Protein AF-A0A3D1CNL9-F1 (afdb_monomer_lite)

Structure (mmCIF, N/CA/C/O backbone):
data_AF-A0A3D1CNL9-F1
#
_entry.id   AF-A0A3D1CNL9-F1
#
loop_
_atom_site.group_PDB
_atom_site.id
_atom_site.type_symbol
_atom_site.label_atom_id
_atom_site.label_alt_id
_atom_site.label_comp_id
_atom_site.label_asym_id
_atom_site.label_entity_id
_atom_site.label_seq_id
_atom_site.pdbx_PDB_ins_code
_atom_site.Cartn_x
_atom_site.Cartn_y
_atom_site.Cartn_z
_atom_site.occupancy
_atom_site.B_iso_or_equiv
_atom_site.auth_seq_id
_atom_site.auth_comp_id
_atom_site.auth_asym_id
_atom_site.auth_atom_id
_atom_site.pdbx_PDB_model_num
ATOM 1 N N . SER A 1 1 ? 10.852 -13.932 38.964 1.00 50.56 1 SER A N 1
ATOM 2 C CA . SER A 1 1 ? 10.563 -15.259 38.395 1.00 50.56 1 SER A CA 1
ATOM 3 C C . SER A 1 1 ? 10.191 -15.027 36.956 1.00 50.56 1 SER A C 1
ATOM 5 O O . SER A 1 1 ? 9.225 -14.311 36.727 1.00 50.56 1 SER A O 1
ATOM 7 N N . ASP A 1 2 ? 10.967 -15.557 36.018 1.00 56.31 2 ASP A N 1
ATOM 8 C CA . ASP A 1 2 ? 10.699 -15.395 34.588 1.00 56.31 2 ASP A CA 1
ATOM 9 C C . ASP A 1 2 ? 9.498 -16.272 34.228 1.00 56.31 2 ASP A C 1
ATOM 11 O O . ASP A 1 2 ? 9.629 -17.468 33.965 1.00 56.31 2 ASP A O 1
ATOM 15 N N . ALA A 1 3 ? 8.296 -15.708 34.348 1.00 62.19 3 ALA A N 1
ATOM 16 C CA . ALA A 1 3 ? 7.086 -16.374 33.900 1.00 62.19 3 ALA A CA 1
ATOM 17 C C . ALA A 1 3 ? 7.176 -16.515 32.376 1.00 62.19 3 ALA A C 1
ATOM 19 O O . ALA A 1 3 ? 7.166 -15.525 31.650 1.00 62.19 3 ALA A O 1
ATOM 20 N N . VAL A 1 4 ? 7.313 -17.751 31.896 1.00 69.50 4 VAL A N 1
ATOM 21 C CA . VAL A 1 4 ? 7.307 -18.043 30.461 1.00 69.50 4 VAL A CA 1
ATOM 22 C C . VAL A 1 4 ? 5.897 -17.778 29.936 1.00 69.50 4 VAL A C 1
ATOM 24 O O . VAL A 1 4 ? 4.945 -18.450 30.338 1.00 69.50 4 VAL A O 1
ATOM 27 N N . TYR A 1 5 ? 5.758 -16.786 29.057 1.00 69.38 5 TYR A N 1
ATOM 28 C CA . TYR A 1 5 ? 4.515 -16.534 28.336 1.00 69.38 5 TYR A CA 1
ATOM 29 C C . TYR A 1 5 ? 4.311 -17.646 27.301 1.00 69.38 5 TYR A C 1
ATOM 31 O O . TYR A 1 5 ? 5.041 -17.726 26.317 1.00 69.38 5 TYR A O 1
ATOM 39 N N . ASN A 1 6 ? 3.335 -18.527 27.537 1.00 73.38 6 ASN A N 1
ATOM 40 C CA . ASN A 1 6 ? 3.048 -19.666 26.653 1.00 73.38 6 ASN A CA 1
ATOM 41 C C . ASN A 1 6 ? 2.091 -19.317 25.499 1.00 73.38 6 ASN A C 1
ATOM 43 O O . ASN A 1 6 ? 1.823 -20.166 24.654 1.00 73.38 6 ASN A O 1
ATOM 47 N N . GLY A 1 7 ? 1.583 -18.080 25.454 1.00 75.69 7 GLY A N 1
ATOM 48 C CA . GLY A 1 7 ? 0.593 -17.657 24.468 1.00 75.69 7 GLY A CA 1
ATOM 49 C C . GLY A 1 7 ? -0.782 -18.303 24.653 1.00 75.69 7 GLY A C 1
ATOM 50 O O . GLY A 1 7 ? -1.027 -19.069 25.586 1.00 75.69 7 GLY A O 1
ATOM 51 N N . GLY A 1 8 ? -1.695 -17.928 23.758 1.00 78.69 8 GLY A N 1
ATOM 52 C CA . GLY A 1 8 ? -3.036 -18.487 23.652 1.00 78.69 8 GLY A CA 1
ATOM 53 C C . GLY A 1 8 ? -3.172 -19.347 22.402 1.00 78.69 8 GLY A C 1
ATOM 54 O O . GLY A 1 8 ? -2.633 -19.046 21.339 1.00 78.69 8 GLY A O 1
ATOM 55 N N . GLU A 1 9 ? -3.931 -20.418 22.539 1.00 85.62 9 GLU A N 1
ATOM 56 C CA . GLU A 1 9 ? -4.192 -21.405 21.505 1.00 85.62 9 GLU A CA 1
ATOM 57 C C . GLU A 1 9 ? -5.328 -20.867 20.590 1.00 85.62 9 GLU A C 1
ATOM 59 O O . GLU A 1 9 ? -6.494 -21.168 20.799 1.00 85.62 9 GLU A O 1
ATOM 64 N N . ILE A 1 10 ? -5.022 -19.957 19.650 1.00 85.12 10 ILE A N 1
ATOM 65 C CA . ILE A 1 10 ? -6.053 -19.208 18.889 1.00 85.12 10 ILE A CA 1
ATOM 66 C C . ILE A 1 10 ? -6.463 -19.915 17.588 1.00 85.12 10 ILE A C 1
ATOM 68 O O . ILE A 1 10 ? -7.654 -20.095 17.334 1.00 85.12 10 ILE A O 1
ATOM 72 N N . LEU A 1 11 ? -5.494 -20.313 16.757 1.00 84.44 11 LEU A N 1
ATOM 73 C CA . LEU A 1 11 ? -5.725 -20.675 15.347 1.00 84.44 11 LEU A CA 1
ATOM 74 C C . LEU A 1 11 ? -6.706 -21.845 15.154 1.00 84.44 11 LEU A C 1
ATOM 76 O O . LEU A 1 11 ? -7.415 -21.892 14.157 1.00 84.44 11 LEU A O 1
ATOM 80 N N . GLN A 1 12 ? -6.772 -22.781 16.100 1.00 87.75 12 GLN A N 1
ATOM 81 C CA . GLN A 1 12 ? -7.670 -23.938 16.042 1.00 87.75 12 GLN A CA 1
ATOM 82 C C . GLN A 1 12 ? -9.079 -23.673 16.602 1.00 87.75 12 GLN A C 1
ATOM 84 O O . GLN A 1 12 ? -9.925 -24.569 16.588 1.00 87.75 12 GLN A O 1
ATOM 89 N N . HIS A 1 13 ? -9.336 -22.472 17.127 1.00 90.12 13 HIS A N 1
ATOM 90 C CA . HIS A 1 13 ? -10.598 -22.114 17.780 1.00 90.12 13 HIS A CA 1
ATOM 91 C C . HIS A 1 13 ? -11.331 -20.945 17.121 1.00 90.12 13 HIS A C 1
ATOM 93 O O . HIS A 1 13 ? -12.485 -20.697 17.471 1.00 90.12 13 HIS A O 1
ATOM 99 N N . VAL A 1 14 ? -10.708 -20.248 16.167 1.00 89.81 14 VAL A N 1
ATOM 100 C CA . VAL A 1 14 ? -11.322 -19.104 15.482 1.00 89.81 14 VAL A CA 1
ATOM 101 C C . VAL A 1 14 ? -11.118 -19.183 13.968 1.00 89.81 14 VAL A C 1
ATOM 103 O O . VAL A 1 14 ? -10.044 -19.587 13.521 1.00 89.81 14 VAL A O 1
ATOM 106 N N . PRO A 1 15 ? -12.120 -18.794 13.157 1.00 91.00 15 PRO A N 1
ATOM 107 C CA . PRO A 1 15 ? -11.892 -18.565 11.738 1.00 91.00 15 PRO A CA 1
ATOM 108 C C . PRO A 1 15 ? -10.917 -17.398 11.554 1.00 91.00 15 PRO A C 1
ATOM 110 O O . PRO A 1 15 ? -10.955 -16.416 12.297 1.00 91.00 15 PRO A O 1
ATOM 113 N N . LEU A 1 16 ? -10.052 -17.508 10.548 1.00 92.81 16 LEU A N 1
ATOM 114 C CA . LEU A 1 16 ? -9.104 -16.465 10.173 1.00 92.81 16 LEU A CA 1
ATOM 115 C C . LEU A 1 16 ? -9.548 -15.842 8.864 1.00 92.81 16 LEU A C 1
ATOM 117 O O . LEU A 1 16 ? -9.847 -16.560 7.914 1.00 92.81 16 LEU A O 1
ATOM 121 N N . PHE A 1 17 ? -9.525 -14.517 8.816 1.00 94.62 17 PHE A N 1
ATOM 122 C CA . PHE A 1 17 ? -9.733 -13.743 7.603 1.00 94.62 17 PHE A CA 1
ATOM 123 C C . PHE A 1 17 ? -8.485 -12.905 7.376 1.00 94.62 17 PHE A C 1
ATOM 125 O O . PHE A 1 17 ? -8.077 -12.148 8.256 1.00 94.62 17 PHE A O 1
ATOM 132 N N . ALA A 1 18 ? -7.853 -13.082 6.223 1.00 94.56 18 ALA A N 1
ATOM 133 C CA . ALA A 1 18 ? -6.607 -12.412 5.885 1.00 94.56 18 ALA A CA 1
ATOM 134 C C . ALA A 1 18 ? -6.784 -11.542 4.639 1.00 94.56 18 ALA A C 1
ATOM 136 O O . ALA A 1 18 ? -7.608 -11.848 3.773 1.00 94.56 18 ALA A O 1
ATOM 137 N N . ALA A 1 19 ? -5.967 -10.500 4.537 1.00 96.06 19 ALA A N 1
ATOM 138 C CA . ALA A 1 19 ? -5.726 -9.740 3.316 1.00 96.06 19 ALA A CA 1
ATOM 139 C C . ALA A 1 19 ? -4.273 -9.964 2.888 1.00 96.06 19 ALA A C 1
ATOM 141 O O . ALA A 1 19 ? -3.410 -10.169 3.743 1.00 96.06 19 ALA A O 1
ATOM 142 N N . ILE A 1 20 ? -4.009 -9.947 1.583 1.00 96.75 20 ILE A N 1
ATOM 143 C CA . ILE A 1 20 ? -2.647 -10.087 1.064 1.00 96.75 20 ILE A CA 1
ATOM 144 C C . ILE A 1 20 ? -1.856 -8.827 1.410 1.00 96.75 20 ILE A C 1
ATOM 146 O O . ILE A 1 20 ? -2.263 -7.709 1.082 1.00 96.75 20 ILE A O 1
ATOM 150 N N . GLY A 1 21 ? -0.713 -9.017 2.061 1.00 95.56 21 GLY A N 1
ATOM 151 C CA . GLY A 1 21 ? 0.288 -7.995 2.279 1.00 95.56 21 GLY A CA 1
ATOM 152 C C . GLY A 1 21 ? 1.538 -8.206 1.441 1.00 95.56 21 GLY A C 1
ATOM 153 O O . GLY A 1 21 ? 1.691 -9.170 0.694 1.00 95.56 21 GLY A O 1
ATOM 154 N N . ASN A 1 22 ? 2.475 -7.271 1.569 1.00 93.31 22 ASN A N 1
ATOM 155 C CA . ASN A 1 22 ? 3.723 -7.300 0.810 1.00 93.31 22 ASN A CA 1
ATOM 156 C C . ASN A 1 22 ? 4.628 -8.498 1.166 1.00 93.31 22 ASN A C 1
ATOM 158 O O . ASN A 1 22 ? 5.516 -8.826 0.388 1.00 93.31 22 ASN A O 1
ATOM 162 N N . HIS A 1 23 ? 4.428 -9.125 2.332 1.00 92.75 23 HIS A N 1
ATOM 163 C CA . HIS A 1 23 ? 5.180 -10.305 2.776 1.00 92.75 23 HIS A CA 1
ATOM 164 C C . HIS A 1 23 ? 4.516 -11.632 2.385 1.00 92.75 23 HIS A C 1
ATOM 166 O O . HIS A 1 23 ? 5.135 -12.684 2.523 1.00 92.75 23 HIS A O 1
ATOM 172 N N . GLU A 1 24 ? 3.299 -11.591 1.845 1.00 94.94 24 GLU A N 1
ATOM 173 C CA . GLU A 1 24 ? 2.608 -12.751 1.277 1.00 94.94 24 GLU A CA 1
ATOM 174 C C . GLU A 1 24 ? 2.943 -12.939 -0.211 1.00 94.94 24 GLU A C 1
ATOM 176 O O . GLU A 1 24 ? 2.621 -13.977 -0.792 1.00 94.94 24 GLU A 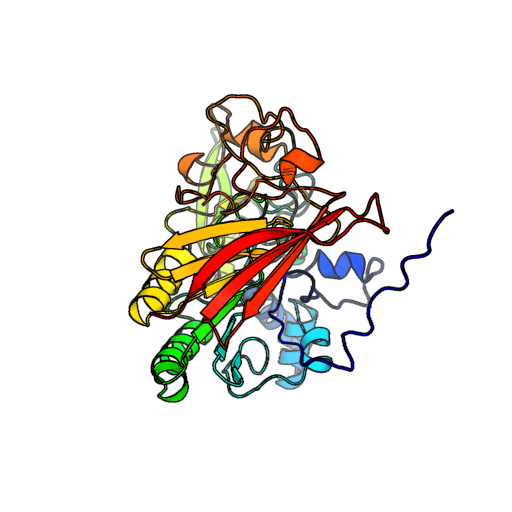O 1
ATOM 181 N N . VAL A 1 25 ? 3.619 -11.955 -0.818 1.00 95.12 25 VAL A N 1
ATOM 182 C CA . VAL A 1 25 ? 4.028 -11.969 -2.222 1.00 95.12 25 VAL A CA 1
ATOM 183 C C . VAL A 1 25 ? 5.505 -12.333 -2.345 1.00 95.12 25 VAL A C 1
ATOM 185 O O . VAL A 1 25 ? 6.402 -11.617 -1.899 1.00 95.12 25 VAL A O 1
ATOM 188 N N . MET A 1 26 ? 5.760 -13.458 -3.000 1.00 93.94 26 MET A N 1
ATOM 189 C CA . MET A 1 26 ? 7.081 -13.876 -3.445 1.00 93.94 26 MET A CA 1
ATOM 190 C C . MET A 1 26 ? 7.404 -13.188 -4.771 1.00 93.94 26 MET A C 1
ATOM 192 O O . MET A 1 26 ? 6.564 -13.149 -5.668 1.00 93.94 26 MET A O 1
ATOM 196 N N . GLY A 1 27 ? 8.625 -12.676 -4.926 1.00 95.00 27 GLY A N 1
ATOM 197 C CA . GLY A 1 27 ? 9.123 -12.242 -6.231 1.00 95.00 27 GLY A CA 1
ATOM 198 C C . GLY A 1 27 ? 9.492 -13.416 -7.133 1.00 95.00 27 GLY A C 1
ATOM 199 O O . GLY A 1 27 ? 8.962 -14.521 -6.995 1.00 95.00 27 GLY A O 1
ATOM 200 N N . ARG A 1 28 ? 10.421 -13.183 -8.059 1.00 94.69 28 ARG A N 1
ATOM 201 C CA . ARG A 1 28 ? 10.792 -14.174 -9.072 1.00 94.69 28 ARG A CA 1
ATOM 202 C C . ARG A 1 28 ? 11.278 -15.496 -8.464 1.00 94.69 28 ARG A C 1
ATOM 204 O O . ARG A 1 28 ? 12.045 -15.535 -7.490 1.00 94.69 28 ARG A O 1
ATOM 211 N N . PHE A 1 29 ? 10.857 -16.595 -9.084 1.00 93.44 29 PHE A N 1
ATOM 212 C CA . PHE A 1 29 ? 11.271 -17.953 -8.762 1.00 93.44 29 PHE A CA 1
ATOM 213 C C . PHE A 1 29 ? 12.290 -18.449 -9.791 1.00 93.44 29 PHE A C 1
ATOM 215 O O . PHE A 1 29 ? 11.952 -19.052 -10.805 1.00 93.44 29 PHE A O 1
ATOM 222 N N . LEU A 1 30 ? 13.568 -18.184 -9.514 1.00 89.00 30 LEU A N 1
ATOM 223 C CA . LEU A 1 30 ? 14.685 -18.487 -10.414 1.00 89.00 30 LEU A CA 1
ATOM 224 C C . LEU A 1 30 ? 15.703 -19.421 -9.739 1.00 89.00 30 LEU A C 1
ATOM 226 O O . LEU A 1 30 ? 16.841 -19.015 -9.504 1.00 89.00 30 LEU A O 1
ATOM 230 N N . PRO A 1 31 ? 15.342 -20.676 -9.407 1.00 88.62 31 PRO A N 1
ATOM 231 C CA . PRO A 1 31 ? 16.200 -21.578 -8.629 1.00 88.62 31 PRO A CA 1
ATOM 232 C C . PRO A 1 31 ? 17.522 -21.955 -9.314 1.00 88.62 31 PRO A C 1
ATOM 234 O O . PRO A 1 31 ? 18.400 -22.539 -8.684 1.00 88.62 31 PRO A O 1
ATOM 237 N N . GLN A 1 32 ? 17.680 -21.630 -10.596 1.00 87.69 32 GLN A N 1
ATOM 238 C CA . GLN A 1 32 ? 18.907 -21.824 -11.362 1.00 87.69 32 GLN A CA 1
ATOM 239 C C . GLN A 1 32 ? 19.935 -20.702 -11.134 1.00 87.69 32 GLN A C 1
ATOM 241 O O . GLN A 1 32 ? 21.109 -20.892 -11.452 1.00 87.69 32 GLN A O 1
ATOM 246 N N . GLN A 1 33 ? 19.528 -19.545 -10.599 1.00 84.19 33 GLN A N 1
ATOM 247 C CA . GLN A 1 33 ? 20.443 -18.452 -10.273 1.00 84.19 33 GLN A CA 1
ATOM 248 C C . GLN A 1 33 ? 21.229 -18.764 -8.995 1.00 84.19 33 GLN A C 1
ATOM 250 O O . GLN A 1 33 ? 20.689 -19.252 -8.003 1.00 84.19 33 GLN A O 1
ATOM 255 N N . SER A 1 34 ? 22.533 -18.473 -9.002 1.00 82.81 34 SER A N 1
ATOM 256 C CA . SER A 1 34 ? 23.446 -18.821 -7.902 1.00 82.81 34 SER A CA 1
ATOM 257 C C . SER A 1 34 ? 23.126 -18.131 -6.571 1.00 82.81 34 SER A C 1
ATOM 259 O O . SER A 1 34 ? 23.534 -18.600 -5.508 1.00 82.81 34 SER A O 1
ATOM 261 N N . ASP A 1 35 ? 22.427 -17.004 -6.621 1.00 80.94 35 ASP A N 1
ATOM 262 C CA . ASP A 1 35 ? 21.992 -16.199 -5.486 1.00 80.94 35 ASP A CA 1
ATOM 263 C C . ASP A 1 35 ? 20.515 -16.418 -5.127 1.00 80.94 35 ASP A C 1
ATOM 265 O O . ASP A 1 35 ? 20.011 -15.752 -4.218 1.00 80.94 35 ASP A O 1
ATOM 269 N N . HIS A 1 36 ? 19.831 -17.380 -5.758 1.00 84.69 36 HIS A N 1
ATOM 270 C CA . HIS A 1 36 ? 18.451 -17.704 -5.426 1.00 84.69 36 HIS A CA 1
ATOM 271 C C . HIS A 1 36 ? 18.336 -18.203 -3.981 1.00 84.69 36 HIS A C 1
ATOM 273 O O . HIS A 1 36 ? 18.818 -19.275 -3.605 1.00 84.69 36 HIS A O 1
ATOM 279 N N . ARG A 1 37 ? 17.693 -17.386 -3.146 1.00 86.38 37 ARG A N 1
ATOM 280 C CA . ARG A 1 37 ? 17.387 -17.657 -1.739 1.00 86.38 37 ARG A CA 1
ATOM 281 C C . ARG A 1 37 ? 16.047 -17.021 -1.419 1.00 86.38 37 ARG A C 1
ATOM 283 O O . ARG A 1 37 ? 15.748 -15.949 -1.933 1.00 86.38 37 ARG A O 1
ATOM 290 N N . MET A 1 38 ? 15.302 -17.615 -0.491 1.00 83.38 38 MET A N 1
ATOM 291 C CA . MET A 1 38 ? 13.974 -17.132 -0.098 1.00 83.38 38 MET A CA 1
ATOM 292 C C . MET A 1 38 ? 13.956 -15.628 0.238 1.00 83.38 38 MET A C 1
ATOM 294 O O . MET A 1 38 ? 13.160 -14.882 -0.322 1.00 83.38 38 MET A O 1
ATOM 298 N N . ASN A 1 39 ? 14.903 -15.156 1.058 1.00 84.25 39 ASN A N 1
ATOM 299 C CA . ASN A 1 39 ? 15.012 -13.732 1.407 1.00 84.25 39 ASN A CA 1
ATOM 300 C C . ASN A 1 39 ? 15.290 -12.820 0.200 1.00 84.25 39 ASN A C 1
ATOM 302 O O . ASN A 1 39 ? 14.877 -11.662 0.202 1.00 84.25 39 ASN A O 1
ATOM 306 N N . ASN A 1 40 ? 15.989 -13.321 -0.820 1.00 86.19 40 ASN A N 1
ATOM 307 C CA . ASN A 1 40 ? 16.285 -12.548 -2.023 1.00 86.19 40 ASN A CA 1
ATOM 308 C C . ASN A 1 40 ? 15.046 -12.463 -2.919 1.00 86.19 40 ASN A C 1
ATOM 310 O O . ASN A 1 40 ? 14.731 -11.377 -3.396 1.00 86.19 40 ASN A O 1
ATOM 314 N N . SER A 1 41 ? 14.288 -13.558 -3.055 1.00 87.56 41 SER A N 1
ATOM 315 C CA . SER A 1 41 ? 13.042 -13.579 -3.831 1.00 87.56 41 SER A CA 1
ATOM 316 C C . SER A 1 41 ? 12.009 -12.574 -3.318 1.00 87.56 41 SER A C 1
ATOM 318 O O . SER A 1 41 ? 11.396 -11.891 -4.130 1.00 87.56 41 SER A O 1
ATOM 320 N N . PHE A 1 42 ? 11.858 -12.384 -2.000 1.00 88.50 42 PHE A N 1
ATOM 321 C CA . PHE A 1 42 ? 10.963 -11.344 -1.454 1.00 88.50 42 PHE A CA 1
ATOM 322 C C . PHE A 1 42 ? 11.329 -9.914 -1.893 1.00 88.50 42 PHE A C 1
ATOM 324 O O . PHE A 1 42 ? 10.471 -9.039 -1.926 1.00 88.50 42 PHE A O 1
ATOM 331 N N . ASN A 1 43 ? 12.595 -9.663 -2.241 1.00 89.94 43 ASN A N 1
ATOM 332 C CA . ASN A 1 43 ? 13.090 -8.349 -2.665 1.00 89.94 43 ASN A CA 1
ATOM 333 C C . ASN A 1 43 ? 13.242 -8.220 -4.192 1.00 89.94 43 ASN A C 1
ATOM 335 O O . ASN A 1 43 ? 13.693 -7.177 -4.689 1.00 89.94 43 ASN A O 1
ATOM 339 N N . ASP A 1 44 ? 12.883 -9.266 -4.937 1.00 93.38 44 ASP A N 1
ATOM 340 C CA . ASP A 1 44 ? 13.059 -9.364 -6.383 1.00 93.38 44 ASP A CA 1
ATOM 341 C C . ASP A 1 44 ? 11.763 -9.653 -7.163 1.00 93.38 44 ASP A C 1
ATOM 343 O O . ASP A 1 44 ? 11.776 -10.486 -8.068 1.00 93.38 44 ASP A O 1
ATOM 347 N N . PRO A 1 45 ? 10.619 -9.014 -6.857 1.00 95.81 45 PRO A N 1
ATOM 348 C CA . PRO A 1 45 ? 9.494 -9.067 -7.771 1.00 95.81 45 PRO A CA 1
ATOM 349 C C . PRO A 1 45 ? 9.705 -8.104 -8.944 1.00 95.81 45 PRO A C 1
ATOM 351 O O . PRO A 1 45 ? 10.284 -7.022 -8.784 1.00 95.81 45 PRO A O 1
ATOM 354 N N . GLN A 1 46 ? 9.157 -8.473 -10.099 1.00 96.56 46 GLN A N 1
ATOM 355 C CA . GLN A 1 46 ? 9.011 -7.601 -11.264 1.00 96.56 46 GLN A CA 1
ATOM 356 C C . GLN A 1 46 ? 7.538 -7.462 -11.644 1.00 96.56 46 GLN A C 1
ATOM 358 O O . GLN A 1 46 ? 6.784 -8.415 -11.445 1.00 96.56 46 GLN A O 1
ATOM 363 N N . PRO A 1 47 ? 7.104 -6.323 -12.207 1.00 97.50 47 PRO A N 1
ATOM 364 C CA . PRO A 1 47 ? 5.719 -6.162 -12.615 1.00 97.50 47 PRO A CA 1
ATOM 365 C C . PRO A 1 47 ? 5.311 -7.225 -13.635 1.00 97.50 47 PRO A C 1
ATOM 367 O O . PRO A 1 47 ? 6.049 -7.505 -14.581 1.00 97.50 47 PRO A O 1
ATOM 370 N N . ARG A 1 48 ? 4.102 -7.774 -13.493 1.00 96.50 48 ARG A N 1
ATOM 371 C CA . ARG A 1 48 ? 3.585 -8.794 -14.417 1.00 96.50 48 ARG A CA 1
ATOM 372 C C . ARG A 1 48 ? 3.617 -8.346 -15.884 1.00 96.50 48 ARG A C 1
ATOM 374 O O . ARG A 1 48 ? 4.010 -9.124 -16.747 1.00 96.50 48 ARG A O 1
ATOM 381 N N . TRP A 1 49 ? 3.296 -7.078 -16.154 1.00 97.19 49 TRP A N 1
ATOM 382 C CA . TRP A 1 49 ? 3.353 -6.504 -17.505 1.00 97.19 49 TRP A CA 1
ATOM 383 C C . TRP A 1 49 ? 4.771 -6.525 -18.101 1.00 97.19 49 TRP A C 1
ATOM 385 O O . TRP A 1 49 ? 4.926 -6.702 -19.307 1.00 97.19 49 TRP A O 1
ATOM 395 N N . TYR A 1 50 ? 5.816 -6.383 -17.277 1.00 98.25 50 TYR A N 1
ATOM 396 C CA . TYR A 1 50 ? 7.199 -6.453 -17.746 1.00 98.25 50 TYR A CA 1
ATOM 397 C C . TYR A 1 50 ? 7.584 -7.896 -18.079 1.00 98.25 50 TYR A C 1
ATOM 399 O O . TYR A 1 50 ? 8.139 -8.153 -19.147 1.00 98.25 50 TYR A O 1
ATOM 407 N N . ALA A 1 51 ? 7.210 -8.851 -17.220 1.00 97.88 51 ALA A N 1
ATOM 408 C CA . ALA A 1 51 ? 7.395 -10.270 -17.509 1.00 97.88 51 ALA A CA 1
ATOM 409 C C . ALA A 1 51 ? 6.668 -10.675 -18.804 1.00 97.88 51 ALA A C 1
ATOM 411 O O . ALA A 1 51 ? 7.225 -11.389 -19.626 1.00 97.88 51 ALA A O 1
ATOM 412 N N . GLU A 1 52 ? 5.463 -10.170 -19.068 1.00 97.94 52 GLU A N 1
ATOM 413 C CA . GLU A 1 52 ? 4.776 -10.415 -20.344 1.00 97.94 52 GLU A CA 1
ATOM 414 C C . GLU A 1 52 ? 5.570 -9.903 -21.555 1.00 97.94 52 GLU A C 1
ATOM 416 O O . GLU A 1 52 ? 5.689 -10.614 -22.553 1.00 97.94 52 GLU A O 1
ATOM 421 N N . ILE A 1 53 ? 6.170 -8.714 -21.467 1.00 97.88 53 ILE A N 1
ATOM 422 C CA . ILE A 1 53 ? 7.036 -8.171 -22.523 1.00 97.88 53 ILE A CA 1
ATOM 423 C C . ILE A 1 53 ? 8.283 -9.044 -22.717 1.00 97.88 53 ILE A C 1
ATOM 425 O O . ILE A 1 53 ? 8.608 -9.406 -23.850 1.00 97.88 53 ILE A O 1
ATOM 429 N N . ALA A 1 54 ? 8.965 -9.408 -21.629 1.00 96.75 54 ALA A N 1
ATOM 430 C CA . ALA A 1 54 ? 10.157 -10.252 -21.668 1.00 96.75 54 ALA A CA 1
ATOM 431 C C . ALA A 1 54 ? 9.846 -11.655 -22.225 1.00 96.75 54 ALA A C 1
ATOM 433 O O . ALA A 1 54 ? 10.592 -12.182 -23.053 1.00 96.75 54 ALA A O 1
ATOM 434 N N . TYR A 1 55 ? 8.695 -12.226 -21.856 1.00 97.75 55 TYR A N 1
ATOM 435 C CA . TYR A 1 55 ? 8.199 -13.484 -22.406 1.00 97.75 55 TYR A CA 1
ATOM 436 C C . TYR A 1 55 ? 8.057 -13.401 -23.928 1.00 97.75 55 TYR A C 1
ATOM 438 O O . TYR A 1 55 ? 8.549 -14.274 -24.638 1.00 97.75 55 TYR A O 1
ATOM 446 N N . GLU A 1 56 ? 7.413 -12.354 -24.452 1.00 96.44 56 GLU A N 1
ATOM 447 C CA . GLU A 1 56 ? 7.188 -12.216 -25.895 1.00 96.44 56 GLU A CA 1
ATOM 448 C C . GLU A 1 56 ? 8.499 -12.108 -26.694 1.00 96.44 56 GLU A C 1
ATOM 450 O O . GLU A 1 56 ? 8.552 -12.582 -27.829 1.00 96.44 56 GLU A O 1
ATOM 455 N N . GLN A 1 57 ? 9.566 -11.561 -26.100 1.00 93.69 57 GLN A N 1
ATOM 456 C CA . GLN A 1 57 ? 10.901 -11.505 -26.711 1.00 93.69 57 GLN A CA 1
ATOM 457 C C . GLN A 1 57 ? 11.603 -12.871 -26.743 1.00 93.69 57 GLN A C 1
ATOM 459 O O . GLN A 1 57 ? 12.397 -13.138 -27.645 1.00 93.69 57 GLN A O 1
ATOM 464 N N . LEU A 1 58 ? 11.315 -13.742 -25.772 1.00 95.56 58 LEU A N 1
ATOM 465 C CA . LEU A 1 58 ? 11.988 -15.031 -25.601 1.00 95.56 58 LEU A CA 1
ATOM 466 C C . LEU A 1 58 ? 11.151 -16.231 -26.060 1.00 95.56 58 LEU A C 1
ATOM 468 O O . LEU A 1 58 ? 11.695 -17.331 -26.170 1.00 95.56 58 LEU A O 1
ATOM 472 N N . LYS A 1 59 ? 9.852 -16.055 -26.342 1.00 96.88 59 LYS A N 1
ATOM 473 C CA . LYS A 1 59 ? 8.882 -17.150 -26.537 1.00 96.88 59 LYS A CA 1
ATOM 474 C C . LYS A 1 59 ? 9.297 -18.190 -27.574 1.00 96.88 59 LYS A C 1
ATOM 476 O O . LYS A 1 59 ? 9.035 -19.366 -27.362 1.00 96.88 59 LYS A O 1
ATOM 481 N N . GLU A 1 60 ? 9.984 -17.795 -28.648 1.00 96.94 60 GLU A N 1
ATOM 482 C CA . GLU A 1 60 ? 10.468 -18.735 -29.672 1.00 96.94 60 GLU A CA 1
ATOM 483 C C . GLU A 1 60 ? 11.493 -19.733 -29.109 1.00 96.94 60 GLU A C 1
ATOM 485 O O . GLU A 1 60 ? 11.591 -20.859 -29.590 1.00 96.94 60 GLU A O 1
ATOM 490 N N . GLN A 1 61 ? 12.236 -19.340 -28.072 1.00 96.06 61 GLN A N 1
ATOM 491 C CA . GLN A 1 61 ? 13.249 -20.166 -27.415 1.00 96.06 61 GLN A CA 1
ATOM 492 C C . GLN A 1 61 ? 12.657 -20.988 -26.264 1.00 96.06 61 GLN A C 1
ATOM 494 O O . GLN A 1 61 ? 12.975 -22.166 -26.119 1.00 96.06 61 GLN A O 1
ATOM 499 N N . ILE A 1 62 ? 11.804 -20.370 -25.441 1.00 95.62 62 ILE A N 1
ATOM 500 C CA . ILE A 1 62 ? 11.314 -20.960 -24.180 1.00 95.62 62 ILE A CA 1
ATOM 501 C C . ILE A 1 62 ? 9.956 -21.665 -24.310 1.00 95.62 62 ILE A C 1
ATOM 503 O O . ILE A 1 62 ? 9.604 -22.480 -23.460 1.00 95.62 62 ILE A O 1
ATOM 507 N N . ASN A 1 63 ? 9.178 -21.357 -25.351 1.00 97.19 63 ASN A N 1
ATOM 508 C CA . ASN A 1 63 ? 7.846 -21.915 -25.589 1.00 97.19 63 ASN A CA 1
ATOM 509 C C . ASN A 1 63 ? 7.518 -22.011 -27.103 1.00 97.19 63 ASN A C 1
ATOM 511 O O . ASN A 1 63 ? 6.556 -21.388 -27.566 1.00 97.19 63 ASN A O 1
ATOM 515 N N . PRO A 1 64 ? 8.314 -22.757 -27.898 1.00 96.44 64 PRO A N 1
ATOM 516 C CA . PRO A 1 64 ? 8.202 -22.794 -29.365 1.00 96.44 64 PRO A CA 1
ATOM 517 C C . PRO A 1 64 ? 6.875 -23.370 -29.885 1.00 96.44 64 PRO A C 1
ATOM 519 O O . PRO A 1 64 ? 6.492 -23.121 -31.025 1.00 96.44 64 PRO A O 1
ATOM 522 N N . ASP A 1 65 ? 6.172 -24.146 -29.065 1.00 96.81 65 ASP A N 1
ATOM 523 C CA . ASP A 1 65 ? 4.861 -24.735 -29.340 1.00 96.81 65 ASP A CA 1
ATOM 524 C C . ASP A 1 65 ? 3.685 -23.865 -28.863 1.00 96.81 65 ASP A C 1
ATOM 526 O O . ASP A 1 65 ? 2.532 -24.246 -29.058 1.00 96.81 65 ASP A O 1
ATOM 530 N N . ASN A 1 66 ? 3.963 -22.679 -28.304 1.00 95.62 66 ASN A N 1
ATOM 531 C CA . ASN A 1 66 ? 2.966 -21.717 -27.829 1.00 95.62 66 ASN A CA 1
ATOM 532 C C . ASN A 1 66 ? 1.984 -22.324 -26.805 1.00 95.62 66 ASN A C 1
ATOM 534 O O . ASN A 1 66 ? 0.777 -22.078 -26.851 1.00 95.62 66 ASN A O 1
ATOM 538 N N . ASP A 1 67 ? 2.507 -23.132 -25.879 1.00 97.94 67 ASP A N 1
ATOM 539 C CA . ASP A 1 67 ? 1.735 -23.757 -24.806 1.00 97.94 67 ASP A CA 1
ATOM 540 C C . ASP A 1 67 ? 1.275 -22.691 -23.785 1.00 97.94 67 ASP A C 1
ATOM 542 O O . ASP A 1 67 ? 2.119 -22.056 -23.137 1.00 97.94 67 ASP A O 1
ATOM 546 N N . PRO A 1 68 ? -0.041 -22.466 -23.599 1.00 97.50 68 PRO A N 1
ATOM 547 C CA . PRO A 1 68 ? -0.538 -21.442 -22.684 1.00 97.50 68 PRO A CA 1
ATOM 548 C C . PRO A 1 68 ? -0.140 -21.695 -21.223 1.00 97.50 68 PRO A C 1
ATOM 550 O O . PRO A 1 68 ? 0.064 -20.732 -20.484 1.00 97.50 68 PRO A O 1
ATOM 553 N N . GLN A 1 69 ? 0.025 -22.954 -20.800 1.00 97.19 69 GLN A N 1
ATOM 554 C CA . GLN A 1 69 ? 0.439 -23.272 -19.430 1.00 97.19 69 GLN A CA 1
ATOM 555 C C . GLN A 1 69 ? 1.901 -22.899 -19.194 1.00 97.19 69 GLN A C 1
ATOM 557 O O . GLN A 1 69 ? 2.225 -22.312 -18.163 1.00 97.19 69 GLN A O 1
ATOM 562 N N . ARG A 1 70 ? 2.782 -23.148 -20.173 1.00 96.81 70 ARG A N 1
ATOM 563 C CA . ARG A 1 70 ? 4.188 -22.718 -20.080 1.00 96.81 70 ARG A CA 1
ATOM 564 C C . ARG A 1 70 ? 4.324 -21.204 -20.070 1.00 96.81 70 ARG A C 1
ATOM 566 O O . ARG A 1 70 ? 5.147 -20.691 -19.322 1.00 96.81 70 ARG A O 1
ATOM 573 N N . LYS A 1 71 ? 3.509 -20.485 -20.853 1.00 97.69 71 LYS A N 1
ATOM 574 C CA . LYS A 1 71 ? 3.454 -19.016 -20.788 1.00 97.69 71 LYS A CA 1
ATOM 575 C C . LYS A 1 71 ? 3.052 -18.546 -19.388 1.00 97.69 71 LYS A C 1
ATOM 577 O O . LYS A 1 71 ? 3.742 -17.710 -18.814 1.00 97.69 71 LYS A O 1
ATOM 582 N N . ALA A 1 72 ? 1.965 -19.092 -18.840 1.00 96.12 72 ALA A N 1
ATOM 583 C CA . ALA A 1 72 ? 1.470 -18.716 -17.518 1.00 96.12 72 ALA A CA 1
ATOM 584 C C . ALA A 1 72 ? 2.507 -18.979 -16.413 1.00 96.12 72 ALA A C 1
ATOM 586 O O . ALA A 1 72 ? 2.781 -18.075 -15.625 1.00 96.12 72 ALA A O 1
ATOM 587 N N . GLN A 1 73 ? 3.129 -20.165 -16.411 1.00 95.69 73 GLN A N 1
ATOM 588 C CA . GLN A 1 73 ? 4.177 -20.519 -15.451 1.00 95.69 73 GLN A CA 1
ATOM 589 C C . GLN A 1 73 ? 5.402 -19.614 -15.592 1.00 95.69 73 GLN A C 1
ATOM 591 O O . GLN A 1 73 ? 5.904 -19.103 -14.599 1.00 95.69 73 GLN A O 1
ATOM 596 N N . TRP A 1 74 ? 5.862 -19.358 -16.822 1.00 96.69 74 TRP A N 1
ATOM 597 C CA . TRP A 1 74 ? 7.025 -18.501 -17.037 1.00 96.69 74 TRP A CA 1
ATOM 598 C C . TRP A 1 74 ? 6.772 -17.078 -16.536 1.00 96.69 74 TRP A C 1
ATOM 600 O O . TRP A 1 74 ? 7.632 -16.516 -15.866 1.00 96.69 74 TRP A O 1
ATOM 610 N N . ILE A 1 75 ? 5.594 -16.504 -16.811 1.00 97.38 75 ILE A N 1
ATOM 611 C CA . ILE A 1 75 ? 5.232 -15.175 -16.297 1.00 97.38 75 ILE A CA 1
ATOM 612 C C . ILE A 1 75 ? 5.214 -15.195 -14.766 1.00 97.38 75 ILE A C 1
ATOM 614 O O . ILE A 1 75 ? 5.817 -14.319 -14.161 1.00 97.38 75 ILE A O 1
ATOM 618 N N . GLN A 1 76 ? 4.594 -16.203 -14.144 1.00 95.19 76 GLN A N 1
ATOM 619 C CA . GLN A 1 76 ? 4.550 -16.348 -12.685 1.00 95.19 76 GLN A CA 1
ATOM 620 C C . GLN A 1 76 ? 5.954 -16.428 -12.060 1.00 95.19 76 GLN A C 1
ATOM 622 O O . GLN A 1 76 ? 6.228 -15.749 -11.070 1.00 95.19 76 GLN A O 1
ATOM 627 N N . ASP A 1 77 ? 6.852 -17.211 -12.660 1.00 95.19 77 ASP A N 1
ATOM 628 C CA . ASP A 1 77 ? 8.228 -17.394 -12.189 1.00 95.19 77 ASP A CA 1
ATOM 629 C C . ASP A 1 77 ? 9.097 -16.146 -12.417 1.00 95.19 77 ASP A C 1
ATOM 631 O O . ASP A 1 77 ? 10.037 -15.906 -11.662 1.00 95.19 77 ASP A O 1
ATOM 635 N N . ASN A 1 78 ? 8.786 -15.330 -13.431 1.00 95.88 78 ASN A N 1
ATOM 636 C CA . ASN A 1 78 ? 9.562 -14.144 -13.810 1.00 95.88 78 ASN A CA 1
ATOM 637 C C . ASN A 1 78 ? 8.909 -12.811 -13.398 1.00 95.88 78 ASN A C 1
ATOM 639 O O . ASN A 1 78 ? 9.471 -11.759 -13.694 1.00 95.88 78 ASN A O 1
ATOM 643 N N . SER A 1 79 ? 7.785 -12.823 -12.671 1.00 97.00 79 SER A N 1
ATOM 644 C CA . SER A 1 79 ? 7.179 -11.625 -12.072 1.00 97.00 79 SER A CA 1
ATOM 645 C C . SER A 1 79 ? 7.158 -11.684 -10.541 1.00 97.00 79 SER A C 1
ATOM 647 O O . SER A 1 79 ? 8.103 -11.260 -9.876 1.00 97.00 79 SER A O 1
ATOM 649 N N . HIS A 1 80 ? 6.062 -12.189 -9.989 1.00 95.94 80 HIS A N 1
ATOM 650 C CA . HIS A 1 80 ? 5.743 -12.345 -8.579 1.00 95.94 80 HIS A CA 1
ATOM 651 C C . HIS A 1 80 ? 4.520 -13.261 -8.459 1.00 95.94 80 HIS A C 1
ATOM 653 O O . HIS A 1 80 ? 3.747 -13.406 -9.412 1.00 95.94 80 HIS A O 1
ATOM 659 N N . ASN A 1 81 ? 4.325 -13.861 -7.288 1.00 93.38 81 ASN A N 1
ATOM 660 C CA . ASN A 1 81 ? 3.136 -14.642 -6.973 1.00 93.38 81 ASN A CA 1
ATOM 661 C C . ASN A 1 81 ? 2.864 -14.701 -5.466 1.00 93.38 81 ASN A C 1
ATOM 663 O O . ASN A 1 81 ? 3.738 -14.450 -4.643 1.00 93.38 81 ASN A O 1
ATOM 667 N N . GLN A 1 82 ? 1.653 -15.120 -5.126 1.00 93.56 82 GLN A N 1
ATOM 668 C CA . GLN A 1 82 ? 1.130 -15.240 -3.766 1.00 93.56 82 GLN A CA 1
ATOM 669 C C . GLN A 1 82 ? 0.667 -16.682 -3.500 1.00 93.56 82 GLN A C 1
ATOM 671 O O . GLN A 1 82 ? -0.256 -16.922 -2.725 1.00 93.56 82 GLN A O 1
ATOM 676 N N . GLN A 1 83 ? 1.289 -17.669 -4.161 1.00 92.62 83 GLN A N 1
ATOM 677 C CA . GLN A 1 83 ? 0.802 -19.054 -4.177 1.00 92.62 83 GLN A CA 1
ATOM 678 C C . GLN A 1 83 ? 0.688 -19.649 -2.769 1.00 92.62 83 GLN A C 1
ATOM 680 O O . GLN A 1 83 ? -0.328 -20.249 -2.438 1.00 92.62 83 GLN A O 1
ATOM 685 N N . THR A 1 84 ? 1.676 -19.405 -1.902 1.00 91.88 84 THR A N 1
ATOM 686 C CA . THR A 1 84 ? 1.646 -19.876 -0.509 1.00 91.88 84 THR A CA 1
ATOM 687 C C . THR A 1 84 ? 0.413 -19.370 0.241 1.00 91.88 84 THR A C 1
ATOM 689 O O . THR A 1 84 ? -0.209 -20.130 0.978 1.00 91.88 84 THR A O 1
ATOM 692 N N . TYR A 1 85 ? 0.024 -18.106 0.045 1.00 94.56 85 TYR A N 1
ATOM 693 C CA . TYR A 1 85 ? -1.195 -17.556 0.641 1.00 94.56 85 TYR A CA 1
ATOM 694 C C . TYR A 1 85 ? -2.442 -18.278 0.105 1.00 94.56 85 TYR A C 1
ATOM 696 O O . TYR A 1 85 ? -3.297 -18.708 0.882 1.00 94.56 85 TYR A O 1
ATOM 704 N N . LEU A 1 86 ? -2.517 -18.475 -1.215 1.00 94.56 86 LEU A N 1
ATOM 705 C CA . LEU A 1 86 ? -3.650 -19.123 -1.887 1.00 94.56 86 LEU A CA 1
ATOM 706 C C . LEU A 1 86 ? -3.814 -20.610 -1.516 1.00 94.56 86 LEU A C 1
ATOM 708 O O . LEU A 1 86 ? -4.940 -21.124 -1.527 1.00 94.56 86 LEU A O 1
ATOM 712 N N . ASP A 1 87 ? -2.707 -21.277 -1.179 1.00 94.06 87 ASP A N 1
ATOM 713 C CA . ASP A 1 87 ? -2.659 -22.680 -0.756 1.00 94.06 87 ASP A CA 1
ATOM 714 C C . ASP A 1 87 ? -3.028 -22.859 0.724 1.00 94.06 87 ASP A C 1
ATOM 716 O O . ASP A 1 87 ? -3.657 -23.854 1.089 1.00 94.06 87 ASP A O 1
ATOM 720 N N . VAL A 1 88 ? -2.642 -21.909 1.584 1.00 92.50 88 VAL A N 1
ATOM 721 C CA . VAL A 1 88 ? -2.899 -21.970 3.033 1.00 92.50 88 VAL A CA 1
ATOM 722 C C . VAL A 1 88 ? -4.348 -21.618 3.362 1.00 92.50 88 VAL A C 1
ATOM 724 O O . VAL A 1 88 ? -4.941 -22.238 4.246 1.00 92.50 88 VAL A O 1
ATOM 727 N N . PHE A 1 89 ? -4.930 -20.638 2.665 1.00 92.94 89 PHE A N 1
ATOM 728 C CA . PHE A 1 89 ? -6.263 -20.140 2.984 1.00 92.94 89 PHE A CA 1
ATOM 729 C C . PHE A 1 89 ? -7.364 -20.675 2.054 1.00 92.94 89 PHE A C 1
ATOM 731 O O . PHE A 1 89 ? -7.240 -20.772 0.829 1.00 92.94 89 PHE A O 1
ATOM 738 N N . THR A 1 90 ? -8.514 -20.981 2.650 1.00 91.44 90 THR A N 1
ATOM 739 C CA . THR A 1 90 ? -9.741 -21.412 1.963 1.00 91.44 90 THR A CA 1
ATOM 740 C C . THR A 1 90 ? -10.777 -20.291 1.949 1.00 91.44 90 THR A C 1
ATOM 742 O O . THR A 1 90 ? -11.842 -20.415 2.552 1.00 91.44 90 THR A O 1
ATOM 745 N N . PHE A 1 91 ? -10.439 -19.182 1.292 1.00 95.50 91 PHE A N 1
ATOM 746 C CA . PHE A 1 91 ? -11.361 -18.070 1.038 1.00 95.50 91 PHE A CA 1
ATOM 747 C C . PHE A 1 91 ? -12.231 -18.322 -0.205 1.00 95.50 91 PHE A C 1
ATOM 749 O O . PHE A 1 91 ? -11.883 -19.206 -0.997 1.00 95.50 91 PHE A O 1
ATOM 756 N N . PRO A 1 92 ? -13.351 -17.585 -0.373 1.00 96.56 92 PRO A N 1
ATOM 757 C CA . PRO A 1 92 ? -14.107 -17.575 -1.624 1.00 96.56 92 PRO A CA 1
ATOM 758 C C . PRO A 1 92 ? -13.204 -17.284 -2.826 1.00 96.56 92 PRO A C 1
ATOM 760 O O . PRO A 1 92 ? -12.257 -16.507 -2.716 1.00 96.56 92 PRO A O 1
ATOM 763 N N . ASP A 1 93 ? -13.494 -17.926 -3.953 1.00 96.00 93 ASP A N 1
ATOM 764 C CA . ASP A 1 93 ? -12.711 -17.869 -5.189 1.00 96.00 93 ASP A CA 1
ATOM 765 C C . ASP A 1 93 ? -13.533 -17.393 -6.401 1.00 96.00 93 ASP A C 1
ATOM 767 O O . ASP A 1 93 ? -13.131 -17.587 -7.546 1.00 96.00 93 ASP A O 1
ATOM 771 N N . ASP A 1 94 ? -14.681 -16.760 -6.151 1.00 95.06 94 ASP A N 1
ATOM 772 C CA . ASP A 1 94 ? -15.623 -16.265 -7.157 1.00 95.06 94 ASP A CA 1
ATOM 773 C C . ASP A 1 94 ? -15.303 -14.850 -7.671 1.00 95.06 94 ASP A C 1
ATOM 775 O O . ASP A 1 94 ? -15.973 -14.353 -8.581 1.00 95.06 94 ASP A O 1
ATOM 779 N N . SER A 1 95 ? -14.271 -14.200 -7.124 1.00 96.88 95 SER A N 1
ATOM 780 C CA . SER A 1 95 ? -13.740 -12.953 -7.676 1.00 96.88 95 SER A CA 1
ATOM 781 C C . SER A 1 95 ? -12.936 -13.214 -8.966 1.00 96.88 95 SER A C 1
ATOM 783 O O . SER A 1 95 ? -12.415 -14.316 -9.157 1.00 96.88 95 SER A O 1
ATOM 785 N N . PRO A 1 96 ? -12.759 -12.212 -9.850 1.00 96.75 96 PRO A N 1
ATOM 786 C CA . PRO A 1 96 ? -11.866 -12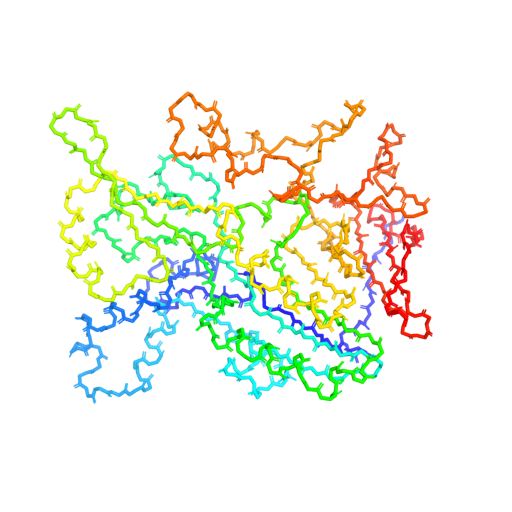.343 -11.006 1.00 96.75 96 PRO A CA 1
ATOM 787 C C . PRO A 1 96 ? -10.420 -12.730 -10.640 1.00 96.75 96 PRO A C 1
ATOM 789 O O . PRO A 1 96 ? -9.770 -13.451 -11.393 1.00 96.75 96 PRO A O 1
ATOM 792 N N . GLY A 1 97 ? -9.940 -12.321 -9.459 1.00 93.81 97 GLY A N 1
ATOM 793 C CA . GLY A 1 97 ? -8.632 -12.685 -8.902 1.00 93.81 97 GLY A CA 1
ATOM 794 C C . GLY A 1 97 ? -8.639 -13.978 -8.080 1.00 93.81 97 GLY A C 1
ATOM 795 O O . GLY A 1 97 ? -7.708 -14.233 -7.315 1.00 93.81 97 GLY A O 1
ATOM 796 N N . GLY A 1 98 ? -9.699 -14.788 -8.159 1.00 95.06 98 GLY A N 1
ATOM 797 C CA . GLY A 1 98 ? -9.869 -15.967 -7.315 1.00 95.06 98 GLY A CA 1
ATOM 798 C C . GLY A 1 98 ? -9.923 -15.585 -5.834 1.00 95.06 98 GLY A C 1
ATOM 799 O O . GLY A 1 98 ? -10.783 -14.813 -5.419 1.00 95.06 98 GLY A O 1
ATOM 800 N N . LYS A 1 99 ? -8.999 -16.121 -5.029 1.00 95.81 99 LYS A N 1
ATOM 801 C CA . LYS A 1 99 ? -8.940 -15.877 -3.573 1.00 95.81 99 LYS A CA 1
ATOM 802 C C . LYS A 1 99 ? -8.110 -14.653 -3.171 1.00 95.81 99 LYS A C 1
ATOM 804 O O . LYS A 1 99 ? -7.933 -14.412 -1.978 1.00 95.81 99 LYS A O 1
ATOM 809 N N . GLU A 1 100 ? -7.529 -13.929 -4.125 1.00 95.88 100 GLU A N 1
ATOM 810 C CA . GLU A 1 100 ? -6.620 -12.813 -3.827 1.00 95.88 100 GLU A CA 1
ATOM 811 C C . GLU A 1 100 ? -7.325 -11.626 -3.174 1.00 95.88 100 GLU A C 1
ATOM 813 O O . GLU A 1 100 ? -6.765 -10.948 -2.315 1.00 95.88 100 GLU A O 1
ATOM 818 N N . TYR A 1 101 ? -8.575 -11.419 -3.559 1.00 98.06 101 TYR A N 1
ATOM 819 C CA . TYR A 1 101 ? -9.521 -10.519 -2.932 1.00 98.06 101 TYR A CA 1
ATOM 820 C C . TYR A 1 101 ? -10.878 -11.218 -2.925 1.00 98.06 101 TYR A C 1
ATOM 822 O O . TYR A 1 101 ? -11.225 -11.948 -3.850 1.00 98.06 101 TYR A O 1
ATOM 830 N N . TYR A 1 102 ? -11.627 -11.061 -1.842 1.00 98.44 102 TYR A N 1
ATOM 831 C CA . TYR A 1 102 ? -12.859 -11.815 -1.629 1.00 98.44 102 TYR A CA 1
ATOM 832 C C . TYR A 1 102 ? -13.816 -11.040 -0.737 1.00 98.44 102 TYR A C 1
ATOM 834 O O . TYR A 1 102 ? -13.431 -10.109 -0.029 1.00 98.44 102 TYR A O 1
ATOM 842 N N . ALA A 1 103 ? -15.079 -11.444 -0.751 1.00 98.50 103 ALA A N 1
ATOM 843 C CA . ALA A 1 103 ? -16.089 -10.883 0.122 1.00 98.50 103 ALA A CA 1
ATOM 844 C C . ALA A 1 103 ? -16.982 -11.988 0.673 1.00 98.50 103 ALA A C 1
ATOM 846 O O . ALA A 1 103 ? -17.234 -12.987 0.002 1.00 98.50 103 ALA A O 1
ATOM 847 N N . MET A 1 104 ? -17.463 -11.823 1.902 1.00 97.44 104 MET A N 1
ATOM 848 C CA . MET A 1 104 ? -18.403 -12.764 2.500 1.00 97.44 104 MET A CA 1
ATOM 849 C C . MET A 1 104 ? -19.183 -12.148 3.655 1.00 97.44 104 MET A C 1
ATOM 851 O O . MET A 1 104 ? -18.686 -11.290 4.382 1.00 97.44 104 MET A O 1
ATOM 855 N N . ALA A 1 105 ? -20.391 -12.660 3.870 1.00 96.19 105 ALA A N 1
ATOM 856 C CA . ALA A 1 105 ? -21.118 -12.447 5.111 1.00 96.19 105 ALA A CA 1
ATOM 857 C C . ALA A 1 105 ? -20.645 -13.449 6.178 1.00 96.19 105 ALA A C 1
ATOM 859 O O . ALA A 1 105 ? -20.552 -14.653 5.926 1.00 96.19 105 ALA A O 1
ATOM 860 N N . PHE A 1 106 ? -20.385 -12.954 7.383 1.00 93.44 106 PHE A N 1
ATOM 861 C CA . PHE A 1 106 ? -20.043 -13.737 8.561 1.00 93.44 106 PHE A CA 1
ATOM 862 C C . PHE A 1 106 ? -20.771 -13.170 9.786 1.00 93.44 106 PHE A C 1
ATOM 864 O O . PHE A 1 106 ? -20.380 -12.153 10.361 1.00 93.44 106 PHE A O 1
ATOM 871 N N . GLY A 1 107 ? -21.861 -13.831 10.187 1.00 93.38 107 GLY A N 1
ATOM 872 C CA . GLY A 1 107 ? -22.747 -13.313 11.231 1.00 93.38 107 GLY A CA 1
ATOM 873 C C . GLY A 1 107 ? -23.325 -11.950 10.839 1.00 93.38 107 GLY A C 1
ATOM 874 O O . GLY A 1 107 ? -23.872 -11.804 9.751 1.00 93.38 107 GLY A O 1
ATOM 875 N N . ASP A 1 108 ? -23.169 -10.958 11.716 1.00 95.38 108 ASP A N 1
ATOM 876 C CA . ASP A 1 108 ? -23.631 -9.577 11.501 1.00 95.38 108 ASP A CA 1
ATOM 877 C C . ASP A 1 108 ? -22.697 -8.741 10.600 1.00 95.38 108 ASP A C 1
ATOM 879 O O . ASP A 1 108 ? -23.004 -7.585 10.296 1.00 95.38 108 ASP A O 1
ATOM 883 N N . VAL A 1 109 ? -21.544 -9.291 10.204 1.00 97.75 109 VAL A N 1
ATOM 884 C CA . VAL A 1 109 ? -20.504 -8.575 9.459 1.00 97.75 109 VAL A CA 1
ATOM 885 C C . VAL A 1 109 ? -20.520 -8.999 7.997 1.00 97.75 109 VAL A C 1
ATOM 887 O O . VAL A 1 109 ? -20.457 -10.187 7.692 1.00 97.75 109 VAL A O 1
ATOM 890 N N . PHE A 1 110 ? -20.523 -8.034 7.085 1.00 98.56 110 PHE A N 1
ATOM 891 C CA . PHE A 1 110 ? -20.085 -8.254 5.714 1.00 98.56 110 PHE A CA 1
ATOM 892 C C . PHE A 1 110 ? -18.640 -7.794 5.578 1.00 98.56 110 PHE A C 1
ATOM 894 O O . PHE A 1 110 ? -18.327 -6.618 5.781 1.00 98.56 110 PHE A O 1
ATOM 901 N N . LEU A 1 111 ? -17.766 -8.743 5.268 1.00 98.50 111 LEU A N 1
ATOM 902 C CA . LEU A 1 111 ? -16.333 -8.543 5.161 1.00 98.50 111 LEU A CA 1
ATOM 903 C C . LEU A 1 111 ? -15.931 -8.473 3.691 1.00 98.50 111 LEU A C 1
ATOM 905 O O . LEU A 1 111 ? -16.321 -9.333 2.905 1.00 98.50 111 LEU A O 1
ATOM 909 N N . ILE A 1 112 ? -15.116 -7.485 3.342 1.00 98.81 112 ILE A N 1
ATOM 910 C CA . ILE A 1 112 ? -14.471 -7.351 2.035 1.00 98.81 112 ILE A CA 1
ATOM 911 C C . ILE A 1 112 ? -12.966 -7.330 2.280 1.00 98.81 112 ILE A C 1
ATOM 913 O O . ILE A 1 112 ? -12.478 -6.453 2.981 1.00 98.81 112 ILE A O 1
ATOM 917 N N . SER A 1 113 ? -12.225 -8.273 1.712 1.00 98.56 113 SER A N 1
ATOM 918 C CA . SER A 1 113 ? -10.763 -8.273 1.714 1.00 98.56 113 SER A CA 1
ATOM 919 C C . SER A 1 113 ? -10.270 -7.812 0.349 1.00 98.56 113 SER A C 1
ATOM 921 O O . SER A 1 113 ? -10.598 -8.435 -0.661 1.00 98.56 113 SER A O 1
ATOM 923 N N . MET A 1 114 ? -9.521 -6.710 0.314 1.00 98.50 114 MET A N 1
ATOM 924 C CA . MET A 1 114 ? -8.937 -6.156 -0.908 1.00 98.50 114 MET A CA 1
ATOM 925 C C . MET A 1 114 ? -7.442 -6.469 -0.998 1.00 98.50 114 MET A C 1
ATOM 927 O O . MET A 1 114 ? -6.709 -6.352 -0.011 1.00 98.50 114 MET A O 1
ATOM 931 N N . ASN A 1 115 ? -6.968 -6.768 -2.207 1.00 97.81 115 ASN A N 1
ATOM 932 C CA . ASN A 1 115 ? -5.545 -6.835 -2.509 1.00 97.81 115 ASN A CA 1
ATOM 933 C C . ASN A 1 115 ? -5.070 -5.470 -3.018 1.00 97.81 115 ASN A C 1
ATOM 935 O O . ASN A 1 115 ? -5.137 -5.166 -4.207 1.00 97.81 115 ASN A O 1
ATOM 939 N N . VAL A 1 116 ? -4.586 -4.648 -2.090 1.00 97.19 116 VAL A N 1
ATOM 940 C CA . VAL A 1 116 ? -3.952 -3.347 -2.376 1.00 97.19 116 VAL A CA 1
ATOM 941 C C . VAL A 1 116 ? -2.441 -3.388 -2.130 1.00 97.19 116 VAL A C 1
ATOM 943 O O . VAL A 1 116 ? -1.805 -2.364 -1.872 1.00 97.19 116 VAL A O 1
ATOM 946 N N . SER A 1 117 ? -1.870 -4.594 -2.112 1.00 95.25 117 SER A N 1
ATOM 947 C CA . SER A 1 117 ? -0.474 -4.808 -1.755 1.00 95.25 117 SER A CA 1
ATOM 948 C C . SER A 1 117 ? 0.479 -4.258 -2.819 1.00 95.25 117 SER A C 1
ATOM 950 O O . SER A 1 117 ? 0.205 -4.250 -4.023 1.00 95.25 117 SER A O 1
ATOM 952 N N . ARG A 1 118 ? 1.638 -3.793 -2.359 1.00 95.31 118 ARG A N 1
ATOM 953 C CA . ARG A 1 118 ? 2.744 -3.323 -3.197 1.00 95.31 118 ARG A CA 1
ATOM 954 C C . ARG A 1 118 ? 4.068 -3.799 -2.626 1.00 95.31 118 ARG A C 1
ATOM 956 O O . ARG A 1 118 ? 4.154 -4.114 -1.439 1.00 95.31 118 ARG A O 1
ATOM 963 N N . ILE A 1 119 ? 5.106 -3.852 -3.452 1.00 95.50 119 ILE A N 1
ATOM 964 C CA . ILE A 1 119 ? 6.438 -4.243 -2.978 1.00 95.50 119 ILE A CA 1
ATOM 965 C C . ILE A 1 119 ? 6.964 -3.210 -1.981 1.00 95.50 119 ILE A C 1
ATOM 967 O O . ILE A 1 119 ? 6.931 -2.023 -2.257 1.00 95.50 119 ILE A O 1
ATOM 971 N N . TRP A 1 120 ? 7.521 -3.629 -0.846 1.00 93.31 120 TRP A N 1
ATOM 972 C CA . TRP A 1 120 ? 8.330 -2.727 -0.030 1.00 93.31 120 TRP A CA 1
ATOM 973 C C . TRP A 1 120 ? 9.758 -2.641 -0.590 1.00 93.31 120 TRP A C 1
ATOM 975 O O . TRP A 1 120 ? 10.413 -3.657 -0.814 1.00 93.31 120 TRP A O 1
ATOM 985 N N . ARG A 1 121 ? 10.269 -1.421 -0.789 1.00 93.06 121 ARG A N 1
ATOM 986 C CA . ARG A 1 121 ? 11.678 -1.153 -1.134 1.00 93.06 121 ARG A CA 1
ATOM 987 C C . ARG A 1 121 ? 12.315 -0.124 -0.204 1.00 93.06 121 ARG A C 1
ATOM 989 O O . ARG A 1 121 ? 11.625 0.582 0.522 1.00 93.06 121 ARG A O 1
ATOM 996 N N . SER A 1 122 ? 13.642 -0.017 -0.262 1.00 93.12 122 SER A N 1
ATOM 997 C CA . SER A 1 122 ? 14.407 0.991 0.477 1.00 93.12 122 SER A CA 1
ATOM 998 C C . SER A 1 122 ? 14.091 2.420 0.019 1.00 93.12 122 SER A C 1
ATOM 1000 O O . SER A 1 122 ? 13.817 2.665 -1.154 1.00 93.12 122 SER A O 1
ATOM 1002 N N . TRP A 1 123 ? 14.234 3.374 0.936 1.00 92.88 123 TRP A N 1
ATOM 1003 C CA . TRP A 1 123 ? 14.171 4.817 0.689 1.00 92.88 123 TRP A CA 1
ATOM 1004 C C . TRP A 1 123 ? 15.456 5.405 0.075 1.00 92.88 123 TRP A C 1
ATOM 1006 O O . TRP A 1 123 ? 15.605 6.619 0.005 1.00 92.88 123 TRP A O 1
ATOM 1016 N N . ASN A 1 124 ? 16.437 4.582 -0.302 1.00 93.69 124 ASN A N 1
ATOM 1017 C CA . ASN A 1 124 ? 17.730 5.088 -0.758 1.00 93.69 124 ASN A CA 1
ATOM 1018 C C . ASN A 1 124 ? 17.652 5.741 -2.154 1.00 93.69 124 ASN A C 1
ATOM 1020 O O . ASN A 1 124 ? 17.145 5.127 -3.087 1.00 93.69 124 ASN A O 1
ATOM 1024 N N . VAL A 1 125 ? 18.209 6.942 -2.326 1.00 96.62 125 VAL A N 1
ATOM 1025 C CA . VAL A 1 125 ? 18.262 7.660 -3.620 1.00 96.62 125 VAL A CA 1
ATOM 1026 C C . VAL A 1 125 ? 19.671 7.894 -4.176 1.00 96.62 125 VAL A C 1
ATOM 1028 O O . VAL A 1 125 ? 19.865 8.759 -5.032 1.00 96.62 125 VAL A O 1
ATOM 1031 N N . SER A 1 126 ? 20.673 7.153 -3.689 1.00 95.00 126 SER A N 1
ATOM 1032 C CA . SER A 1 126 ? 22.074 7.289 -4.122 1.00 95.00 126 SER A CA 1
ATOM 1033 C C . SER A 1 126 ? 22.362 6.680 -5.495 1.00 95.00 126 SER A C 1
ATOM 1035 O O . SER A 1 126 ? 23.419 6.948 -6.059 1.00 95.00 126 SER A O 1
ATOM 1037 N N . GLY A 1 127 ? 21.478 5.812 -5.996 1.00 95.75 127 GLY A N 1
ATOM 1038 C CA . GLY A 1 127 ? 21.689 5.064 -7.235 1.00 95.75 127 GLY A CA 1
ATOM 1039 C C . GLY A 1 127 ? 22.689 3.904 -7.118 1.00 95.75 127 GLY A C 1
ATOM 1040 O O . GLY A 1 127 ? 22.998 3.266 -8.119 1.00 95.75 127 GLY A O 1
ATOM 1041 N N . GLN A 1 128 ? 23.197 3.589 -5.919 1.00 96.44 128 GLN A N 1
ATOM 1042 C CA . GLN A 1 128 ? 24.042 2.399 -5.709 1.00 96.44 128 GLN A CA 1
ATOM 1043 C C . GLN A 1 128 ? 23.247 1.089 -5.791 1.00 96.44 128 GLN A C 1
ATOM 1045 O O . GLN A 1 128 ? 23.787 0.060 -6.184 1.00 96.44 128 GLN A O 1
ATOM 1050 N N . HIS A 1 129 ? 21.972 1.135 -5.409 1.00 94.81 129 HIS A N 1
ATOM 1051 C CA . HIS A 1 129 ? 21.043 0.013 -5.431 1.00 94.81 129 HIS A CA 1
ATOM 1052 C C . HIS A 1 129 ? 19.670 0.511 -5.887 1.00 94.81 129 HIS A C 1
ATOM 1054 O O . HIS A 1 129 ? 19.322 1.666 -5.627 1.00 94.81 129 HIS A O 1
ATOM 1060 N N . ARG A 1 130 ? 18.883 -0.373 -6.507 1.00 95.56 130 ARG A N 1
ATOM 1061 C CA . ARG A 1 130 ? 17.469 -0.126 -6.812 1.00 95.56 130 ARG A CA 1
ATOM 1062 C C . ARG A 1 130 ? 16.660 0.133 -5.537 1.00 95.56 130 ARG A C 1
ATOM 1064 O O . ARG A 1 130 ? 16.916 -0.468 -4.489 1.00 95.56 130 ARG A O 1
ATOM 1071 N N . SER A 1 131 ? 1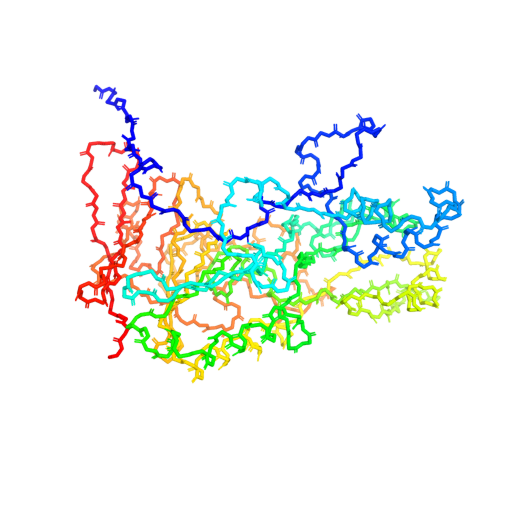5.676 1.018 -5.617 1.00 96.31 131 SER A N 1
ATOM 1072 C CA . SER A 1 131 ? 14.907 1.498 -4.467 1.00 96.31 131 SER A CA 1
ATOM 1073 C C . SER A 1 131 ? 13.456 1.805 -4.845 1.00 96.31 131 SER A C 1
ATOM 1075 O O . SER A 1 131 ? 13.021 1.499 -5.952 1.00 96.31 131 SER A O 1
ATOM 1077 N N . LYS A 1 132 ? 12.684 2.400 -3.925 1.00 95.69 132 LYS A N 1
ATOM 1078 C CA . LYS A 1 132 ? 11.349 2.934 -4.245 1.00 95.69 132 LYS A CA 1
ATOM 1079 C C . LYS A 1 132 ? 11.411 4.010 -5.338 1.00 95.69 132 LYS A C 1
ATOM 1081 O O . LYS A 1 132 ? 10.448 4.182 -6.074 1.00 95.69 132 LYS A O 1
ATOM 1086 N N . PHE A 1 133 ? 12.517 4.747 -5.429 1.00 98.00 133 PHE A N 1
ATOM 1087 C CA . PHE A 1 133 ? 12.588 6.011 -6.164 1.00 98.00 133 PHE A CA 1
ATOM 1088 C C . PHE A 1 133 ? 13.559 6.006 -7.335 1.00 98.00 133 PHE A C 1
ATOM 1090 O O . PHE A 1 133 ? 13.403 6.836 -8.222 1.00 98.00 133 PHE A O 1
ATOM 1097 N N . VAL A 1 134 ? 14.557 5.121 -7.346 1.00 98.38 134 VAL A N 1
ATOM 1098 C CA . VAL A 1 134 ? 15.570 5.073 -8.407 1.00 98.38 134 VAL A CA 1
ATOM 1099 C C . VAL A 1 134 ? 15.996 3.645 -8.711 1.00 98.38 134 VAL A C 1
ATOM 1101 O O . VAL A 1 134 ? 15.928 2.768 -7.847 1.00 98.38 134 VAL A O 1
ATOM 1104 N N . GLU A 1 135 ? 16.489 3.427 -9.926 1.00 98.38 135 GLU A N 1
ATOM 1105 C CA . GLU A 1 135 ? 17.238 2.216 -10.267 1.00 98.38 135 GLU A CA 1
ATOM 1106 C C . GLU A 1 135 ? 18.720 2.314 -9.894 1.00 98.38 135 GLU A C 1
ATOM 1108 O O . GLU A 1 135 ? 19.263 3.399 -9.667 1.00 98.38 135 GLU A O 1
ATOM 1113 N N . ALA A 1 136 ? 19.395 1.162 -9.842 1.00 97.94 136 ALA A N 1
ATOM 1114 C CA . ALA A 1 136 ? 20.845 1.133 -9.710 1.00 97.94 136 ALA A CA 1
ATOM 1115 C C . ALA A 1 136 ? 21.502 1.682 -10.987 1.00 97.94 136 ALA A C 1
ATOM 1117 O O . ALA A 1 136 ? 21.244 1.208 -12.095 1.00 97.94 136 ALA A O 1
ATOM 1118 N N . LEU A 1 137 ? 22.411 2.648 -10.838 1.00 98.25 137 LEU A N 1
ATOM 1119 C CA . LEU A 1 137 ? 23.089 3.299 -11.965 1.00 98.25 137 LEU A CA 1
ATOM 1120 C C . LEU A 1 137 ? 23.925 2.315 -12.797 1.00 98.25 137 LEU A C 1
ATOM 1122 O O . LEU A 1 137 ? 24.092 2.506 -13.998 1.00 98.25 137 LEU A O 1
ATOM 1126 N N . SER A 1 138 ? 24.438 1.250 -12.175 1.00 97.62 138 SER A N 1
ATOM 1127 C CA . SER A 1 138 ? 25.193 0.190 -12.854 1.00 97.62 138 SER A CA 1
ATOM 1128 C C . SER A 1 138 ? 24.327 -0.757 -13.689 1.00 97.62 138 SER A C 1
ATOM 1130 O O . SER A 1 138 ? 24.874 -1.574 -14.423 1.00 97.62 138 SER A O 1
ATOM 1132 N N . GLU A 1 139 ? 23.000 -0.679 -13.567 1.00 97.25 139 GLU A N 1
ATOM 1133 C CA . GLU A 1 139 ? 22.051 -1.640 -14.142 1.00 97.25 139 GLU A CA 1
ATOM 1134 C C . GLU A 1 139 ? 21.038 -0.978 -15.088 1.00 97.25 139 GLU A C 1
ATOM 1136 O O . GLU A 1 139 ? 20.130 -1.635 -15.592 1.00 97.25 139 GLU A O 1
ATOM 1141 N N . LEU A 1 140 ? 21.208 0.310 -15.400 1.00 97.75 140 LEU A N 1
ATOM 1142 C CA . LEU A 1 140 ? 20.287 1.059 -16.260 1.00 97.75 140 LEU A CA 1
ATOM 1143 C C . LEU A 1 140 ? 20.098 0.413 -17.637 1.00 97.75 140 LEU A C 1
ATOM 1145 O O . LEU A 1 140 ? 19.014 0.465 -18.192 1.00 97.75 140 LEU A O 1
ATOM 1149 N N . GLN A 1 141 ? 21.115 -0.247 -18.190 1.00 96.62 141 GLN A N 1
ATOM 1150 C CA . GLN A 1 141 ? 21.011 -0.923 -19.489 1.00 96.62 141 GLN A CA 1
ATOM 1151 C C . GLN A 1 141 ? 20.500 -2.371 -19.390 1.00 96.62 141 GLN A C 1
ATOM 1153 O O . GLN A 1 141 ? 20.425 -3.053 -20.409 1.00 96.62 141 GLN A O 1
ATOM 1158 N N . THR A 1 142 ? 20.161 -2.851 -18.189 1.00 96.38 142 THR A N 1
ATOM 1159 C CA . THR A 1 142 ? 19.714 -4.229 -17.935 1.00 96.38 142 THR A CA 1
ATOM 1160 C C . THR A 1 142 ? 18.345 -4.227 -17.248 1.00 96.38 142 THR A C 1
ATOM 1162 O O . THR A 1 142 ? 18.276 -4.375 -16.029 1.00 96.38 142 THR A O 1
ATOM 1165 N N . PRO A 1 143 ? 17.240 -4.080 -18.004 1.00 96.50 143 PRO A N 1
ATOM 1166 C CA . PRO A 1 143 ? 15.894 -4.036 -17.431 1.00 96.50 143 PRO A CA 1
ATOM 1167 C C . PRO A 1 143 ? 15.522 -5.226 -16.533 1.00 96.50 143 PRO A C 1
ATOM 1169 O O . PRO A 1 143 ? 14.805 -5.062 -15.551 1.00 96.50 143 PRO A O 1
ATOM 1172 N N . ASP A 1 144 ? 16.094 -6.407 -16.781 1.00 94.31 144 ASP A N 1
ATOM 1173 C CA . ASP A 1 144 ? 15.904 -7.596 -15.936 1.00 94.31 144 ASP A CA 1
ATOM 1174 C C . ASP A 1 144 ? 16.465 -7.464 -14.507 1.00 94.31 144 ASP A C 1
ATOM 1176 O O . ASP A 1 144 ? 16.138 -8.283 -13.643 1.00 94.31 144 ASP A O 1
ATOM 1180 N N . ALA A 1 145 ? 17.303 -6.458 -14.249 1.00 94.81 145 ALA A N 1
ATOM 1181 C CA . ALA A 1 145 ? 17.848 -6.149 -12.930 1.00 94.81 145 ALA A CA 1
ATOM 1182 C C . ALA A 1 145 ? 17.062 -5.041 -12.202 1.00 94.81 145 ALA A C 1
ATOM 1184 O O . ALA A 1 145 ? 17.196 -4.877 -10.986 1.00 94.81 145 ALA A O 1
ATOM 1185 N N . TRP A 1 146 ? 16.194 -4.314 -12.912 1.00 97.62 146 TRP A N 1
ATOM 1186 C CA . TRP A 1 146 ? 15.452 -3.189 -12.350 1.00 97.62 146 TRP A CA 1
ATOM 1187 C C . TRP A 1 146 ? 14.485 -3.608 -11.240 1.00 97.62 146 TRP A C 1
ATOM 1189 O O . TRP A 1 146 ? 13.957 -4.723 -11.211 1.00 97.62 146 TRP A O 1
ATOM 1199 N N . GLY A 1 147 ? 14.249 -2.683 -10.313 1.00 96.69 147 GLY A N 1
ATOM 1200 C CA . GLY A 1 147 ? 13.290 -2.813 -9.222 1.00 96.69 147 GLY A CA 1
ATOM 1201 C C . GLY A 1 147 ? 11.889 -2.318 -9.576 1.00 96.69 147 GLY A C 1
ATOM 1202 O O . GLY A 1 147 ? 10.934 -2.697 -8.901 1.00 96.69 147 GLY A O 1
ATOM 1203 N N . PHE A 1 148 ? 11.739 -1.501 -10.618 1.00 98.06 148 PHE A N 1
ATOM 1204 C CA . PHE A 1 148 ? 10.456 -0.936 -11.047 1.00 98.06 148 PHE A CA 1
ATOM 1205 C C . PHE A 1 148 ? 9.759 -0.122 -9.941 1.00 98.06 148 PHE A C 1
ATOM 1207 O O . PHE A 1 148 ? 8.533 -0.080 -9.854 1.00 98.06 148 PHE A O 1
ATOM 1214 N N . GLY A 1 149 ? 10.549 0.504 -9.064 1.00 97.12 149 GLY A N 1
ATOM 1215 C CA . GLY A 1 149 ? 10.041 1.261 -7.925 1.00 97.12 149 GLY A CA 1
ATOM 1216 C C . GLY A 1 149 ? 9.179 0.424 -6.971 1.00 97.12 149 GLY A C 1
ATOM 1217 O O . GLY A 1 149 ? 9.338 -0.787 -6.816 1.00 97.12 149 GLY A O 1
ATOM 1218 N N . GLU A 1 150 ? 8.260 1.101 -6.302 1.00 95.19 150 GLU A N 1
ATOM 1219 C CA . GLU A 1 150 ? 7.259 0.591 -5.373 1.00 95.19 150 GLU A CA 1
ATOM 1220 C C . GLU A 1 150 ? 5.942 0.295 -6.105 1.00 95.19 150 GLU A C 1
ATOM 1222 O O . GLU A 1 150 ? 4.905 0.903 -5.841 1.00 95.19 150 GLU A O 1
ATOM 1227 N N . PHE A 1 151 ? 5.991 -0.602 -7.091 1.00 97.12 151 PHE A N 1
ATOM 1228 C CA . PHE A 1 151 ? 4.813 -0.955 -7.881 1.00 97.12 151 PHE A CA 1
ATOM 1229 C C . PHE A 1 151 ? 3.808 -1.812 -7.091 1.00 97.12 151 PHE A C 1
ATOM 1231 O O . PHE A 1 151 ? 4.173 -2.586 -6.202 1.00 97.12 151 PHE A O 1
ATOM 1238 N N . MET A 1 152 ? 2.528 -1.686 -7.445 1.00 96.44 152 MET A N 1
ATOM 1239 C CA . MET A 1 152 ? 1.443 -2.491 -6.875 1.00 96.44 152 MET A CA 1
ATOM 1240 C C . MET A 1 152 ? 1.403 -3.876 -7.517 1.00 96.44 152 MET A C 1
ATOM 1242 O O . MET A 1 152 ? 1.548 -3.995 -8.735 1.00 96.44 152 MET A O 1
ATOM 1246 N N . PHE A 1 153 ? 1.183 -4.910 -6.708 1.00 96.88 153 PHE A N 1
ATOM 1247 C CA . PHE A 1 153 ? 1.089 -6.287 -7.195 1.00 96.88 153 PHE A CA 1
ATOM 1248 C C . PHE A 1 153 ? -0.237 -6.575 -7.892 1.00 96.88 153 PHE A C 1
ATOM 1250 O O . PHE A 1 153 ? -0.274 -7.384 -8.813 1.00 96.88 153 PHE A O 1
ATOM 1257 N N . GLU A 1 154 ? -1.297 -5.885 -7.475 1.00 95.94 154 GLU A N 1
ATOM 1258 C CA . GLU A 1 154 ? -2.628 -5.990 -8.056 1.00 95.94 154 GLU A CA 1
ATOM 1259 C C . GLU A 1 154 ? -3.204 -4.591 -8.284 1.00 95.94 154 GLU A C 1
ATOM 1261 O O . GLU A 1 154 ? -3.016 -3.679 -7.473 1.00 95.94 154 GLU A O 1
ATOM 1266 N N . ARG A 1 155 ? -3.893 -4.402 -9.414 1.00 95.50 155 ARG A N 1
ATOM 1267 C CA . ARG A 1 155 ? -4.553 -3.127 -9.715 1.00 95.50 155 ARG A CA 1
ATOM 1268 C C . ARG A 1 155 ? -5.903 -3.051 -9.010 1.00 95.50 155 ARG A C 1
ATOM 1270 O O . ARG A 1 155 ? -6.661 -4.011 -8.993 1.00 95.50 155 ARG A O 1
ATOM 1277 N N . PHE A 1 156 ? -6.227 -1.867 -8.505 1.00 97.56 156 PHE A N 1
ATOM 1278 C CA . PHE A 1 156 ? -7.517 -1.577 -7.867 1.00 97.56 156 PHE A CA 1
ATOM 1279 C C . PHE A 1 156 ? -8.083 -0.202 -8.260 1.00 97.56 156 PHE A C 1
ATOM 1281 O O . PHE A 1 156 ? -9.017 0.295 -7.642 1.00 97.56 156 PHE A O 1
ATOM 1288 N N . ASP A 1 157 ? -7.532 0.434 -9.295 1.00 97.25 157 ASP A N 1
ATOM 1289 C CA . ASP A 1 157 ? -8.102 1.656 -9.870 1.00 97.25 157 ASP A CA 1
ATOM 1290 C C . ASP A 1 157 ? -9.375 1.372 -10.679 1.00 97.25 157 ASP A C 1
ATOM 1292 O O . ASP A 1 157 ? -9.675 0.222 -10.999 1.00 97.25 157 ASP A O 1
ATOM 1296 N N . THR A 1 158 ? -10.101 2.423 -11.063 1.00 97.31 158 THR A N 1
ATOM 1297 C CA . THR A 1 158 ? -11.379 2.335 -11.811 1.00 97.31 158 THR A CA 1
ATOM 1298 C C . THR A 1 158 ? -11.361 1.483 -13.089 1.00 97.31 158 THR A C 1
ATOM 1300 O O . THR A 1 158 ? -12.423 1.084 -13.563 1.00 97.31 158 THR A O 1
ATOM 1303 N N . GLN A 1 159 ? -10.191 1.190 -13.665 1.00 95.81 159 GLN A N 1
ATOM 1304 C CA . GLN A 1 159 ? -10.060 0.349 -14.861 1.00 95.81 159 GLN A CA 1
ATOM 1305 C C . GLN A 1 159 ? -9.752 -1.124 -14.547 1.00 95.81 159 GLN A C 1
ATOM 1307 O O . GLN A 1 159 ? -9.677 -1.934 -15.469 1.00 95.81 159 GLN A O 1
ATOM 1312 N N . SER A 1 160 ? -9.553 -1.477 -13.277 1.00 97.44 160 SER A N 1
ATOM 1313 C CA . SER A 1 160 ? -9.197 -2.830 -12.836 1.00 97.44 160 SER A CA 1
ATOM 1314 C C . SER A 1 160 ? -10.409 -3.749 -12.663 1.00 97.44 160 SER A C 1
ATOM 1316 O O . SER A 1 160 ? -11.523 -3.297 -12.383 1.00 97.44 160 SER A O 1
ATOM 1318 N N . GLU A 1 161 ? -10.174 -5.059 -12.768 1.00 98.06 161 GLU A N 1
ATOM 1319 C CA . GLU A 1 161 ? -11.186 -6.076 -12.460 1.00 98.06 161 GLU A CA 1
ATOM 1320 C C . GLU A 1 161 ? -11.571 -6.048 -10.977 1.00 98.06 161 GLU A C 1
ATOM 1322 O O . GLU A 1 161 ? -12.756 -6.139 -10.659 1.00 98.06 161 GLU A O 1
ATOM 1327 N N . GLN A 1 162 ? -10.608 -5.825 -10.073 1.00 98.50 162 GLN A N 1
ATOM 1328 C CA . GLN A 1 162 ? -10.878 -5.710 -8.640 1.00 98.50 162 GLN A CA 1
ATOM 1329 C C . GLN A 1 162 ? -11.821 -4.540 -8.319 1.00 98.50 162 GLN A C 1
ATOM 1331 O O . GLN A 1 162 ? -12.720 -4.698 -7.498 1.00 98.50 162 GLN A O 1
ATOM 1336 N N . TYR A 1 163 ? -11.677 -3.380 -8.973 1.00 98.69 163 TYR A N 1
ATOM 1337 C CA . TYR A 1 163 ? -12.593 -2.250 -8.767 1.00 98.69 163 TYR A CA 1
ATOM 1338 C C . TYR A 1 163 ? -14.016 -2.569 -9.235 1.00 98.69 163 TYR A C 1
ATOM 1340 O O . TYR A 1 163 ? -14.981 -2.309 -8.518 1.00 98.69 163 TYR A O 1
ATOM 1348 N N . GLN A 1 164 ? -14.156 -3.156 -10.427 1.00 98.62 164 GLN A N 1
ATOM 1349 C CA . GLN A 1 164 ? -15.463 -3.540 -10.975 1.00 98.62 164 GLN A CA 1
ATOM 1350 C C . GLN A 1 164 ? -16.133 -4.614 -10.108 1.00 98.62 164 GLN A C 1
ATOM 1352 O O . GLN A 1 164 ? -17.332 -4.545 -9.828 1.00 98.62 164 GLN A O 1
ATOM 1357 N N . TRP A 1 165 ? -15.346 -5.579 -9.630 1.00 98.75 165 TRP A N 1
ATOM 1358 C CA . TRP A 1 165 ? -15.789 -6.576 -8.665 1.00 98.75 165 TRP A CA 1
ATOM 1359 C C . TRP A 1 165 ? -16.242 -5.922 -7.356 1.00 98.75 165 TRP A C 1
ATOM 1361 O O . TRP A 1 165 ? -17.361 -6.185 -6.915 1.00 98.75 165 TRP A O 1
ATOM 1371 N N . LEU A 1 166 ? -15.443 -5.020 -6.779 1.00 98.81 166 LEU A N 1
ATOM 1372 C CA . LEU A 1 166 ? -15.790 -4.291 -5.559 1.00 98.81 166 LEU A CA 1
ATOM 1373 C C . LEU A 1 166 ? -17.104 -3.525 -5.738 1.00 98.81 166 LEU A C 1
ATOM 1375 O O . LEU A 1 166 ? -17.989 -3.621 -4.891 1.00 98.81 166 LEU A O 1
ATOM 1379 N N . GLU A 1 167 ? -17.273 -2.811 -6.853 1.00 98.69 167 GLU A N 1
ATOM 1380 C CA . GLU A 1 167 ? -18.526 -2.124 -7.155 1.00 98.69 167 GLU A CA 1
ATOM 1381 C C . GLU A 1 167 ? -19.703 -3.112 -7.163 1.00 98.69 167 GLU A C 1
ATOM 1383 O O . GLU A 1 167 ? -20.729 -2.841 -6.537 1.00 98.69 167 GLU A O 1
ATOM 1388 N N . SER A 1 168 ? -19.559 -4.283 -7.790 1.00 98.62 168 SER A N 1
ATOM 1389 C CA . SER A 1 168 ? -20.612 -5.309 -7.798 1.00 98.62 168 SER A CA 1
ATOM 1390 C C . SER A 1 168 ? -20.944 -5.836 -6.392 1.00 98.62 168 SER A C 1
ATOM 1392 O O . SER A 1 168 ? -22.121 -5.942 -6.035 1.00 98.62 168 SER A O 1
ATOM 1394 N N . VAL A 1 169 ? -19.926 -6.073 -5.557 1.00 98.62 169 VAL A N 1
ATOM 1395 C CA . VAL A 1 169 ? -20.068 -6.532 -4.168 1.00 98.62 169 VAL A CA 1
ATOM 1396 C C . VAL A 1 169 ? -20.832 -5.506 -3.337 1.00 98.62 169 VAL A C 1
ATOM 1398 O O . VAL A 1 169 ? -21.790 -5.858 -2.647 1.00 98.62 169 VAL A O 1
ATOM 1401 N N . LEU A 1 170 ? -20.476 -4.226 -3.455 1.00 98.69 170 LEU A N 1
ATOM 1402 C CA . LEU A 1 170 ? -21.118 -3.125 -2.733 1.00 98.69 170 LEU A CA 1
ATOM 1403 C C . LEU A 1 170 ? -22.576 -2.878 -3.174 1.00 98.69 170 LEU A C 1
ATOM 1405 O O . LEU A 1 170 ? -23.352 -2.242 -2.452 1.00 98.69 170 LEU A O 1
ATOM 1409 N N . HIS A 1 171 ? -22.971 -3.372 -4.352 1.00 98.50 171 HIS A N 1
ATOM 1410 C CA . HIS A 1 171 ? -24.357 -3.359 -4.826 1.00 98.50 171 HIS A CA 1
ATOM 1411 C C . HIS A 1 171 ? -25.156 -4.612 -4.438 1.00 98.50 171 HIS A C 1
ATOM 1413 O O . HIS A 1 171 ? -26.377 -4.607 -4.626 1.00 98.50 171 HIS A O 1
ATOM 1419 N N . SER A 1 172 ? -24.521 -5.650 -3.892 1.00 98.38 172 SER A N 1
ATOM 1420 C CA . SER A 1 172 ? -25.203 -6.886 -3.499 1.00 98.38 172 SER A CA 1
ATOM 1421 C C . SER A 1 172 ? -26.177 -6.672 -2.335 1.00 98.38 172 SER A C 1
ATOM 1423 O O . SER A 1 172 ? -25.972 -5.811 -1.475 1.00 98.38 172 SER A O 1
ATOM 1425 N N . ASP A 1 173 ? -27.242 -7.475 -2.294 1.00 97.81 173 ASP A N 1
ATOM 1426 C CA . ASP A 1 173 ? -28.211 -7.432 -1.193 1.00 97.81 173 ASP A CA 1
ATOM 1427 C C . ASP A 1 173 ? -27.558 -7.862 0.124 1.00 97.81 173 ASP A C 1
ATOM 1429 O O . ASP A 1 173 ? -27.726 -7.187 1.134 1.00 97.81 173 ASP A O 1
ATOM 1433 N N . ALA A 1 174 ? -26.696 -8.885 0.092 1.00 97.25 174 ALA A N 1
ATOM 1434 C CA . ALA A 1 174 ? -25.950 -9.337 1.264 1.00 97.25 174 ALA A CA 1
ATOM 1435 C C . ALA A 1 174 ? -25.098 -8.219 1.895 1.00 97.25 174 ALA A C 1
ATOM 1437 O O . ALA A 1 174 ? -25.078 -8.086 3.116 1.00 97.25 174 ALA A O 1
ATOM 1438 N N . PHE A 1 175 ? -24.438 -7.379 1.086 1.00 98.31 175 PHE A N 1
ATOM 1439 C CA . PHE A 1 175 ? -23.710 -6.214 1.597 1.00 98.31 175 PHE A CA 1
ATOM 1440 C C . PHE A 1 175 ? -24.659 -5.155 2.171 1.00 98.31 175 PHE A C 1
ATOM 1442 O O . PHE A 1 175 ? -24.410 -4.601 3.240 1.00 98.31 175 PHE A O 1
ATOM 1449 N N . LYS A 1 176 ? -25.752 -4.847 1.463 1.00 97.44 176 LYS A N 1
ATOM 1450 C CA . LYS A 1 176 ? -26.705 -3.803 1.871 1.00 97.44 176 LYS A CA 1
ATOM 1451 C C . LYS A 1 176 ? -27.446 -4.148 3.161 1.00 97.44 176 LYS A C 1
ATOM 1453 O O . LYS A 1 176 ? -27.713 -3.239 3.944 1.00 97.44 176 LYS A O 1
ATOM 1458 N N . GLU A 1 177 ? -27.784 -5.420 3.349 1.00 95.88 177 GLU A N 1
ATOM 1459 C CA . GLU A 1 177 ? -28.540 -5.941 4.492 1.00 95.88 177 GLU A CA 1
ATOM 1460 C C . GLU A 1 177 ? -27.668 -6.198 5.727 1.00 95.88 177 GLU A C 1
ATOM 1462 O O . GLU A 1 177 ? -28.196 -6.314 6.834 1.00 95.88 177 GLU A O 1
ATOM 1467 N N . ALA A 1 178 ? -26.345 -6.275 5.565 1.00 97.44 178 ALA A N 1
ATOM 1468 C CA . ALA A 1 178 ? -25.438 -6.495 6.679 1.00 97.44 178 ALA A CA 1
ATOM 1469 C C . ALA A 1 178 ? -25.436 -5.329 7.669 1.00 97.44 178 ALA A C 1
ATOM 1471 O O . ALA A 1 178 ? -25.449 -4.154 7.291 1.00 97.44 178 ALA A O 1
ATOM 1472 N N . LYS A 1 179 ? -25.370 -5.681 8.957 1.00 97.56 179 LYS A N 1
ATOM 1473 C CA . LYS A 1 179 ? -25.392 -4.725 10.066 1.00 97.56 179 LYS A CA 1
ATOM 1474 C C . LYS A 1 179 ? -24.083 -3.943 10.174 1.00 97.56 179 LYS A C 1
ATOM 1476 O O . LYS A 1 179 ? -24.127 -2.756 10.471 1.00 97.56 179 LYS A O 1
ATOM 1481 N N . TYR A 1 180 ? -22.950 -4.598 9.915 1.00 98.50 180 TYR A N 1
ATOM 1482 C CA . TYR A 1 180 ? -21.632 -3.962 9.886 1.00 98.50 180 TYR A CA 1
ATOM 1483 C C . TYR A 1 180 ? -20.896 -4.303 8.596 1.00 98.50 180 TYR A C 1
ATOM 1485 O O . TYR A 1 180 ? -20.811 -5.470 8.212 1.00 98.50 180 TYR A O 1
ATOM 1493 N N . LYS A 1 181 ? -20.323 -3.295 7.947 1.00 98.75 181 LYS A N 1
ATOM 1494 C CA . LYS A 1 181 ? -19.586 -3.421 6.685 1.00 98.75 181 LYS A CA 1
ATOM 1495 C C . LYS A 1 181 ? -18.123 -3.091 6.919 1.00 98.75 181 LYS A C 1
ATOM 1497 O O . LYS A 1 181 ? -17.782 -1.946 7.225 1.00 98.75 181 LYS A O 1
ATOM 1502 N N . VAL A 1 182 ? -17.269 -4.097 6.771 1.00 98.69 182 VAL A N 1
ATOM 1503 C CA . VAL A 1 182 ? -15.844 -4.004 7.086 1.00 98.69 182 VAL A CA 1
ATOM 1504 C C . VAL A 1 182 ? -15.016 -4.281 5.840 1.00 98.69 182 VAL A C 1
ATOM 1506 O O . VAL A 1 182 ? -15.198 -5.303 5.181 1.00 98.69 182 VAL A O 1
ATOM 1509 N N . VAL A 1 183 ? -14.081 -3.384 5.540 1.00 98.75 183 VAL A N 1
ATOM 1510 C CA . VAL A 1 183 ? -13.057 -3.572 4.509 1.00 98.75 183 VAL A CA 1
ATOM 1511 C C . VAL A 1 183 ? -11.721 -3.854 5.189 1.00 98.75 183 VAL A C 1
ATOM 1513 O O . VAL A 1 183 ? -11.295 -3.101 6.061 1.00 98.75 183 VAL A O 1
ATOM 1516 N N . LEU A 1 184 ? -11.058 -4.930 4.778 1.00 98.12 184 LEU A N 1
ATOM 1517 C CA . LEU A 1 184 ? -9.692 -5.272 5.147 1.00 98.12 184 LEU A CA 1
ATOM 1518 C C . LEU A 1 184 ? -8.756 -4.949 3.986 1.00 98.12 184 LEU A C 1
ATOM 1520 O O . LEU A 1 184 ? -9.010 -5.326 2.842 1.00 98.12 184 LEU A O 1
ATOM 1524 N N . ALA A 1 185 ? -7.645 -4.303 4.303 1.00 96.88 185 ALA A N 1
ATOM 1525 C CA . ALA A 1 185 ? -6.539 -4.071 3.388 1.00 96.88 185 ALA A CA 1
ATOM 1526 C C . ALA A 1 185 ? -5.230 -4.157 4.175 1.00 96.88 185 ALA A C 1
ATOM 1528 O O . ALA A 1 185 ? -5.183 -3.756 5.327 1.00 96.88 185 ALA A O 1
ATOM 1529 N N . HIS A 1 186 ? -4.140 -4.662 3.601 1.00 96.62 186 HIS A N 1
ATOM 1530 C CA . HIS A 1 186 ? -2.861 -4.644 4.326 1.00 96.62 186 HIS A CA 1
ATOM 1531 C C . HIS A 1 186 ? -2.211 -3.257 4.317 1.00 96.62 186 HIS A C 1
ATOM 1533 O O . HIS A 1 186 ? -1.724 -2.789 5.344 1.00 96.62 186 HIS A O 1
ATOM 1539 N N . GLN A 1 187 ? -2.194 -2.610 3.150 1.00 95.19 187 GLN A N 1
ATOM 1540 C CA . GLN A 1 187 ? -1.368 -1.435 2.877 1.00 95.19 187 GLN A CA 1
ATOM 1541 C C . GLN A 1 187 ? -1.833 -0.175 3.624 1.00 95.19 187 GLN A C 1
ATOM 1543 O O . GLN A 1 187 ? -3.021 0.033 3.861 1.00 95.19 187 GLN A O 1
ATOM 1548 N N . GLY A 1 188 ? -0.877 0.702 3.941 1.00 92.00 188 GLY A N 1
ATOM 1549 C CA . GLY A 1 188 ? -1.128 2.024 4.511 1.00 92.00 188 GLY A CA 1
ATOM 1550 C C . GLY A 1 188 ? -1.912 2.943 3.566 1.00 92.00 188 GLY A C 1
ATOM 1551 O O . GLY A 1 188 ? -1.324 3.459 2.622 1.00 92.00 188 GLY A O 1
ATOM 1552 N N . VAL A 1 189 ? -3.204 3.178 3.830 1.00 94.69 189 VAL A N 1
ATOM 1553 C CA . VAL A 1 189 ? -4.080 4.096 3.047 1.00 94.69 189 VAL A CA 1
ATOM 1554 C C . VAL A 1 189 ? -4.345 5.437 3.755 1.00 94.69 189 VAL A C 1
ATOM 1556 O O . VAL A 1 189 ? -4.889 6.391 3.190 1.00 94.69 189 VAL A O 1
ATOM 1559 N N . PHE A 1 190 ? -3.992 5.491 5.036 1.00 95.88 190 PHE A N 1
ATOM 1560 C CA . PHE A 1 190 ? -4.062 6.656 5.904 1.00 95.88 190 PHE A CA 1
ATOM 1561 C C . PHE A 1 190 ? -3.030 6.494 7.021 1.00 95.88 190 PHE A C 1
ATOM 1563 O O . PHE A 1 190 ? -2.561 5.386 7.282 1.00 95.88 190 PHE A O 1
ATOM 1570 N N . GLY A 1 191 ? -2.764 7.572 7.750 1.00 94.81 191 GLY A N 1
ATOM 1571 C CA . GLY A 1 191 ? -2.153 7.483 9.071 1.00 94.81 191 GLY A CA 1
ATOM 1572 C C . GLY A 1 191 ? -0.734 8.017 9.159 1.00 94.81 191 GLY A C 1
ATOM 1573 O O . GLY A 1 191 ? -0.308 8.839 8.359 1.00 94.81 191 GLY A O 1
ATOM 1574 N N . LEU A 1 192 ? -0.022 7.595 10.203 1.00 94.88 192 LEU A N 1
ATOM 1575 C CA . LEU A 1 192 ? 1.224 8.238 10.636 1.00 94.88 192 LEU A CA 1
ATOM 1576 C C . LEU A 1 192 ? 2.481 7.407 10.377 1.00 94.88 192 LEU A C 1
ATOM 1578 O O . LEU A 1 192 ? 3.574 7.874 10.692 1.00 94.88 192 LEU A O 1
ATOM 1582 N N . GLY A 1 193 ? 2.351 6.176 9.887 1.00 91.94 193 GLY A N 1
ATOM 1583 C CA . GLY A 1 193 ? 3.479 5.255 9.761 1.00 91.94 193 GLY A CA 1
ATOM 1584 C C . GLY A 1 193 ? 4.299 5.473 8.502 1.00 91.94 193 GLY A C 1
ATOM 1585 O O . GLY A 1 193 ? 3.897 6.196 7.600 1.00 91.94 193 GLY A O 1
ATOM 1586 N N . ASP A 1 194 ? 5.488 4.880 8.449 1.00 88.00 194 ASP A N 1
ATOM 1587 C CA . ASP A 1 194 ? 6.439 5.081 7.343 1.00 88.00 194 ASP A CA 1
ATOM 1588 C C . ASP A 1 194 ? 5.834 4.689 5.994 1.00 88.00 194 ASP A C 1
ATOM 1590 O O . ASP A 1 194 ? 5.985 5.395 5.003 1.00 88.00 194 ASP A O 1
ATOM 1594 N N . ASN A 1 195 ? 5.068 3.600 5.987 1.00 89.75 195 ASN A N 1
ATOM 1595 C CA . ASN A 1 195 ? 4.622 2.946 4.768 1.00 89.75 195 ASN A CA 1
ATOM 1596 C C . ASN A 1 195 ? 3.321 3.515 4.174 1.00 89.75 195 ASN A C 1
ATOM 1598 O O . ASN A 1 195 ? 2.768 2.935 3.239 1.00 89.75 195 ASN A O 1
ATOM 1602 N N . VAL A 1 196 ? 2.838 4.645 4.698 1.00 93.06 196 VAL A N 1
ATOM 1603 C CA . VAL A 1 196 ? 1.771 5.456 4.075 1.00 93.06 196 VAL A CA 1
ATOM 1604 C C . VAL A 1 196 ? 2.332 6.431 3.032 1.00 93.06 196 VAL A C 1
ATOM 1606 O O . VAL A 1 196 ? 1.575 7.060 2.300 1.00 93.06 196 VAL A O 1
ATOM 1609 N N . VAL A 1 197 ? 3.664 6.575 2.975 1.00 93.12 197 VAL A N 1
ATOM 1610 C CA . VAL A 1 197 ? 4.383 7.358 1.966 1.00 93.12 197 VAL A CA 1
ATOM 1611 C C . VAL A 1 197 ? 5.395 6.435 1.270 1.00 93.12 197 VAL A C 1
ATOM 1613 O O . VAL A 1 197 ? 6.080 5.679 1.955 1.00 93.12 197 VAL A O 1
ATOM 1616 N N . PRO A 1 198 ? 5.510 6.455 -0.069 1.00 95.19 198 PRO A N 1
ATOM 1617 C CA . PRO A 1 198 ? 4.647 7.170 -1.011 1.00 95.19 198 PRO A CA 1
ATOM 1618 C C . PRO A 1 198 ? 3.182 6.730 -0.915 1.00 95.19 198 PRO A C 1
ATOM 1620 O O . PRO A 1 198 ? 2.875 5.659 -0.392 1.00 95.19 198 PRO A O 1
ATOM 1623 N N . VAL A 1 199 ? 2.270 7.556 -1.418 1.00 97.00 199 VAL A N 1
ATOM 1624 C CA . VAL A 1 199 ? 0.853 7.187 -1.518 1.00 97.00 199 VAL A CA 1
ATOM 1625 C C . VAL A 1 199 ? 0.628 6.028 -2.488 1.00 97.00 199 VAL A C 1
ATOM 1627 O O . VAL A 1 199 ? 1.540 5.619 -3.211 1.00 97.00 199 VAL A O 1
ATOM 1630 N N . LEU A 1 200 ? -0.582 5.471 -2.503 1.00 97.00 200 LEU A N 1
ATOM 1631 C CA . LEU A 1 200 ? -0.961 4.365 -3.380 1.00 97.00 200 LEU A CA 1
ATOM 1632 C C . LEU A 1 200 ? -1.217 4.828 -4.820 1.00 97.00 200 LEU A C 1
ATOM 1634 O O . LEU A 1 200 ? -2.340 4.796 -5.316 1.00 97.00 200 LEU A O 1
ATOM 1638 N N . ALA A 1 201 ? -0.155 5.268 -5.490 1.00 96.81 201 ALA A N 1
ATOM 1639 C CA . ALA A 1 201 ? -0.167 5.670 -6.889 1.00 96.81 201 ALA A CA 1
ATOM 1640 C C . ALA A 1 201 ? 0.616 4.669 -7.749 1.00 96.81 201 ALA A C 1
ATOM 1642 O O . ALA A 1 201 ? 1.620 4.101 -7.309 1.00 96.81 201 ALA A O 1
ATOM 1643 N N . ASN A 1 202 ? 0.194 4.498 -9.005 1.00 96.31 202 ASN A N 1
ATOM 1644 C CA . ASN A 1 202 ? 1.037 3.833 -9.998 1.00 96.31 202 ASN A CA 1
ATOM 1645 C C . ASN A 1 202 ? 2.352 4.620 -10.149 1.00 96.31 202 ASN A C 1
ATOM 1647 O O . ASN A 1 202 ? 2.290 5.846 -10.285 1.00 96.31 202 ASN A O 1
ATOM 1651 N N . PRO A 1 203 ? 3.523 3.953 -10.178 1.00 97.81 203 PRO A N 1
ATOM 1652 C CA . PRO A 1 203 ? 4.778 4.638 -10.444 1.00 97.81 203 PRO A CA 1
ATOM 1653 C C . PRO A 1 203 ? 4.719 5.419 -11.762 1.00 97.81 203 PRO A C 1
ATOM 1655 O O . PRO A 1 203 ? 4.353 4.878 -12.811 1.00 97.81 203 PRO A O 1
ATOM 1658 N N . LEU A 1 204 ? 5.114 6.689 -11.711 1.00 98.56 204 LEU A N 1
ATOM 1659 C CA . LEU A 1 204 ? 5.463 7.477 -12.887 1.00 98.56 204 LEU A CA 1
ATOM 1660 C C . LEU A 1 204 ? 6.973 7.354 -13.085 1.00 98.56 204 LEU A C 1
ATOM 1662 O O . LEU A 1 204 ? 7.761 7.971 -12.366 1.00 98.56 204 LEU A O 1
ATOM 1666 N N . MET A 1 205 ? 7.369 6.507 -14.029 1.00 98.69 205 MET A N 1
ATOM 1667 C CA . MET A 1 205 ? 8.767 6.285 -14.372 1.00 98.69 205 MET A CA 1
ATOM 1668 C C . MET A 1 205 ? 9.280 7.446 -15.214 1.00 98.69 205 MET A C 1
ATOM 1670 O O . MET A 1 205 ? 8.677 7.792 -16.226 1.00 98.69 205 MET A O 1
ATOM 1674 N N . GLN A 1 206 ? 10.416 8.010 -14.826 1.00 98.75 206 GLN A N 1
ATOM 1675 C CA . GLN A 1 206 ? 11.129 9.031 -15.579 1.00 98.75 206 GLN A CA 1
ATOM 1676 C C . GLN A 1 206 ? 12.437 8.434 -16.096 1.00 98.75 206 GLN A C 1
ATOM 1678 O O . GLN A 1 206 ? 13.306 8.047 -15.314 1.00 98.75 206 GLN A O 1
ATOM 1683 N N . LEU A 1 207 ? 12.580 8.373 -17.417 1.00 98.62 207 LEU A N 1
ATOM 1684 C CA . LEU A 1 207 ? 13.856 8.116 -18.075 1.00 98.62 207 LEU A CA 1
ATOM 1685 C C . LEU A 1 207 ? 14.597 9.448 -18.181 1.00 98.62 207 LEU A C 1
ATOM 1687 O O . LEU A 1 207 ? 14.097 10.376 -18.822 1.00 98.62 207 LEU A O 1
ATOM 1691 N N . VAL A 1 208 ? 15.759 9.542 -17.539 1.00 98.31 208 VAL A N 1
ATOM 1692 C CA . VAL A 1 208 ? 16.537 10.781 -17.462 1.00 98.31 208 VAL A CA 1
ATOM 1693 C C . VAL A 1 208 ? 17.678 10.719 -18.464 1.00 98.31 208 VAL A C 1
ATOM 1695 O O . VAL A 1 208 ? 18.604 9.925 -18.312 1.00 98.31 208 VAL A O 1
ATOM 1698 N N . GLU A 1 209 ? 17.631 11.571 -19.479 1.00 97.56 209 GLU A N 1
ATOM 1699 C CA . GLU A 1 209 ? 18.744 11.846 -20.391 1.00 97.56 209 GLU A CA 1
ATOM 1700 C C . GLU A 1 209 ? 19.303 13.245 -20.106 1.00 97.56 209 GLU A C 1
ATOM 1702 O O . GLU A 1 209 ? 18.712 14.022 -19.359 1.00 97.56 209 GLU A O 1
ATOM 1707 N N . THR A 1 210 ? 20.442 13.588 -20.702 1.00 95.88 210 THR A N 1
ATOM 1708 C CA . THR A 1 210 ? 21.015 14.938 -20.619 1.00 95.88 210 THR A CA 1
ATOM 1709 C C . THR A 1 210 ? 21.311 15.470 -22.010 1.00 95.88 210 THR A C 1
ATOM 1711 O O . THR A 1 210 ? 21.829 14.727 -22.846 1.00 95.88 210 THR A O 1
ATOM 1714 N N . ASP A 1 211 ? 21.032 16.749 -22.246 1.00 93.75 211 ASP A N 1
ATOM 1715 C CA . ASP A 1 211 ? 21.447 17.436 -23.468 1.00 93.75 211 ASP A CA 1
ATOM 1716 C C . ASP A 1 211 ? 22.962 17.744 -23.482 1.00 93.75 211 ASP A C 1
ATOM 1718 O O . ASP A 1 211 ? 23.707 17.413 -22.555 1.00 93.75 211 ASP A O 1
ATOM 1722 N N . GLU A 1 212 ? 23.432 18.405 -24.544 1.00 92.88 212 GLU A N 1
ATOM 1723 C CA . GLU A 1 212 ? 24.839 18.811 -24.702 1.00 92.88 212 GLU A CA 1
ATOM 1724 C C . GLU A 1 212 ? 25.328 19.788 -23.612 1.00 92.88 212 GLU A C 1
ATOM 1726 O O . GLU A 1 212 ? 26.532 19.905 -23.383 1.00 92.88 212 GLU A O 1
ATOM 1731 N N . ASN A 1 213 ? 24.411 20.465 -22.914 1.00 93.25 213 ASN A N 1
ATOM 1732 C CA . ASN A 1 213 ? 24.691 21.401 -21.825 1.00 93.25 213 ASN A CA 1
ATOM 1733 C C . ASN A 1 213 ? 24.542 20.759 -20.432 1.00 93.25 213 ASN A C 1
ATOM 1735 O O . ASN A 1 213 ? 24.662 21.463 -19.429 1.00 93.25 213 ASN A O 1
ATOM 1739 N N . ASN A 1 214 ? 24.323 19.440 -20.355 1.00 90.00 214 ASN A N 1
ATOM 1740 C CA . ASN A 1 214 ? 23.994 18.690 -19.136 1.00 90.00 214 ASN A CA 1
ATOM 1741 C C . ASN A 1 214 ? 22.657 19.085 -18.483 1.00 90.00 214 ASN A C 1
ATOM 1743 O O . ASN A 1 214 ? 22.489 18.921 -17.275 1.00 90.00 214 ASN A O 1
ATOM 1747 N N . ILE A 1 215 ? 21.702 19.594 -19.261 1.00 94.00 215 ILE A N 1
ATOM 1748 C CA . ILE A 1 215 ? 20.330 19.826 -18.802 1.00 94.00 215 ILE A CA 1
ATOM 1749 C C . ILE A 1 215 ? 19.545 18.523 -18.941 1.00 94.00 215 ILE A C 1
ATOM 1751 O O . ILE A 1 215 ? 19.608 17.861 -19.979 1.00 94.00 215 ILE A O 1
ATOM 1755 N N . GLU A 1 216 ? 18.803 18.153 -17.897 1.00 96.25 216 GLU A N 1
ATOM 1756 C CA . GLU A 1 216 ? 17.990 16.939 -17.905 1.00 96.25 216 GLU A CA 1
ATOM 1757 C C . GLU A 1 216 ? 16.838 17.025 -18.910 1.00 96.25 216 GLU A C 1
ATOM 1759 O O . GLU A 1 216 ? 16.086 18.000 -18.957 1.00 96.25 216 GLU A O 1
ATOM 1764 N N . ILE A 1 217 ? 16.677 15.958 -19.687 1.00 97.12 217 ILE A N 1
ATOM 1765 C CA . ILE A 1 217 ? 15.526 15.712 -20.548 1.00 97.12 217 ILE A CA 1
ATOM 1766 C C . ILE A 1 217 ? 14.801 14.501 -19.971 1.00 97.12 217 ILE A C 1
ATOM 1768 O O . ILE A 1 217 ? 15.342 13.395 -19.945 1.00 97.12 217 ILE A O 1
ATOM 1772 N N . LEU A 1 218 ? 13.570 14.717 -19.512 1.00 97.75 218 LEU A N 1
ATOM 1773 C CA . LEU A 1 218 ? 12.750 13.683 -18.891 1.00 97.75 218 LEU A CA 1
ATOM 1774 C C . LEU A 1 218 ? 11.778 13.095 -19.912 1.00 97.75 218 LEU A C 1
ATOM 1776 O O . LEU A 1 218 ? 11.075 13.823 -20.612 1.00 97.75 218 LEU A O 1
ATOM 1780 N N . THR A 1 219 ? 11.718 11.768 -19.979 1.00 98.44 219 THR A N 1
ATOM 1781 C CA . THR A 1 219 ? 10.611 11.052 -20.624 1.00 98.44 219 THR A CA 1
ATOM 1782 C C . THR A 1 219 ? 9.822 10.307 -19.564 1.00 98.44 219 THR A C 1
ATOM 1784 O O . THR A 1 219 ? 10.380 9.450 -18.883 1.00 98.44 219 THR A O 1
ATOM 1787 N N . GLU A 1 220 ? 8.538 10.631 -19.428 1.00 98.31 220 GLU A N 1
ATOM 1788 C CA . GLU A 1 220 ? 7.683 10.088 -18.373 1.00 98.31 220 GLU A CA 1
ATOM 1789 C C . GLU A 1 220 ? 6.724 9.019 -18.904 1.00 98.31 220 GLU A C 1
ATOM 1791 O O . GLU A 1 220 ? 6.107 9.187 -19.957 1.00 98.31 220 GLU A O 1
ATOM 1796 N N . LEU A 1 221 ? 6.599 7.918 -18.165 1.00 98.38 221 LEU A N 1
ATOM 1797 C CA . LEU A 1 221 ? 5.762 6.767 -18.490 1.00 98.38 221 LEU A CA 1
ATOM 1798 C C . LEU A 1 221 ? 5.082 6.269 -17.210 1.00 98.38 221 LEU A C 1
ATOM 1800 O O . LEU A 1 221 ? 5.751 5.855 -16.263 1.00 98.38 221 LEU A O 1
ATOM 1804 N N . THR A 1 222 ? 3.753 6.302 -17.163 1.00 96.44 222 THR A N 1
ATOM 1805 C CA . THR A 1 222 ? 2.988 5.768 -16.027 1.00 96.44 222 THR A CA 1
ATOM 1806 C C . THR A 1 222 ? 2.830 4.260 -16.156 1.00 96.44 222 THR A C 1
ATOM 1808 O O . THR A 1 222 ? 2.572 3.747 -17.243 1.00 96.44 222 THR A O 1
ATOM 1811 N N . PHE A 1 223 ? 2.959 3.539 -15.047 1.00 96.88 223 PHE A N 1
ATOM 1812 C CA . PHE A 1 223 ? 2.708 2.102 -15.028 1.00 96.88 223 PHE A CA 1
ATOM 1813 C C . PHE A 1 223 ? 1.209 1.766 -15.164 1.00 96.88 223 PHE A C 1
ATOM 1815 O O . PHE A 1 223 ? 0.367 2.509 -14.654 1.00 96.88 223 PHE A O 1
ATOM 1822 N N . PRO A 1 224 ? 0.864 0.613 -15.775 1.00 96.88 224 PRO A N 1
ATOM 1823 C CA . PRO A 1 224 ? 1.749 -0.306 -16.495 1.00 96.88 224 PRO A CA 1
ATOM 1824 C C . PRO A 1 224 ? 2.190 0.269 -17.850 1.00 96.88 224 PRO A C 1
ATOM 1826 O O . PRO A 1 224 ? 1.421 0.953 -18.520 1.00 96.88 224 PRO A O 1
ATOM 1829 N N . ILE A 1 225 ? 3.415 -0.048 -18.274 1.00 97.75 225 ILE A N 1
ATOM 1830 C CA . ILE A 1 225 ? 3.944 0.390 -19.573 1.00 97.75 225 ILE A CA 1
ATOM 1831 C C . ILE A 1 225 ? 3.516 -0.607 -20.649 1.00 97.75 225 ILE A C 1
ATOM 1833 O O . ILE A 1 225 ? 3.678 -1.817 -20.487 1.00 97.75 225 ILE A O 1
ATOM 1837 N N . SER A 1 226 ? 2.971 -0.108 -21.761 1.00 97.19 226 SER A N 1
ATOM 1838 C CA . SER A 1 226 ? 2.541 -0.965 -22.866 1.00 97.19 226 SER A CA 1
ATOM 1839 C C . SER A 1 226 ? 3.741 -1.583 -23.606 1.00 97.19 226 SER A C 1
ATOM 1841 O O . SER A 1 226 ? 4.807 -0.964 -23.668 1.00 97.19 226 SER A O 1
ATOM 1843 N N . PRO A 1 227 ? 3.593 -2.752 -24.263 1.00 97.56 227 PRO A N 1
ATOM 1844 C CA . PRO A 1 227 ? 4.654 -3.307 -25.109 1.00 97.56 227 PRO A CA 1
ATOM 1845 C C . PRO A 1 227 ? 5.121 -2.340 -26.208 1.00 97.56 227 PRO A C 1
ATOM 1847 O O . PRO A 1 227 ? 6.297 -2.318 -26.564 1.00 97.56 227 PRO A O 1
ATOM 1850 N N . GLN A 1 228 ? 4.209 -1.508 -26.722 1.00 97.75 228 GLN A N 1
ATOM 1851 C CA . GLN A 1 228 ? 4.509 -0.518 -27.753 1.00 97.75 228 GLN A CA 1
ATOM 1852 C C . GLN A 1 228 ? 5.380 0.620 -27.209 1.00 97.75 228 GLN A C 1
ATOM 1854 O O . GLN A 1 228 ? 6.368 0.989 -27.845 1.00 97.75 228 GLN A O 1
ATOM 1859 N N . ASP A 1 229 ? 5.044 1.159 -26.036 1.00 98.19 229 ASP A N 1
ATOM 1860 C CA . ASP A 1 229 ? 5.840 2.207 -25.386 1.00 98.19 229 ASP A CA 1
ATOM 1861 C C . ASP A 1 229 ? 7.181 1.656 -24.909 1.00 98.19 229 ASP A C 1
ATOM 1863 O O . ASP A 1 229 ? 8.211 2.316 -25.036 1.00 98.19 229 ASP A O 1
ATOM 1867 N N . TRP A 1 230 ? 7.208 0.410 -24.437 1.00 98.12 230 TRP A N 1
ATOM 1868 C CA . TRP A 1 230 ? 8.455 -0.268 -24.116 1.00 98.12 230 TRP A CA 1
ATOM 1869 C C . TRP A 1 230 ? 9.382 -0.342 -25.334 1.00 98.12 230 TRP A C 1
ATOM 1871 O O . TRP A 1 230 ? 10.531 0.097 -25.278 1.00 98.12 230 TRP A O 1
ATOM 1881 N N . GLN A 1 231 ? 8.864 -0.832 -26.463 1.00 97.69 231 GLN A N 1
ATOM 1882 C CA . GLN A 1 231 ? 9.637 -1.030 -27.685 1.00 97.69 231 GLN A CA 1
ATOM 1883 C C . GLN A 1 231 ? 10.089 0.284 -28.334 1.00 97.69 231 GLN A C 1
ATOM 1885 O O . GLN A 1 231 ? 11.212 0.365 -28.833 1.00 97.69 231 GLN A O 1
ATOM 1890 N N . ASN A 1 232 ? 9.227 1.301 -28.354 1.00 98.00 232 ASN A N 1
ATOM 1891 C CA . ASN A 1 232 ? 9.478 2.531 -29.110 1.00 98.00 232 ASN A CA 1
ATOM 1892 C C . ASN A 1 232 ? 10.037 3.675 -28.270 1.00 98.00 232 ASN A C 1
ATOM 1894 O O . ASN A 1 232 ? 10.614 4.604 -28.833 1.00 98.00 232 ASN A O 1
ATOM 1898 N N . THR A 1 233 ? 9.858 3.625 -26.951 1.00 98.00 233 THR A N 1
ATOM 1899 C CA . THR A 1 233 ? 10.252 4.708 -26.047 1.00 98.00 233 THR A CA 1
ATOM 1900 C C . THR A 1 233 ? 11.330 4.245 -25.081 1.00 98.00 233 THR A C 1
ATOM 1902 O O . THR A 1 233 ? 12.383 4.875 -25.023 1.00 98.00 233 THR A O 1
ATOM 1905 N N . VAL A 1 234 ? 11.117 3.140 -24.355 1.00 98.00 234 VAL A N 1
ATOM 1906 C CA . VAL A 1 234 ? 12.066 2.691 -23.320 1.00 98.00 234 VAL A CA 1
ATOM 1907 C C . VAL A 1 234 ? 13.347 2.132 -23.938 1.00 98.00 234 VAL A C 1
ATOM 1909 O O . VAL A 1 234 ? 14.428 2.671 -23.697 1.00 98.00 234 VAL A O 1
ATOM 1912 N N . LEU A 1 235 ? 13.243 1.089 -24.770 1.00 97.12 235 LEU A N 1
ATOM 1913 C CA . LEU A 1 235 ? 14.411 0.405 -25.340 1.00 97.12 235 LEU A CA 1
ATOM 1914 C C . LEU A 1 235 ? 15.356 1.339 -26.118 1.00 97.12 235 LEU A C 1
ATOM 1916 O O . LEU A 1 235 ? 16.566 1.257 -25.894 1.00 97.12 235 LEU A O 1
ATOM 1920 N N . PRO A 1 236 ? 14.874 2.259 -26.981 1.00 97.81 236 PRO A N 1
ATOM 1921 C CA . PRO A 1 236 ? 15.761 3.142 -27.739 1.00 97.81 236 PRO A CA 1
ATOM 1922 C C . PRO A 1 236 ? 16.537 4.142 -26.873 1.00 97.81 236 PRO A C 1
ATOM 1924 O O . PRO A 1 236 ? 17.566 4.648 -27.314 1.00 97.81 236 PRO A O 1
ATOM 1927 N N . LYS A 1 237 ? 16.061 4.429 -25.653 1.00 97.38 237 LYS A N 1
ATOM 1928 C CA . LYS A 1 237 ? 16.688 5.384 -24.728 1.00 97.38 237 LYS A CA 1
ATOM 1929 C C . LYS A 1 237 ? 17.728 4.747 -23.807 1.00 97.38 237 LYS A C 1
ATOM 1931 O O . LYS A 1 237 ? 18.615 5.457 -23.338 1.00 97.38 237 LYS A O 1
ATOM 1936 N N . LEU A 1 238 ? 17.685 3.426 -23.589 1.00 96.38 238 LEU A N 1
ATOM 1937 C CA . LEU A 1 238 ? 18.604 2.715 -22.681 1.00 96.38 238 LEU A CA 1
ATOM 1938 C C . LEU A 1 238 ? 20.099 3.059 -22.855 1.00 96.38 238 LEU A C 1
ATOM 1940 O O . LEU A 1 238 ? 20.793 3.187 -21.843 1.00 96.38 238 LEU A O 1
ATOM 1944 N N . PRO A 1 239 ? 20.636 3.242 -24.080 1.00 96.69 239 PRO A N 1
ATOM 1945 C CA . PRO A 1 239 ? 22.050 3.582 -24.250 1.00 96.69 239 PRO A CA 1
ATOM 1946 C C . PRO A 1 239 ? 22.444 4.959 -23.696 1.00 96.69 239 PRO A C 1
ATOM 1948 O O . PRO A 1 239 ? 23.620 5.174 -23.409 1.00 96.69 239 PRO A O 1
ATOM 1951 N N . ASN A 1 240 ? 21.486 5.882 -23.560 1.00 95.19 240 ASN A N 1
ATOM 1952 C CA . ASN A 1 240 ? 21.739 7.291 -23.244 1.00 95.19 240 ASN A CA 1
ATOM 1953 C C . ASN A 1 240 ? 21.189 7.730 -21.880 1.00 95.19 240 ASN A C 1
ATOM 1955 O O . ASN A 1 240 ? 21.564 8.803 -21.400 1.00 95.19 240 ASN A O 1
ATOM 1959 N N . ILE A 1 241 ? 20.325 6.927 -21.246 1.00 97.12 241 ILE A N 1
ATOM 1960 C CA . ILE A 1 241 ? 19.812 7.243 -19.910 1.00 97.12 241 ILE A CA 1
ATOM 1961 C C . ILE A 1 241 ? 20.947 7.326 -18.888 1.00 97.12 241 ILE A C 1
ATOM 1963 O O . ILE A 1 241 ? 21.862 6.501 -18.839 1.00 97.12 241 ILE A O 1
ATOM 1967 N N . ARG A 1 242 ? 20.868 8.354 -18.052 1.00 97.25 242 ARG A N 1
ATOM 1968 C CA . ARG A 1 242 ? 21.767 8.612 -16.926 1.00 97.25 242 ARG A CA 1
ATOM 1969 C C . ARG A 1 242 ? 21.175 8.154 -15.607 1.00 97.25 242 ARG A C 1
ATOM 1971 O O . ARG A 1 242 ? 21.926 7.889 -14.677 1.00 97.25 242 ARG A O 1
ATOM 1978 N N . GLU A 1 243 ? 19.852 8.058 -15.544 1.00 97.94 243 GLU A N 1
ATOM 1979 C CA . GLU A 1 243 ? 19.111 7.642 -14.365 1.00 97.94 243 GLU A CA 1
ATOM 1980 C C . GLU A 1 243 ? 17.705 7.180 -14.767 1.00 97.94 243 GLU A C 1
ATOM 1982 O O . GLU A 1 243 ? 17.163 7.608 -15.790 1.00 97.94 243 GLU A O 1
ATOM 1987 N N . ILE A 1 244 ? 17.107 6.327 -13.940 1.00 98.62 244 ILE A N 1
ATOM 1988 C CA . ILE A 1 244 ? 15.671 6.051 -13.957 1.00 98.62 244 ILE A CA 1
ATOM 1989 C C . ILE A 1 244 ? 15.134 6.423 -12.584 1.00 98.62 244 ILE A C 1
ATOM 1991 O O . ILE A 1 244 ? 15.665 5.954 -11.573 1.00 98.62 244 ILE A O 1
ATOM 1995 N N . ARG A 1 245 ? 14.099 7.264 -12.563 1.00 98.12 245 ARG A N 1
ATOM 1996 C CA . ARG A 1 245 ? 13.442 7.743 -11.342 1.00 98.12 245 ARG A CA 1
ATOM 1997 C C . ARG A 1 245 ? 11.982 7.320 -11.316 1.00 98.12 245 ARG A C 1
ATOM 1999 O O . ARG A 1 245 ? 11.373 7.123 -12.363 1.00 98.12 245 ARG A O 1
ATOM 2006 N N . TYR A 1 246 ? 11.413 7.252 -10.122 1.00 98.62 246 TYR A N 1
ATOM 2007 C CA . TYR A 1 246 ? 10.000 6.979 -9.899 1.00 98.62 246 TYR A CA 1
ATOM 2008 C C . TYR A 1 246 ? 9.383 8.096 -9.066 1.00 98.62 246 TYR A C 1
ATOM 2010 O O . TYR A 1 246 ? 9.884 8.441 -7.991 1.00 98.62 246 TYR A O 1
ATOM 2018 N N . GLN A 1 247 ? 8.285 8.645 -9.577 1.00 98.50 247 GLN A N 1
ATOM 2019 C CA . GLN A 1 247 ? 7.446 9.621 -8.893 1.00 98.50 247 GLN A CA 1
ATOM 2020 C C . GLN A 1 247 ? 6.135 8.951 -8.459 1.00 98.50 247 GLN A C 1
ATOM 2022 O O . GLN A 1 247 ? 5.615 8.072 -9.149 1.00 98.50 247 GLN A O 1
ATOM 2027 N N . TYR A 1 248 ? 5.594 9.398 -7.327 1.00 98.06 248 TYR A N 1
ATOM 2028 C CA . TYR A 1 248 ? 4.316 8.948 -6.769 1.00 98.06 248 TYR A CA 1
ATOM 2029 C C . TYR A 1 248 ? 3.510 10.191 -6.428 1.00 98.06 248 TYR A C 1
ATOM 2031 O O . TYR A 1 248 ? 3.651 10.755 -5.345 1.00 98.06 248 TYR A O 1
ATOM 2039 N N . LEU A 1 249 ? 2.743 10.684 -7.395 1.00 98.00 249 LEU A N 1
ATOM 2040 C CA . LEU A 1 249 ? 2.070 11.967 -7.245 1.00 98.00 249 LEU A CA 1
ATOM 2041 C C . LEU A 1 249 ? 0.903 11.834 -6.261 1.00 98.00 249 LEU A C 1
ATOM 2043 O O . LEU A 1 249 ? 0.087 10.924 -6.389 1.00 98.00 249 LEU A O 1
ATOM 2047 N N . LEU A 1 250 ? 0.782 12.772 -5.317 1.00 97.81 250 LEU A N 1
ATOM 2048 C CA . LEU A 1 250 ? -0.259 12.741 -4.281 1.00 97.81 250 LEU A CA 1
ATOM 2049 C C . LEU A 1 250 ? -1.667 12.729 -4.886 1.00 97.81 250 LEU A C 1
ATOM 2051 O O . LEU A 1 250 ? -2.551 12.012 -4.428 1.00 97.81 250 LEU A O 1
ATOM 2055 N N . LYS A 1 251 ? -1.851 13.499 -5.965 1.00 97.38 251 LYS A N 1
ATOM 2056 C CA . LYS A 1 251 ? -3.109 13.588 -6.724 1.00 97.38 251 LYS A CA 1
ATOM 2057 C C . LYS A 1 251 ? -3.529 12.266 -7.385 1.00 97.38 251 LYS A C 1
ATOM 2059 O O . LYS A 1 251 ? -4.689 12.133 -7.765 1.00 97.38 251 LYS A O 1
ATOM 2064 N N . ASP A 1 252 ? -2.586 11.340 -7.562 1.00 97.62 252 ASP A N 1
ATOM 2065 C CA . ASP A 1 252 ? -2.791 10.058 -8.233 1.00 97.62 252 ASP A CA 1
ATOM 2066 C C . ASP A 1 252 ? -2.941 8.902 -7.231 1.00 97.62 252 ASP A C 1
ATOM 2068 O O . ASP A 1 252 ? -2.956 7.745 -7.647 1.00 97.62 252 ASP A O 1
ATOM 2072 N N . ASP A 1 253 ? -3.086 9.196 -5.929 1.00 98.38 253 ASP A N 1
ATOM 2073 C CA . ASP A 1 253 ? -3.464 8.200 -4.924 1.00 98.38 253 ASP A CA 1
ATOM 2074 C C . ASP A 1 253 ? -4.814 7.564 -5.287 1.00 98.38 253 ASP A C 1
ATOM 2076 O O . ASP A 1 253 ? -5.878 8.187 -5.195 1.00 98.38 253 ASP A O 1
ATOM 2080 N N . ILE A 1 254 ? -4.760 6.299 -5.692 1.00 98.56 254 ILE A N 1
ATOM 2081 C CA . ILE A 1 254 ? -5.905 5.521 -6.156 1.00 98.56 254 ILE A CA 1
ATOM 2082 C C . ILE A 1 254 ? -6.884 5.275 -5.011 1.00 98.56 254 ILE A C 1
ATOM 2084 O O . ILE A 1 254 ? -8.096 5.292 -5.230 1.00 98.56 254 ILE A O 1
ATOM 2088 N N . TRP A 1 255 ? -6.396 5.081 -3.783 1.00 98.50 255 TRP A N 1
ATOM 2089 C CA . TRP A 1 255 ? -7.284 4.856 -2.652 1.00 98.50 255 TRP A CA 1
ATOM 2090 C C . TRP A 1 255 ? -8.141 6.091 -2.387 1.00 98.50 255 TRP A C 1
ATOM 2092 O O . TRP A 1 255 ? -9.362 5.979 -2.293 1.00 98.50 255 TRP A O 1
ATOM 2102 N N . LEU A 1 256 ? -7.521 7.273 -2.314 1.00 98.00 256 LEU A N 1
ATOM 2103 C CA . LEU A 1 256 ? -8.253 8.521 -2.090 1.00 98.00 256 LEU A CA 1
ATOM 2104 C C . LEU A 1 256 ? -9.184 8.855 -3.266 1.00 98.00 256 LEU A C 1
ATOM 2106 O O . LEU A 1 256 ? -10.309 9.305 -3.052 1.00 98.00 256 LEU A O 1
ATOM 2110 N N . ARG A 1 257 ? -8.714 8.674 -4.503 1.00 98.19 257 ARG A N 1
ATOM 2111 C CA . ARG A 1 257 ? -9.442 9.097 -5.705 1.00 98.19 257 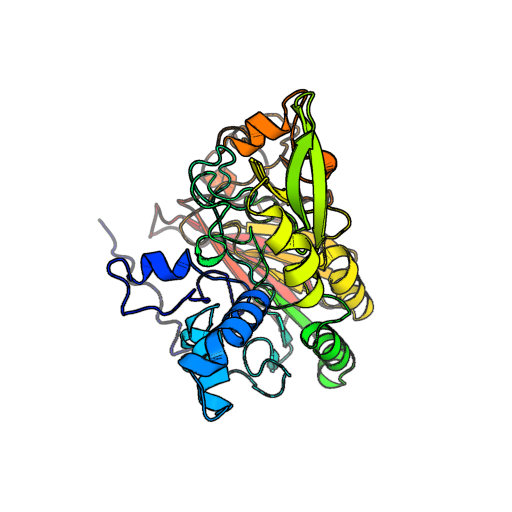ARG A CA 1
ATOM 2112 C C . ARG A 1 257 ? -10.600 8.164 -6.057 1.00 98.19 257 ARG A C 1
ATOM 2114 O O . ARG A 1 257 ? -11.678 8.649 -6.397 1.00 98.19 257 ARG A O 1
ATOM 2121 N N . ASP A 1 258 ? -10.375 6.854 -5.986 1.00 98.56 258 ASP A N 1
ATOM 2122 C CA . ASP A 1 258 ? -11.268 5.852 -6.575 1.00 98.56 258 ASP A CA 1
ATOM 2123 C C . ASP A 1 258 ? -11.995 5.023 -5.504 1.00 98.56 258 ASP A C 1
ATOM 2125 O O . ASP A 1 258 ? -13.210 4.828 -5.600 1.00 98.56 258 ASP A O 1
ATOM 2129 N N . ILE A 1 259 ? -11.276 4.548 -4.477 1.00 98.75 259 ILE A N 1
ATOM 2130 C CA . ILE A 1 259 ? -11.812 3.594 -3.490 1.00 98.75 259 ILE A CA 1
ATOM 2131 C C . ILE A 1 259 ? -12.600 4.290 -2.382 1.00 98.75 259 ILE A C 1
ATOM 2133 O O . ILE A 1 259 ? -13.773 3.983 -2.185 1.00 98.75 259 ILE A O 1
ATOM 2137 N N . GLU A 1 260 ? -12.003 5.243 -1.666 1.00 98.62 260 GLU A N 1
ATOM 2138 C CA . GLU A 1 260 ? -12.642 5.919 -0.531 1.00 98.62 260 GLU A CA 1
ATOM 2139 C C . GLU A 1 260 ? -14.014 6.522 -0.893 1.00 98.62 260 GLU A C 1
ATOM 2141 O O . GLU A 1 260 ? -14.977 6.256 -0.166 1.00 98.62 260 GLU A O 1
ATOM 2146 N N . PRO A 1 261 ? -14.185 7.248 -2.019 1.00 98.56 261 PRO A N 1
ATOM 2147 C CA . PRO A 1 261 ? -15.492 7.774 -2.408 1.00 98.56 261 PRO A CA 1
ATOM 2148 C C . PRO A 1 261 ? -16.526 6.672 -2.663 1.00 98.56 261 PRO A C 1
ATOM 2150 O O . PRO A 1 261 ? -17.703 6.844 -2.329 1.00 98.56 261 PRO A O 1
ATOM 2153 N N . LEU A 1 262 ? -16.100 5.536 -3.225 1.00 98.69 262 LEU A N 1
ATOM 2154 C CA . LEU A 1 262 ? -16.962 4.382 -3.467 1.00 98.69 262 LEU A CA 1
ATOM 2155 C C . LEU A 1 262 ? -17.413 3.747 -2.141 1.00 98.69 262 LEU A C 1
ATOM 2157 O O . LEU A 1 262 ? -18.608 3.519 -1.950 1.00 98.69 262 LEU A O 1
ATOM 2161 N N . LEU A 1 263 ? -16.495 3.540 -1.193 1.00 98.75 263 LEU A N 1
ATOM 2162 C CA . LEU A 1 263 ? -16.821 2.992 0.129 1.00 98.75 263 LEU A CA 1
ATOM 2163 C C . LEU A 1 263 ? -17.763 3.921 0.915 1.00 98.75 263 LEU A C 1
ATOM 2165 O O . LEU A 1 263 ? -18.757 3.464 1.486 1.00 98.75 263 LEU A O 1
ATOM 2169 N N . LEU A 1 264 ? -17.510 5.235 0.881 1.00 98.44 264 LEU A N 1
ATOM 2170 C CA . LEU A 1 264 ? -18.360 6.249 1.516 1.00 98.44 264 LEU A CA 1
ATOM 2171 C C . LEU A 1 264 ? -19.776 6.255 0.936 1.00 98.44 264 LEU A C 1
ATOM 2173 O O . LEU A 1 264 ? -20.753 6.260 1.687 1.00 98.44 264 LEU A O 1
ATOM 2177 N N . LYS A 1 265 ? -19.902 6.214 -0.397 1.00 98.25 265 LYS A N 1
ATOM 2178 C CA . LYS A 1 265 ? -21.197 6.156 -1.097 1.00 98.25 265 LYS A CA 1
ATOM 2179 C C . LYS A 1 265 ? -22.027 4.947 -0.655 1.00 98.25 265 LYS A C 1
ATOM 2181 O O . LYS A 1 265 ? -23.248 5.052 -0.552 1.00 98.25 265 LYS A O 1
ATOM 2186 N N . HIS A 1 266 ? -21.372 3.820 -0.388 1.00 98.44 266 HIS A N 1
ATOM 2187 C CA . HIS A 1 266 ? -22.015 2.571 0.019 1.00 98.44 266 HIS A CA 1
ATOM 2188 C C . HIS A 1 266 ? -22.101 2.381 1.543 1.00 98.44 266 HIS A C 1
ATOM 2190 O O . HIS A 1 266 ? -22.604 1.355 2.004 1.00 98.44 266 HIS A O 1
ATOM 2196 N N . GLN A 1 267 ? -21.725 3.404 2.320 1.00 98.12 267 GLN A N 1
ATOM 2197 C CA . GLN A 1 267 ? -21.822 3.426 3.782 1.00 98.12 267 GLN A CA 1
ATOM 2198 C C . GLN A 1 267 ? -21.056 2.264 4.427 1.00 98.12 267 GLN A C 1
ATOM 2200 O O . GLN A 1 267 ? -21.606 1.540 5.253 1.00 98.12 267 GLN A O 1
ATOM 2205 N N . VAL A 1 268 ? -19.804 2.059 4.009 1.00 98.75 268 VAL A N 1
ATOM 2206 C CA . VAL A 1 268 ? -18.868 1.199 4.744 1.00 98.75 268 VAL A CA 1
ATOM 2207 C C . VAL A 1 268 ? -18.608 1.801 6.123 1.00 98.75 268 VAL A C 1
ATOM 2209 O O . VAL A 1 268 ? -18.430 3.013 6.256 1.00 98.75 268 VAL A O 1
ATOM 2212 N N . ASP A 1 269 ? -18.581 0.948 7.142 1.00 98.69 269 ASP A N 1
ATOM 2213 C CA . ASP A 1 269 ? -18.463 1.373 8.532 1.00 98.69 269 ASP A CA 1
ATOM 2214 C C . ASP A 1 269 ? -17.006 1.453 8.988 1.00 98.69 269 ASP A C 1
ATOM 2216 O O . ASP A 1 269 ? -16.615 2.397 9.679 1.00 98.69 269 ASP A O 1
ATOM 2220 N N . LEU A 1 270 ? -16.194 0.466 8.602 1.00 98.81 270 LEU A N 1
ATOM 2221 C CA . LEU A 1 270 ? -14.817 0.324 9.062 1.00 98.81 270 LEU A CA 1
ATOM 2222 C C . LEU A 1 270 ? -13.897 -0.144 7.935 1.00 98.81 270 LEU A C 1
ATOM 2224 O O . LEU A 1 270 ? -14.129 -1.180 7.322 1.00 98.81 270 LEU A O 1
ATOM 2228 N N . VAL A 1 271 ? -12.803 0.580 7.732 1.00 98.69 271 VAL A N 1
ATOM 2229 C CA . VAL A 1 271 ? -11.631 0.122 6.990 1.00 98.69 271 VAL A CA 1
ATOM 2230 C C . VAL A 1 271 ? -10.534 -0.195 8.001 1.00 98.69 271 VAL A C 1
ATOM 2232 O O . VAL A 1 271 ? -10.047 0.695 8.704 1.00 98.69 271 VAL A O 1
ATOM 2235 N N . GLN A 1 272 ? -10.144 -1.463 8.071 1.00 97.94 272 GLN A N 1
ATOM 2236 C CA . GLN A 1 272 ? -9.033 -1.924 8.890 1.00 97.94 272 GLN A CA 1
ATOM 2237 C C . GLN A 1 272 ? -7.799 -2.147 8.019 1.00 97.94 272 GLN A C 1
ATOM 2239 O O . GLN A 1 272 ? -7.866 -2.860 7.014 1.00 97.94 272 GLN A O 1
ATOM 2244 N N . ILE A 1 273 ? -6.673 -1.571 8.446 1.00 96.38 273 ILE A N 1
ATOM 2245 C CA . ILE A 1 273 ? -5.384 -1.713 7.770 1.00 96.38 273 ILE A CA 1
ATOM 2246 C C . ILE A 1 273 ? -4.251 -2.198 8.676 1.00 96.38 273 ILE A C 1
ATOM 2248 O O . ILE A 1 273 ? -4.413 -2.318 9.897 1.00 96.38 273 ILE A O 1
ATOM 2252 N N . GLY A 1 274 ? -3.084 -2.445 8.073 1.00 94.06 274 GLY A N 1
ATOM 2253 C CA . GLY A 1 274 ? -1.846 -2.731 8.785 1.00 94.06 274 GLY A CA 1
ATOM 2254 C C . GLY A 1 274 ? -0.611 -2.069 8.171 1.00 94.06 274 GLY A C 1
ATOM 2255 O O . GLY A 1 274 ? -0.624 -0.887 7.836 1.00 94.06 274 GLY A O 1
ATOM 2256 N N . HIS A 1 275 ? 0.466 -2.853 8.062 1.00 94.38 275 HIS A N 1
ATOM 2257 C CA . HIS A 1 275 ? 1.735 -2.535 7.391 1.00 94.38 275 HIS A CA 1
ATOM 2258 C C . HIS A 1 275 ? 2.632 -1.447 8.008 1.00 94.38 275 HIS A C 1
ATOM 2260 O O . HIS A 1 275 ? 3.853 -1.523 7.874 1.00 94.38 275 HIS A O 1
ATOM 2266 N N . SER A 1 276 ? 2.086 -0.443 8.686 1.00 93.00 276 SER A N 1
ATOM 2267 C CA . SER A 1 276 ? 2.857 0.674 9.251 1.00 93.00 276 SER A CA 1
ATOM 2268 C C . SER A 1 276 ? 3.371 0.411 10.674 1.00 93.00 276 SER A C 1
ATOM 2270 O O . SER A 1 276 ? 4.214 1.160 11.173 1.00 93.00 276 SER A O 1
ATOM 2272 N N . HIS A 1 277 ? 2.946 -0.702 11.279 1.00 94.56 277 HIS A N 1
ATOM 2273 C CA . HIS A 1 277 ? 3.352 -1.200 12.596 1.00 94.56 277 HIS A CA 1
ATOM 2274 C C . HIS A 1 277 ? 2.915 -0.283 13.746 1.00 94.56 277 HIS A C 1
ATOM 2276 O O . HIS A 1 277 ? 3.591 -0.162 14.776 1.00 94.56 277 HIS A O 1
ATOM 2282 N N . LEU A 1 278 ? 1.771 0.372 13.557 1.00 95.00 278 LEU A N 1
ATOM 2283 C CA . LEU A 1 278 ? 1.186 1.315 14.496 1.00 95.00 278 LEU A CA 1
ATOM 2284 C C . LEU A 1 278 ? -0.192 0.855 14.967 1.00 95.00 278 LEU A C 1
ATOM 2286 O O . LEU A 1 278 ? -0.834 -0.017 14.380 1.00 95.00 278 LEU A O 1
ATOM 2290 N N . TRP A 1 279 ? -0.647 1.486 16.043 1.00 97.62 279 TRP A N 1
ATOM 2291 C CA . TRP A 1 279 ? -2.070 1.711 16.240 1.00 97.62 279 TRP A CA 1
ATOM 2292 C C . TRP A 1 279 ? -2.363 3.187 16.001 1.00 97.62 279 TRP A C 1
ATOM 2294 O O . TRP A 1 279 ? -1.696 4.037 16.591 1.00 97.62 279 TRP A O 1
ATOM 2304 N N . ASN A 1 280 ? -3.350 3.509 15.176 1.00 98.06 280 ASN A N 1
ATOM 2305 C CA . ASN A 1 280 ? -3.893 4.857 15.013 1.00 98.06 280 ASN A CA 1
ATOM 2306 C C . ASN A 1 280 ? -5.228 4.770 14.278 1.00 98.06 280 ASN A C 1
ATOM 2308 O O . ASN A 1 280 ? -5.487 3.832 13.524 1.00 98.06 280 ASN A O 1
ATOM 2312 N N . ARG A 1 281 ? -6.082 5.776 14.470 1.0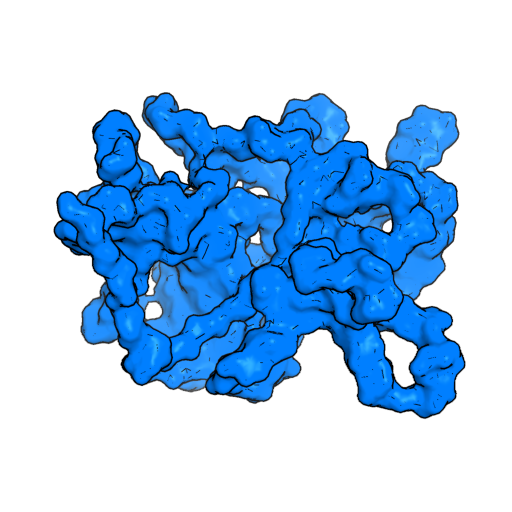0 98.12 281 ARG A N 1
ATOM 2313 C CA . ARG A 1 281 ? -7.375 5.826 13.790 1.00 98.12 281 ARG A CA 1
ATOM 2314 C C . ARG A 1 281 ? -7.769 7.225 13.362 1.00 98.12 281 ARG A C 1
ATOM 2316 O O . ARG A 1 281 ? -7.380 8.223 13.966 1.00 98.12 281 ARG A O 1
ATOM 2323 N N . THR A 1 282 ? -8.594 7.282 12.331 1.00 98.00 282 THR A N 1
ATOM 2324 C CA . THR A 1 282 ? -9.262 8.497 11.863 1.00 98.00 282 THR A CA 1
ATOM 2325 C C . THR A 1 282 ? -10.647 8.133 11.330 1.00 98.00 282 THR A C 1
ATOM 2327 O O . THR A 1 282 ? -11.113 7.006 11.509 1.00 98.00 282 THR A O 1
ATOM 2330 N N . LYS A 1 283 ? -11.344 9.086 10.719 1.00 97.56 283 LYS A N 1
ATOM 2331 C CA . LYS A 1 283 ? -12.594 8.824 10.012 1.00 97.56 283 LYS A CA 1
ATOM 2332 C C . LYS A 1 283 ? -12.817 9.822 8.888 1.00 97.56 283 LYS A C 1
ATOM 2334 O O . LYS A 1 283 ? -12.356 10.960 8.964 1.00 97.56 283 LYS A O 1
ATOM 2339 N N . VAL A 1 284 ? -13.600 9.410 7.899 1.00 97.31 284 VAL A N 1
ATOM 2340 C CA . VAL A 1 284 ? -14.138 10.285 6.856 1.00 97.31 284 VAL A CA 1
ATOM 2341 C C . VAL A 1 284 ? -15.655 10.138 6.873 1.00 97.31 284 VAL A C 1
ATOM 2343 O O . VAL A 1 284 ? -16.198 9.060 6.646 1.00 97.31 284 VAL A O 1
ATOM 2346 N N . GLY A 1 285 ? -16.360 11.212 7.234 1.00 95.62 285 GLY A N 1
ATOM 2347 C CA . GLY A 1 285 ? -17.787 11.126 7.549 1.00 95.62 285 GLY A CA 1
ATOM 2348 C C . GLY A 1 285 ? -18.049 10.132 8.690 1.00 95.62 285 GLY A C 1
ATOM 2349 O O . GLY A 1 285 ? -17.566 10.331 9.809 1.00 95.62 285 GLY A O 1
ATOM 2350 N N . ASN A 1 286 ? -18.806 9.075 8.384 1.00 96.06 286 ASN A N 1
ATOM 2351 C CA . ASN A 1 286 ? -19.116 7.977 9.307 1.00 96.06 286 ASN A CA 1
ATOM 2352 C C . ASN A 1 286 ? -18.222 6.743 9.111 1.00 96.06 286 ASN A C 1
ATOM 2354 O O . ASN A 1 286 ? -18.271 5.844 9.939 1.00 96.06 286 ASN A O 1
ATOM 2358 N N . MET A 1 287 ? -17.410 6.693 8.051 1.00 98.38 287 MET A N 1
ATOM 2359 C CA . MET A 1 287 ? -16.511 5.568 7.812 1.00 98.38 287 MET A CA 1
ATOM 2360 C C . MET A 1 287 ? -15.259 5.724 8.669 1.00 98.38 287 MET A C 1
ATOM 2362 O O . MET A 1 287 ? -14.530 6.716 8.556 1.00 98.38 287 MET A O 1
ATOM 2366 N N . HIS A 1 288 ? -15.013 4.746 9.532 1.00 98.69 288 HIS A N 1
ATOM 2367 C CA . HIS A 1 288 ? -13.847 4.699 10.396 1.00 98.69 288 HIS A CA 1
ATOM 2368 C C . HIS A 1 288 ? -12.664 4.051 9.687 1.00 98.69 288 HIS A C 1
ATOM 2370 O O . HIS A 1 288 ? -12.807 3.079 8.957 1.00 98.69 288 HIS A O 1
ATOM 2376 N N . TYR A 1 289 ? -11.481 4.577 9.962 1.00 98.62 289 TYR A N 1
ATOM 2377 C CA . TYR A 1 289 ? -10.205 4.025 9.541 1.00 98.62 289 TYR A CA 1
ATOM 2378 C C . TYR A 1 289 ? -9.434 3.611 10.787 1.00 98.62 289 TYR A C 1
ATOM 2380 O O . TYR A 1 289 ? -9.256 4.437 11.684 1.00 98.62 289 TYR A O 1
ATOM 2388 N N . LEU A 1 290 ? -8.978 2.363 10.851 1.00 98.56 290 LEU A N 1
ATOM 2389 C CA . LEU A 1 290 ? -8.229 1.824 11.983 1.00 98.56 290 LEU A CA 1
ATOM 2390 C C . LEU A 1 290 ? -7.009 1.046 11.490 1.00 98.56 290 LEU A C 1
ATOM 2392 O O . LEU A 1 290 ? -7.140 0.068 10.763 1.00 98.56 290 LEU A O 1
ATOM 2396 N N . GLU A 1 291 ? -5.828 1.440 11.948 1.00 97.25 291 GLU A N 1
ATOM 2397 C CA . GLU A 1 291 ? -4.637 0.605 11.901 1.00 97.25 291 GLU A CA 1
ATOM 2398 C C . GLU A 1 291 ? -4.437 -0.008 13.287 1.00 97.25 291 GLU A C 1
ATOM 2400 O O . GLU A 1 291 ? -4.513 0.691 14.298 1.00 97.25 291 GLU A O 1
ATOM 2405 N N . THR A 1 292 ? -4.199 -1.316 13.343 1.00 93.81 292 THR A N 1
ATOM 2406 C CA . THR A 1 292 ? -3.987 -2.052 14.601 1.00 93.81 292 THR A CA 1
ATOM 2407 C C . THR A 1 292 ? -2.838 -3.055 14.466 1.00 93.81 292 THR A C 1
ATOM 2409 O O . THR A 1 292 ? -2.925 -4.184 14.942 1.00 93.81 292 THR A O 1
ATOM 2412 N N . SER A 1 293 ? -1.764 -2.655 13.778 1.00 94.19 293 SER A N 1
ATOM 2413 C CA . SER A 1 293 ? -0.642 -3.526 13.402 1.00 94.19 293 SER A CA 1
ATOM 2414 C C . SER A 1 293 ? 0.598 -3.402 14.294 1.00 94.19 293 SER A C 1
ATOM 2416 O O . SER A 1 293 ? 1.639 -3.985 13.996 1.00 94.19 293 SER A O 1
ATOM 2418 N N . ASN A 1 294 ? 0.515 -2.681 15.416 1.00 94.38 294 ASN A N 1
ATOM 2419 C CA . ASN A 1 294 ? 1.586 -2.646 16.412 1.00 94.38 294 ASN A CA 1
ATOM 2420 C C . ASN A 1 294 ? 1.603 -3.949 17.235 1.00 94.38 294 ASN A C 1
ATOM 2422 O O . ASN A 1 294 ? 0.973 -4.026 18.290 1.00 94.38 294 ASN A O 1
ATOM 2426 N N . VAL A 1 295 ? 2.298 -4.973 16.723 1.00 89.06 295 VAL A N 1
ATOM 2427 C CA . VAL A 1 295 ? 2.359 -6.338 17.290 1.00 89.06 295 VAL A CA 1
ATOM 2428 C C . VAL A 1 295 ? 3.793 -6.870 17.449 1.00 89.06 295 VAL A C 1
ATOM 2430 O O . VAL A 1 295 ? 4.114 -7.984 17.043 1.00 89.06 295 VAL A O 1
ATOM 2433 N N . GLY A 1 296 ? 4.683 -6.072 18.050 1.00 78.81 296 GLY A N 1
ATOM 2434 C CA . GLY A 1 296 ? 6.039 -6.510 18.430 1.00 78.81 296 GLY A CA 1
ATOM 2435 C C . GLY A 1 296 ? 7.192 -5.765 17.754 1.00 78.81 296 GLY A C 1
ATOM 2436 O O . GLY A 1 296 ? 8.350 -5.975 18.110 1.00 78.81 296 GLY A O 1
ATOM 2437 N N . ASN A 1 297 ? 6.905 -4.858 16.823 1.00 86.19 297 ASN A N 1
ATOM 2438 C CA . ASN A 1 297 ? 7.839 -3.816 16.414 1.00 86.19 297 ASN A CA 1
ATOM 2439 C C . ASN A 1 297 ? 7.090 -2.560 15.928 1.00 86.19 297 ASN A C 1
ATOM 2441 O O . ASN A 1 297 ? 5.873 -2.571 15.761 1.00 86.19 297 ASN A O 1
ATOM 2445 N N . THR A 1 298 ? 7.826 -1.469 15.726 1.00 90.38 298 THR A N 1
ATOM 2446 C CA . THR A 1 298 ? 7.381 -0.238 15.068 1.00 90.38 298 THR A CA 1
ATOM 2447 C C . THR A 1 298 ? 8.539 0.397 14.301 1.00 90.38 298 THR A C 1
ATOM 2449 O O . THR A 1 298 ? 9.702 0.287 14.701 1.00 90.38 298 THR A O 1
ATOM 2452 N N . LEU A 1 299 ? 8.224 1.102 13.214 1.00 86.69 299 LEU A N 1
ATOM 2453 C CA . LEU A 1 299 ? 9.168 1.975 12.510 1.00 86.69 299 LEU A CA 1
ATOM 2454 C C . LEU A 1 299 ? 9.015 3.453 12.904 1.00 86.69 299 LEU A C 1
ATOM 2456 O O . LEU A 1 299 ? 9.789 4.293 12.442 1.00 86.69 299 LEU A O 1
ATOM 2460 N N . GLY A 1 300 ? 8.092 3.766 13.815 1.00 89.56 300 GLY A N 1
ATOM 2461 C CA . GLY A 1 300 ? 7.819 5.111 14.316 1.00 89.56 300 GLY A CA 1
ATOM 2462 C C . GLY A 1 300 ? 6.538 5.718 13.743 1.00 89.56 300 GLY A C 1
ATOM 2463 O O . GLY A 1 300 ? 6.140 5.422 12.618 1.00 89.56 300 GLY A O 1
ATOM 2464 N N . ALA A 1 301 ? 5.923 6.609 14.521 1.00 93.69 301 ALA A N 1
ATOM 2465 C CA . ALA A 1 301 ? 4.813 7.448 14.087 1.00 93.69 301 ALA A CA 1
ATOM 2466 C C . ALA A 1 301 ? 5.310 8.872 13.819 1.00 93.69 301 ALA A C 1
ATOM 2468 O O . ALA A 1 301 ? 5.870 9.536 14.690 1.00 93.69 301 ALA A O 1
ATOM 2469 N N . TYR A 1 302 ? 5.085 9.373 12.612 1.00 93.69 302 TYR A N 1
ATOM 2470 C CA . TYR A 1 302 ? 5.609 10.662 12.172 1.00 93.69 302 TYR A CA 1
ATOM 2471 C C . TYR A 1 302 ? 4.593 11.767 12.427 1.00 93.69 302 TYR A C 1
ATOM 2473 O O . TYR A 1 302 ? 4.027 12.349 11.511 1.00 93.69 302 TYR A O 1
ATOM 2481 N N . TYR A 1 303 ? 4.338 12.049 13.700 1.00 93.94 303 TYR A N 1
ATOM 2482 C CA . TYR A 1 303 ? 3.331 13.011 14.144 1.00 93.94 303 TYR A CA 1
ATOM 2483 C C . TYR A 1 303 ? 3.923 14.398 14.426 1.00 93.94 303 TYR A C 1
ATOM 2485 O O . TYR A 1 303 ? 4.961 14.514 15.071 1.00 93.94 303 TYR A O 1
ATOM 2493 N N . ASN A 1 304 ? 3.249 15.460 13.983 1.00 90.56 304 ASN A N 1
ATOM 2494 C CA . ASN A 1 304 ? 3.592 16.826 14.380 1.00 90.56 304 ASN A CA 1
ATOM 2495 C C . ASN A 1 304 ? 2.919 17.140 15.715 1.00 90.56 304 ASN A C 1
ATOM 2497 O O . ASN A 1 304 ? 1.743 17.500 15.747 1.00 90.56 304 ASN A O 1
ATOM 2501 N N . ASP A 1 305 ? 3.663 16.972 16.806 1.00 90.69 305 ASP A N 1
ATOM 2502 C CA . ASP A 1 305 ? 3.175 17.288 18.142 1.00 90.69 305 ASP A CA 1
ATOM 2503 C C . ASP A 1 305 ? 3.157 18.808 18.378 1.00 90.69 305 ASP A C 1
ATOM 2505 O O . ASP A 1 305 ? 4.221 19.428 18.424 1.00 90.69 305 ASP A O 1
ATOM 2509 N N . PRO A 1 306 ? 1.977 19.433 18.560 1.00 89.19 306 PRO A N 1
ATOM 2510 C CA . PRO A 1 306 ? 1.885 20.873 18.777 1.00 89.19 306 PRO A CA 1
ATOM 2511 C C . PRO A 1 306 ? 2.501 21.331 20.106 1.00 89.19 306 PRO A C 1
ATOM 2513 O O . PRO A 1 306 ? 2.731 22.528 20.267 1.00 89.19 306 PRO A O 1
ATOM 2516 N N . THR A 1 307 ? 2.757 20.425 21.060 1.00 90.19 307 THR A N 1
ATOM 2517 C CA . THR A 1 307 ? 3.444 20.762 22.318 1.00 90.19 307 THR A CA 1
ATOM 2518 C C . THR A 1 307 ? 4.956 20.572 22.245 1.00 90.19 307 THR A C 1
ATOM 2520 O O . THR A 1 307 ? 5.633 20.825 23.242 1.00 90.19 307 THR A O 1
ATOM 2523 N N . ASP A 1 308 ? 5.486 20.123 21.101 1.00 88.94 308 ASP A N 1
ATOM 2524 C CA . ASP A 1 308 ? 6.918 19.891 20.873 1.00 88.94 308 ASP A CA 1
ATOM 2525 C C . ASP A 1 308 ? 7.546 18.938 21.916 1.00 88.94 308 ASP A C 1
ATOM 2527 O O . ASP A 1 308 ? 8.722 19.024 22.263 1.00 88.94 308 ASP A O 1
ATOM 2531 N N . THR A 1 309 ? 6.750 18.028 22.482 1.00 91.88 309 THR A N 1
ATOM 2532 C CA . THR A 1 309 ? 7.199 17.097 23.528 1.00 91.88 309 THR A CA 1
ATOM 2533 C C . THR A 1 309 ? 7.572 15.744 22.926 1.00 91.88 309 THR A C 1
ATOM 2535 O O . THR A 1 309 ? 8.588 15.151 23.287 1.00 91.88 309 THR A O 1
ATOM 2538 N N . TYR A 1 310 ? 6.800 15.267 21.950 1.00 92.19 310 TYR A N 1
ATOM 2539 C CA . TYR A 1 310 ? 7.133 14.087 21.163 1.00 92.19 310 TYR A CA 1
ATOM 2540 C C . TYR A 1 310 ? 8.099 14.433 20.021 1.00 92.19 310 TYR A C 1
ATOM 2542 O O . TYR A 1 310 ? 7.701 14.901 18.958 1.00 92.19 310 TYR A O 1
ATOM 2550 N N . GLN A 1 311 ? 9.381 14.137 20.237 1.00 88.44 311 GLN A N 1
ATOM 2551 C CA . GLN A 1 311 ? 10.482 14.437 19.305 1.00 88.44 311 GLN A CA 1
ATOM 2552 C C . GLN A 1 311 ? 10.917 13.240 18.440 1.00 88.44 311 GLN A C 1
ATOM 2554 O O . GLN A 1 311 ? 11.876 13.320 17.674 1.00 88.44 311 GLN A O 1
ATOM 2559 N N . GLN A 1 312 ? 10.242 12.090 18.558 1.00 85.56 312 GLN A N 1
ATOM 2560 C CA . GLN A 1 312 ? 10.576 10.881 17.784 1.00 85.56 312 GLN A CA 1
ATOM 2561 C C . GLN A 1 312 ? 9.900 10.847 16.401 1.00 85.56 312 GLN A C 1
ATOM 2563 O O . GLN A 1 312 ? 9.900 9.823 15.720 1.00 85.56 312 GLN A O 1
ATOM 2568 N N . ASN A 1 313 ? 9.367 11.982 15.954 1.00 79.94 313 ASN A N 1
ATOM 2569 C CA . ASN A 1 313 ? 8.669 12.165 14.686 1.00 79.94 313 ASN A CA 1
ATOM 2570 C C . ASN A 1 313 ? 9.608 12.362 13.481 1.00 79.94 313 ASN A C 1
ATOM 2572 O O . ASN A 1 313 ? 9.178 12.820 12.423 1.00 79.94 313 ASN A O 1
ATOM 2576 N N . ASN A 1 314 ? 10.895 12.052 13.619 1.00 73.56 314 ASN A N 1
ATOM 2577 C CA . ASN A 1 314 ? 11.886 12.387 12.610 1.00 73.56 314 ASN A CA 1
ATOM 2578 C C . ASN A 1 314 ? 11.938 11.329 11.496 1.00 73.56 314 ASN A C 1
ATOM 2580 O O . ASN A 1 314 ? 12.681 10.347 11.585 1.00 73.56 314 ASN A O 1
ATOM 2584 N N . ARG A 1 315 ? 11.142 11.538 10.441 1.00 75.00 315 ARG A N 1
ATOM 2585 C CA . ARG A 1 315 ? 11.242 10.769 9.189 1.00 75.00 315 ARG A CA 1
ATOM 2586 C C . ARG A 1 315 ? 12.526 11.118 8.438 1.00 75.00 315 ARG A C 1
ATOM 2588 O O . ARG A 1 315 ? 13.208 10.237 7.913 1.00 75.00 315 ARG A O 1
ATOM 2595 N N . ASN A 1 316 ? 12.915 12.391 8.510 1.00 61.16 316 ASN A N 1
ATOM 2596 C CA . ASN A 1 316 ? 14.015 12.963 7.745 1.00 61.16 316 ASN A CA 1
ATOM 2597 C C . ASN A 1 316 ? 15.400 12.383 8.067 1.00 61.16 316 ASN A C 1
ATOM 2599 O O . ASN A 1 316 ? 16.274 12.377 7.204 1.00 61.16 316 ASN A O 1
ATOM 2603 N N . SER A 1 317 ? 15.623 11.871 9.278 1.00 58.62 317 SER A N 1
ATOM 2604 C CA . SER A 1 317 ? 16.920 11.314 9.688 1.00 58.62 317 SER A CA 1
ATOM 2605 C C . SER A 1 317 ? 17.152 9.866 9.258 1.00 58.62 317 SER A C 1
ATOM 2607 O O . SER A 1 317 ? 18.263 9.359 9.418 1.00 58.62 317 SER A O 1
ATOM 2609 N N . LYS A 1 318 ? 16.129 9.183 8.731 1.00 69.62 318 LYS A N 1
ATOM 2610 C CA . LYS A 1 318 ? 16.174 7.732 8.499 1.00 69.62 318 LYS A CA 1
ATOM 2611 C C . LYS A 1 318 ? 16.529 7.334 7.069 1.00 69.62 318 LYS A C 1
ATOM 2613 O O . LYS A 1 318 ? 16.853 6.172 6.835 1.00 69.62 318 LYS A O 1
ATOM 2618 N N . ALA A 1 319 ? 16.499 8.271 6.121 1.00 84.12 319 ALA A N 1
ATOM 2619 C CA . ALA A 1 319 ? 16.842 8.002 4.728 1.00 84.12 319 ALA A CA 1
ATOM 2620 C C . ALA A 1 319 ? 17.373 9.240 3.998 1.00 84.12 319 ALA A C 1
ATOM 2622 O O . ALA A 1 319 ? 16.920 10.357 4.235 1.00 84.12 319 ALA A O 1
ATOM 2623 N N . ASN A 1 320 ? 18.290 9.030 3.048 1.00 92.12 320 ASN A N 1
ATOM 2624 C CA . ASN A 1 320 ? 18.820 10.105 2.204 1.00 92.12 320 ASN A CA 1
ATOM 2625 C C . ASN A 1 320 ? 17.773 10.706 1.251 1.00 92.12 320 ASN A C 1
ATOM 2627 O O . ASN A 1 320 ? 17.974 11.837 0.822 1.00 92.12 320 ASN A O 1
ATOM 2631 N N . PHE A 1 321 ? 16.660 10.011 0.975 1.00 94.44 321 PHE A N 1
ATOM 2632 C CA . PHE A 1 321 ? 15.516 10.582 0.257 1.00 94.44 321 PHE A CA 1
ATOM 2633 C C . PHE A 1 321 ? 15.060 11.895 0.886 1.00 94.44 321 PHE A C 1
ATOM 2635 O O . PHE A 1 321 ? 14.935 12.889 0.193 1.00 94.44 321 PHE A O 1
ATOM 2642 N N . TRP A 1 322 ? 14.895 11.942 2.208 1.00 92.19 322 TRP A N 1
ATOM 2643 C CA . TRP A 1 322 ? 14.406 13.145 2.878 1.00 92.19 322 TRP A CA 1
ATOM 2644 C C . TRP A 1 322 ? 15.411 14.293 2.883 1.00 92.19 322 TRP A C 1
ATOM 2646 O O . TRP A 1 322 ? 15.023 15.457 2.882 1.00 92.19 322 TRP A O 1
ATOM 2656 N N . ILE A 1 323 ? 16.707 13.981 2.897 1.00 91.44 323 ILE A N 1
ATOM 2657 C CA . ILE A 1 323 ? 17.756 14.996 2.747 1.00 91.44 323 ILE A CA 1
ATOM 2658 C C . ILE A 1 323 ? 17.673 15.604 1.347 1.00 91.44 323 ILE A C 1
ATOM 2660 O O . ILE A 1 323 ? 17.761 16.819 1.196 1.00 91.44 323 ILE A O 1
ATOM 2664 N N . GLU A 1 324 ? 17.491 14.757 0.338 1.00 93.62 324 GLU A N 1
ATOM 2665 C CA . GLU A 1 324 ? 17.392 15.177 -1.052 1.00 93.62 324 GLU A CA 1
ATOM 2666 C C . GLU A 1 324 ? 16.103 15.971 -1.312 1.00 93.62 324 GLU A C 1
ATOM 2668 O O . GLU A 1 324 ? 16.188 17.066 -1.867 1.00 93.62 324 GLU A O 1
ATOM 2673 N N . LEU A 1 325 ? 14.966 15.503 -0.785 1.00 94.12 325 LEU A N 1
ATOM 2674 C CA . LEU A 1 325 ? 13.653 16.135 -0.925 1.00 94.12 325 LEU A CA 1
ATOM 2675 C C . LEU A 1 325 ? 13.650 17.588 -0.428 1.00 94.12 325 LEU A C 1
ATOM 2677 O O . LEU A 1 325 ? 12.971 18.446 -0.980 1.00 94.12 325 LEU A O 1
ATOM 2681 N N . ASN A 1 326 ? 14.422 17.869 0.626 1.00 90.56 326 ASN A N 1
ATOM 2682 C CA . ASN A 1 326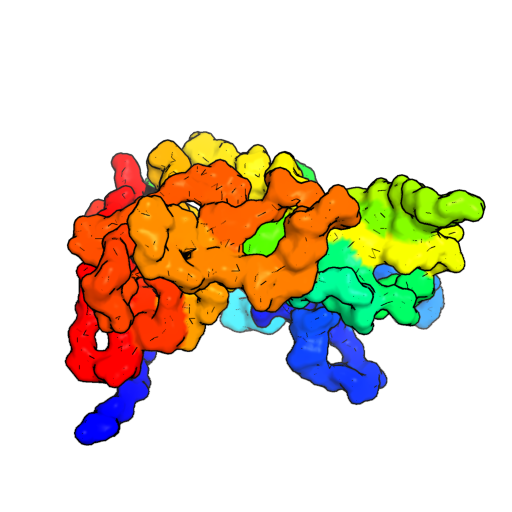 ? 14.538 19.199 1.224 1.00 90.56 326 ASN A CA 1
ATOM 2683 C C . ASN A 1 326 ? 15.656 20.059 0.601 1.00 90.56 326 ASN A C 1
ATOM 2685 O O . ASN A 1 326 ? 15.946 21.146 1.105 1.00 90.56 326 ASN A O 1
ATOM 2689 N N . SER A 1 327 ? 16.326 19.580 -0.450 1.00 93.00 327 SER A N 1
ATOM 2690 C CA . SER A 1 327 ? 17.378 20.328 -1.140 1.00 93.00 327 SER A CA 1
ATOM 2691 C C . SER A 1 327 ? 16.806 21.313 -2.167 1.00 93.00 327 SER A C 1
ATOM 2693 O O . SER A 1 327 ? 15.714 21.125 -2.694 1.00 93.00 327 SER A O 1
ATOM 2695 N N . GLU A 1 328 ? 17.563 22.371 -2.479 1.00 92.06 328 GLU A N 1
ATOM 2696 C CA . GLU A 1 328 ? 17.144 23.429 -3.419 1.00 92.06 328 GLU A CA 1
ATOM 2697 C C . GLU A 1 328 ? 16.833 22.898 -4.830 1.00 92.06 328 GLU A C 1
ATOM 2699 O O . GLU A 1 328 ? 15.974 23.442 -5.515 1.00 92.06 328 GLU A O 1
ATOM 2704 N N . ASN A 1 329 ? 17.499 21.813 -5.239 1.00 90.38 329 ASN A N 1
ATOM 2705 C CA . ASN A 1 329 ? 17.350 21.184 -6.554 1.00 90.38 329 ASN A CA 1
ATOM 2706 C C . ASN A 1 329 ? 16.848 19.737 -6.429 1.00 90.38 329 ASN A C 1
ATOM 2708 O O . ASN A 1 329 ? 17.347 18.849 -7.118 1.00 90.38 329 ASN A O 1
ATOM 2712 N N . SER A 1 330 ? 15.915 19.499 -5.504 1.00 95.19 330 SER A N 1
ATOM 2713 C CA . SER A 1 330 ? 15.306 18.183 -5.297 1.00 95.19 330 SER A CA 1
ATOM 2714 C C . SER A 1 330 ? 14.748 17.598 -6.601 1.00 95.19 330 SER A C 1
ATOM 2716 O O . SER A 1 330 ? 14.070 18.290 -7.366 1.00 95.19 330 SER A O 1
ATOM 2718 N N . ARG A 1 331 ? 14.981 16.299 -6.828 1.00 95.69 331 ARG A N 1
ATOM 2719 C CA . ARG A 1 331 ? 14.391 15.526 -7.937 1.00 95.69 331 ARG A CA 1
ATOM 2720 C C . ARG A 1 331 ? 12.926 15.157 -7.687 1.00 95.69 331 ARG A C 1
ATOM 2722 O O . ARG A 1 331 ? 12.251 14.680 -8.601 1.00 95.69 331 ARG A O 1
ATOM 2729 N N . TRP A 1 332 ? 12.438 15.354 -6.465 1.00 97.12 332 TRP A N 1
ATOM 2730 C CA . TRP A 1 332 ? 11.061 15.082 -6.053 1.00 97.12 332 TRP A CA 1
ATOM 2731 C C . TRP A 1 332 ? 10.400 16.346 -5.497 1.00 97.12 332 TRP A C 1
ATOM 2733 O O . TRP A 1 332 ? 11.031 17.151 -4.818 1.00 97.12 332 TRP A O 1
ATOM 2743 N N . ASP A 1 333 ? 9.109 16.524 -5.759 1.00 96.56 333 ASP A N 1
ATOM 2744 C CA . ASP A 1 333 ? 8.346 17.647 -5.206 1.00 96.56 333 ASP A CA 1
ATOM 2745 C C . ASP A 1 333 ? 7.856 17.309 -3.783 1.00 96.56 333 ASP A C 1
ATOM 2747 O O . ASP A 1 333 ? 7.076 16.359 -3.635 1.00 96.56 333 ASP A O 1
ATOM 2751 N N . PRO A 1 334 ? 8.246 18.072 -2.738 1.00 94.81 334 PRO A N 1
ATOM 2752 C CA . PRO A 1 334 ? 7.788 17.865 -1.362 1.00 94.81 334 PRO A CA 1
ATOM 2753 C C . PRO A 1 334 ? 6.266 17.823 -1.197 1.00 94.81 334 PRO A C 1
ATOM 2755 O O . PRO A 1 334 ? 5.775 17.172 -0.276 1.00 94.81 334 PRO A O 1
ATOM 2758 N N . ALA A 1 335 ? 5.501 18.461 -2.091 1.00 95.69 335 ALA A N 1
ATOM 2759 C CA . ALA A 1 335 ? 4.041 18.416 -2.063 1.00 95.69 335 ALA A CA 1
ATOM 2760 C C . ALA A 1 335 ? 3.474 17.001 -2.276 1.00 95.69 335 ALA A C 1
ATOM 2762 O O . ALA A 1 335 ? 2.336 16.739 -1.891 1.00 95.69 335 ALA A O 1
ATOM 2763 N N . ASN A 1 336 ? 4.254 16.083 -2.860 1.00 97.19 336 ASN A N 1
ATOM 2764 C CA . ASN A 1 336 ? 3.841 14.698 -3.078 1.00 97.19 336 ASN A CA 1
ATOM 2765 C C . ASN A 1 336 ? 4.210 13.748 -1.926 1.00 97.19 336 ASN A C 1
ATOM 2767 O O . ASN A 1 336 ? 3.729 12.616 -1.883 1.00 97.19 336 ASN A O 1
ATOM 2771 N N . TYR A 1 337 ? 5.052 14.191 -0.987 1.00 95.19 337 TYR A N 1
ATOM 2772 C CA . TYR A 1 337 ? 5.660 13.328 0.023 1.00 95.19 337 TYR A CA 1
ATOM 2773 C C . TYR A 1 337 ? 5.589 13.976 1.402 1.00 95.19 337 TYR A C 1
ATOM 2775 O O . TYR A 1 337 ? 6.513 14.660 1.844 1.00 95.19 337 TYR A O 1
ATOM 2783 N N . ALA A 1 338 ? 4.493 13.727 2.117 1.00 92.38 338 ALA A N 1
ATOM 2784 C CA . ALA A 1 338 ? 4.340 14.215 3.481 1.00 92.38 338 ALA A CA 1
ATOM 2785 C C . ALA A 1 338 ? 5.461 13.664 4.381 1.00 92.38 338 ALA A C 1
ATOM 2787 O O . ALA A 1 338 ? 5.584 12.454 4.569 1.00 92.38 338 ALA A O 1
ATOM 2788 N N . ALA A 1 339 ? 6.281 14.543 4.960 1.00 89.62 339 ALA A N 1
ATOM 2789 C CA . ALA A 1 339 ? 7.308 14.141 5.925 1.00 89.62 339 ALA A CA 1
ATOM 2790 C C . ALA A 1 339 ? 6.688 13.689 7.260 1.00 89.62 339 ALA A C 1
ATOM 2792 O O . ALA A 1 339 ? 7.175 12.762 7.905 1.00 89.62 339 ALA A O 1
ATOM 2793 N N . ASN A 1 340 ? 5.578 14.323 7.642 1.00 91.62 340 ASN A N 1
ATOM 2794 C CA . ASN A 1 340 ? 4.858 14.100 8.886 1.00 91.62 340 ASN A CA 1
ATOM 2795 C C . ASN A 1 340 ? 3.348 14.226 8.661 1.00 91.62 340 ASN A C 1
ATOM 2797 O O . ASN A 1 340 ? 2.903 14.993 7.809 1.00 91.62 340 ASN A O 1
ATOM 2801 N N . GLY A 1 341 ? 2.572 13.536 9.492 1.00 93.00 341 GLY A N 1
ATOM 2802 C CA . GLY A 1 341 ? 1.120 13.476 9.404 1.00 93.00 341 GLY A CA 1
ATOM 2803 C C . GLY A 1 341 ? 0.627 12.474 8.364 1.00 93.00 341 GLY A C 1
ATOM 2804 O O . GLY A 1 341 ? 1.402 11.757 7.733 1.00 93.00 341 GLY A O 1
ATOM 2805 N N . ASP A 1 342 ? -0.694 12.438 8.219 1.00 95.94 342 ASP A N 1
ATOM 2806 C CA . ASP A 1 342 ? -1.356 11.718 7.137 1.00 95.94 342 ASP A CA 1
ATOM 2807 C C . ASP A 1 342 ? -1.046 12.391 5.787 1.00 95.94 342 ASP A C 1
ATOM 2809 O O . ASP A 1 342 ? -1.081 13.625 5.727 1.00 95.94 342 ASP A O 1
ATOM 2813 N N . PRO A 1 343 ? -0.776 11.629 4.706 1.00 95.31 343 PRO A N 1
ATOM 2814 C CA . PRO A 1 343 ? -0.432 12.196 3.399 1.00 95.31 343 PRO A CA 1
ATOM 2815 C C . PRO A 1 343 ? -1.477 13.170 2.848 1.00 95.31 343 PRO A C 1
ATOM 2817 O O . PRO A 1 343 ? -1.129 14.104 2.132 1.00 95.31 343 PRO A O 1
ATOM 2820 N N . HIS A 1 344 ? -2.744 12.987 3.230 1.00 96.25 344 HIS A N 1
ATOM 2821 C CA . HIS A 1 344 ? -3.880 13.809 2.814 1.00 96.25 344 HIS A CA 1
ATOM 2822 C C . HIS A 1 344 ? -4.376 14.741 3.924 1.00 96.25 344 HIS A C 1
ATOM 2824 O O . HIS A 1 344 ? -5.456 15.323 3.827 1.00 96.25 344 HIS A O 1
ATOM 2830 N N . GLY A 1 345 ? -3.599 14.896 4.999 1.00 94.94 345 GLY A N 1
ATOM 2831 C CA . GLY A 1 345 ? -3.893 15.822 6.088 1.00 94.94 345 GLY A CA 1
ATOM 2832 C C . GLY A 1 345 ? -5.038 15.392 7.007 1.00 94.94 345 GLY A C 1
ATOM 2833 O O . GLY A 1 345 ? -5.562 16.228 7.750 1.00 94.94 345 GLY A O 1
ATOM 2834 N N . ARG A 1 346 ? -5.444 14.113 6.999 1.00 95.12 346 ARG A N 1
ATOM 2835 C CA . ARG A 1 346 ? -6.463 13.615 7.938 1.00 95.12 346 ARG A CA 1
ATOM 2836 C C . ARG A 1 346 ? -5.984 13.763 9.384 1.00 95.12 346 ARG A C 1
ATOM 2838 O O . ARG A 1 346 ? -4.856 13.414 9.733 1.00 95.12 346 ARG A O 1
ATOM 2845 N N . GLN A 1 347 ? -6.868 14.243 10.256 1.00 95.19 347 GLN A N 1
ATOM 2846 C CA . GLN A 1 347 ? -6.577 14.346 11.685 1.00 95.19 347 GLN A CA 1
ATOM 2847 C C . GLN A 1 347 ? -6.740 12.985 12.360 1.00 95.19 347 GLN A C 1
ATOM 2849 O O . GLN A 1 347 ? -7.777 12.331 12.227 1.00 95.19 347 GLN A O 1
ATOM 2854 N N . MET A 1 348 ? -5.716 12.554 13.096 1.00 97.31 348 MET A N 1
ATOM 2855 C CA . MET A 1 348 ? -5.805 11.336 13.898 1.00 97.31 348 MET A CA 1
ATOM 2856 C C . MET A 1 348 ? -6.638 11.592 15.149 1.00 97.31 348 MET A C 1
ATOM 2858 O O . MET A 1 348 ? -6.551 12.656 15.765 1.00 97.31 348 MET A O 1
ATOM 2862 N N . ILE A 1 349 ? -7.444 10.608 15.528 1.00 97.94 349 ILE A N 1
ATOM 2863 C CA . ILE A 1 349 ? -8.297 10.689 16.707 1.00 97.94 349 ILE A CA 1
ATOM 2864 C C . ILE A 1 349 ? -7.530 10.115 17.895 1.00 97.94 349 ILE A C 1
ATOM 2866 O O . ILE A 1 349 ? -6.976 9.020 17.820 1.00 97.94 349 ILE A O 1
ATOM 2870 N N . GLN A 1 350 ? -7.508 10.864 18.995 1.00 97.56 350 GLN A N 1
ATOM 2871 C CA . GLN A 1 350 ? -6.930 10.387 20.246 1.00 97.56 350 GLN A CA 1
ATOM 2872 C C . GLN A 1 350 ? -7.723 9.198 20.804 1.00 97.56 350 GLN A C 1
ATOM 2874 O O . GLN A 1 350 ? -8.954 9.187 20.688 1.00 97.56 350 GLN A O 1
ATOM 2879 N N . PRO A 1 351 ? -7.043 8.234 21.448 1.00 98.31 351 PRO A N 1
ATOM 2880 C CA . PRO A 1 351 ? -7.710 7.229 22.254 1.00 98.31 351 PRO A CA 1
ATOM 2881 C C . PRO A 1 351 ? -8.740 7.820 23.218 1.00 98.31 351 PRO A C 1
ATOM 2883 O O . PRO A 1 351 ? -8.455 8.808 23.898 1.00 98.31 351 PRO A O 1
ATOM 2886 N N . SER A 1 352 ? -9.926 7.219 23.291 1.00 98.31 352 SER A N 1
ATOM 2887 C CA . SER A 1 352 ? -11.035 7.759 24.085 1.00 98.31 352 SER A CA 1
ATOM 2888 C C . SER A 1 352 ? -10.884 7.590 25.600 1.00 98.31 352 SER A C 1
ATOM 2890 O O . SER A 1 352 ? -11.538 8.325 26.341 1.00 98.31 352 SER A O 1
ATOM 2892 N N . LEU A 1 353 ? -10.028 6.675 26.078 1.00 98.44 353 LEU A N 1
ATOM 2893 C CA . LEU A 1 353 ? -9.804 6.453 27.513 1.00 98.44 353 LEU A CA 1
ATOM 2894 C C . LEU A 1 353 ? -8.447 6.983 27.978 1.00 98.44 353 LEU A C 1
ATOM 2896 O O . LEU A 1 353 ? -8.393 7.786 28.910 1.00 98.44 353 LEU A O 1
ATOM 2900 N N . PHE A 1 354 ? -7.347 6.552 27.351 1.00 98.19 354 PHE A N 1
ATOM 2901 C CA . PHE A 1 354 ? -6.008 7.077 27.639 1.00 98.19 354 PHE A CA 1
ATOM 2902 C C . PHE A 1 354 ? -5.023 6.798 26.496 1.00 98.19 354 PHE A C 1
ATOM 2904 O O . PHE A 1 354 ? -5.205 5.862 25.727 1.00 98.19 354 PHE A O 1
ATOM 2911 N N . SER A 1 355 ? -3.947 7.588 26.408 1.00 97.81 355 SER A N 1
ATOM 2912 C CA . SER A 1 355 ? -2.842 7.358 25.462 1.00 97.81 355 SER A CA 1
ATOM 2913 C C . SER A 1 355 ? -1.883 6.284 25.995 1.00 97.81 355 SER A C 1
ATOM 2915 O O . SER A 1 355 ? -1.201 6.550 26.996 1.00 97.81 355 SER A O 1
ATOM 2917 N N . PRO A 1 356 ? -1.731 5.115 25.340 1.00 97.38 356 PRO A N 1
ATOM 2918 C CA . PRO A 1 356 ? -0.812 4.076 25.808 1.00 97.38 356 PRO A CA 1
ATOM 2919 C C . PRO A 1 356 ? 0.654 4.491 25.813 1.00 97.38 356 PRO A C 1
ATOM 2921 O O . PRO A 1 356 ? 1.444 3.947 26.576 1.00 97.38 356 PRO A O 1
ATOM 2924 N N . MET A 1 357 ? 1.025 5.501 25.023 1.00 96.75 357 MET A N 1
ATOM 2925 C CA . MET A 1 357 ? 2.387 6.036 25.031 1.00 96.75 357 MET A CA 1
ATOM 2926 C C . MET A 1 357 ? 2.794 6.594 26.407 1.00 96.75 357 MET A C 1
ATOM 2928 O O . MET A 1 357 ? 3.980 6.610 26.720 1.00 96.75 357 MET A O 1
ATOM 2932 N N . SER A 1 358 ? 1.831 6.951 27.268 1.00 95.88 358 SER A N 1
ATOM 2933 C CA . SER A 1 358 ? 2.094 7.333 28.665 1.00 95.88 358 SER A CA 1
ATOM 2934 C C . SER A 1 358 ? 2.656 6.196 29.537 1.00 95.88 358 SER A C 1
ATOM 2936 O O . SER A 1 358 ? 3.262 6.470 30.574 1.00 95.88 358 SER A O 1
ATOM 2938 N N . LEU A 1 359 ? 2.488 4.931 29.123 1.00 94.81 359 LEU A N 1
ATOM 2939 C CA . LEU A 1 359 ? 3.105 3.765 29.768 1.00 94.81 359 LEU A CA 1
ATOM 2940 C C . LEU A 1 359 ? 4.608 3.684 29.474 1.00 94.81 359 LEU A C 1
ATOM 2942 O O . LEU A 1 359 ? 5.367 3.192 30.302 1.00 94.81 359 LEU A O 1
ATOM 2946 N N . ILE A 1 360 ? 5.033 4.200 28.316 1.00 94.06 360 ILE A N 1
ATOM 2947 C CA . ILE A 1 360 ? 6.443 4.278 27.921 1.00 94.06 360 ILE A CA 1
ATOM 2948 C C . ILE A 1 360 ? 7.110 5.495 28.553 1.00 94.06 360 ILE A C 1
ATOM 2950 O O . ILE A 1 360 ? 8.197 5.389 29.117 1.00 94.06 360 ILE A O 1
ATOM 2954 N N . ASP A 1 361 ? 6.453 6.649 28.482 1.00 94.06 361 ASP A N 1
ATOM 2955 C CA . ASP A 1 361 ? 6.962 7.885 29.059 1.00 94.06 361 ASP A CA 1
ATOM 2956 C C . ASP A 1 361 ? 5.799 8.776 29.508 1.00 94.06 361 ASP A C 1
ATOM 2958 O O . ASP A 1 361 ? 5.028 9.300 28.704 1.00 94.06 361 ASP A O 1
ATOM 2962 N N . LYS A 1 362 ? 5.695 8.972 30.827 1.00 94.50 362 LYS A N 1
ATOM 2963 C CA . LYS A 1 362 ? 4.636 9.767 31.469 1.00 94.50 362 LYS A CA 1
ATOM 2964 C C . LYS A 1 362 ? 4.713 11.260 31.150 1.00 94.50 362 LYS A C 1
ATOM 2966 O O . LYS A 1 362 ? 3.779 11.985 31.484 1.00 94.50 362 LYS A O 1
ATOM 2971 N N . THR A 1 363 ? 5.823 11.729 30.583 1.00 94.19 363 THR A N 1
ATOM 2972 C CA . THR A 1 363 ? 5.978 13.121 30.152 1.00 94.19 363 THR A CA 1
ATOM 2973 C C . THR A 1 363 ? 5.367 13.373 28.778 1.00 94.19 363 THR A C 1
ATOM 2975 O O . THR A 1 363 ? 5.092 14.527 28.453 1.00 94.19 363 THR A O 1
ATOM 2978 N N . LEU A 1 364 ? 5.105 12.319 27.994 1.00 95.19 364 LEU A N 1
ATOM 2979 C CA . LEU A 1 364 ? 4.468 12.456 26.692 1.00 95.19 364 LEU A CA 1
ATOM 2980 C C . LEU A 1 364 ? 3.032 12.978 26.837 1.00 95.19 364 LEU A C 1
ATOM 2982 O O . LEU A 1 364 ? 2.305 12.562 27.747 1.00 95.19 364 LEU A O 1
ATOM 2986 N N . PRO A 1 365 ? 2.585 13.849 25.916 1.00 94.19 365 PRO A N 1
ATOM 2987 C CA . PRO A 1 365 ? 1.196 14.269 25.868 1.00 94.19 365 PRO A CA 1
ATOM 2988 C C . PRO A 1 365 ? 0.287 13.093 25.476 1.00 94.19 365 PRO A C 1
ATOM 2990 O O . PRO A 1 365 ? 0.732 11.986 25.154 1.00 94.19 365 PRO A O 1
ATOM 2993 N N . ALA A 1 366 ? -1.024 13.331 25.470 1.00 95.56 366 ALA A N 1
ATOM 2994 C CA . ALA A 1 366 ? -1.968 12.383 24.892 1.00 95.56 366 ALA A CA 1
ATOM 2995 C C . ALA A 1 366 ? -1.732 12.275 23.372 1.00 95.56 366 ALA A C 1
ATOM 2997 O O . ALA A 1 366 ? -2.164 13.129 22.595 1.00 95.56 366 ALA A O 1
ATOM 2998 N N . LEU A 1 367 ? -1.017 11.231 22.955 1.00 97.38 367 LEU A N 1
ATOM 2999 C CA . LEU A 1 367 ? -0.678 10.976 21.559 1.00 97.38 367 LEU A CA 1
ATOM 3000 C C . LEU A 1 367 ? -1.800 10.180 20.875 1.00 97.38 367 LEU A C 1
ATOM 3002 O O . LEU A 1 367 ? -2.377 9.282 21.490 1.00 97.38 367 LEU A O 1
ATOM 3006 N N . PRO A 1 368 ? -2.122 10.474 19.601 1.00 97.62 368 PRO A N 1
ATOM 3007 C CA . PRO A 1 368 ? -3.220 9.825 18.887 1.00 97.62 368 PRO A CA 1
ATOM 3008 C C . PRO A 1 368 ? -2.817 8.494 18.228 1.00 97.62 368 PRO A C 1
ATOM 3010 O O . PRO A 1 368 ? -3.388 8.094 17.215 1.00 97.62 368 PRO A O 1
ATOM 3013 N N . PHE A 1 369 ? -1.789 7.835 18.761 1.00 97.56 369 PHE A N 1
ATOM 3014 C CA . PHE A 1 369 ? -1.230 6.607 18.213 1.00 97.56 369 PHE A CA 1
ATOM 3015 C C . PHE A 1 369 ? -0.537 5.772 19.293 1.00 97.56 369 PHE A C 1
ATOM 3017 O O . PHE A 1 369 ? -0.178 6.282 20.356 1.00 97.56 369 PHE A O 1
ATOM 3024 N N . VAL A 1 370 ? -0.274 4.506 18.973 1.00 97.25 370 VAL A N 1
ATOM 3025 C CA . VAL A 1 370 ? 0.694 3.658 19.673 1.00 97.25 370 VAL A CA 1
ATOM 3026 C C . VAL A 1 370 ? 1.806 3.296 18.701 1.00 97.25 370 VAL A C 1
ATOM 3028 O O . VAL A 1 370 ? 1.558 2.780 17.614 1.00 97.25 370 VAL A O 1
ATOM 3031 N N . SER A 1 371 ? 3.040 3.592 19.100 1.00 94.88 371 SER A N 1
ATOM 3032 C CA . SER A 1 371 ? 4.256 3.292 18.351 1.00 94.88 371 SER A CA 1
ATOM 3033 C C . SER A 1 371 ? 5.311 2.799 19.331 1.00 94.88 371 SER A C 1
ATOM 3035 O O . SER A 1 371 ? 6.083 3.597 19.862 1.00 94.88 371 SER A O 1
ATOM 3037 N N . SER A 1 372 ? 5.352 1.492 19.585 1.00 94.06 372 SER A N 1
ATOM 3038 C CA . SER A 1 372 ? 6.290 0.909 20.548 1.00 94.06 372 SER A CA 1
ATOM 3039 C C . SER A 1 372 ? 6.771 -0.476 20.121 1.00 94.06 372 SER A C 1
ATOM 3041 O O . SER A 1 372 ? 6.033 -1.229 19.497 1.00 94.06 372 SER A O 1
ATOM 3043 N N . ASN A 1 373 ? 8.014 -0.811 20.478 1.00 93.31 373 ASN A N 1
ATOM 3044 C CA . ASN A 1 373 ? 8.535 -2.183 20.403 1.00 93.31 373 ASN A CA 1
ATOM 3045 C C . ASN A 1 373 ? 8.244 -2.984 21.687 1.00 93.31 373 ASN A C 1
ATOM 3047 O O . ASN A 1 373 ? 8.510 -4.178 21.733 1.00 93.31 373 ASN A O 1
ATOM 3051 N N . GLN A 1 374 ? 7.752 -2.319 22.735 1.00 93.50 374 GLN A N 1
ATOM 3052 C CA . GLN A 1 374 ? 7.423 -2.914 24.030 1.00 93.50 374 GLN A CA 1
ATOM 3053 C C . GLN A 1 374 ? 5.912 -3.118 24.189 1.00 93.50 374 GLN A C 1
ATOM 3055 O O . GLN A 1 374 ? 5.477 -4.116 24.760 1.00 93.50 374 GLN A O 1
ATOM 3060 N N . LEU A 1 375 ? 5.097 -2.193 23.685 1.00 94.94 375 LEU A N 1
ATOM 3061 C CA . LEU A 1 375 ? 3.649 -2.361 23.710 1.00 94.94 375 LEU A CA 1
ATOM 3062 C C . LEU A 1 375 ? 3.209 -3.187 22.502 1.00 94.94 375 LEU A C 1
ATOM 3064 O O . LEU A 1 375 ? 3.780 -3.068 21.421 1.00 94.94 375 LEU A O 1
ATOM 3068 N N . THR A 1 376 ? 2.175 -3.996 22.693 1.00 95.00 376 THR A N 1
ATOM 3069 C CA . THR A 1 376 ? 1.415 -4.615 21.606 1.00 95.00 376 THR A CA 1
ATOM 3070 C C . THR A 1 376 ? -0.040 -4.199 21.724 1.00 95.00 376 THR A C 1
ATOM 3072 O O . THR A 1 376 ? -0.564 -4.049 22.830 1.00 95.00 376 THR A O 1
ATOM 3075 N N . THR A 1 377 ? -0.701 -4.021 20.587 1.00 96.44 377 THR A N 1
ATOM 3076 C CA . THR A 1 377 ? -2.109 -3.621 20.522 1.00 96.44 377 THR A CA 1
ATOM 3077 C C . THR A 1 377 ? -2.936 -4.635 19.753 1.00 96.44 377 THR A C 1
ATOM 3079 O O . THR A 1 377 ? -2.432 -5.312 18.860 1.00 96.44 377 THR A O 1
ATOM 3082 N N . PHE A 1 378 ? -4.213 -4.736 20.096 1.00 95.50 378 PHE A N 1
ATOM 3083 C CA . PHE A 1 378 ? -5.200 -5.462 19.307 1.00 95.50 378 PHE A CA 1
ATOM 3084 C C . PHE A 1 378 ? -6.567 -4.803 19.464 1.00 95.50 378 PHE A C 1
ATOM 3086 O O . PHE A 1 378 ? -6.819 -4.099 20.443 1.00 95.50 378 PHE A O 1
ATOM 3093 N N . SER A 1 379 ? -7.454 -5.043 18.504 1.00 97.69 379 SER A N 1
ATOM 3094 C CA . SER A 1 379 ? -8.795 -4.460 18.488 1.00 97.69 379 SER A CA 1
ATOM 3095 C C . SER A 1 379 ? -9.856 -5.549 18.354 1.00 97.69 379 SER A C 1
ATOM 3097 O O . SER A 1 379 ? -9.637 -6.549 17.674 1.00 97.69 379 SER A O 1
ATOM 3099 N N . ILE A 1 380 ? -11.002 -5.358 19.004 1.00 97.06 380 ILE A N 1
ATOM 3100 C CA . ILE A 1 380 ? -12.147 -6.273 18.968 1.00 97.06 380 ILE A CA 1
ATOM 3101 C C . ILE A 1 380 ? -13.381 -5.492 18.526 1.00 97.06 380 ILE A C 1
ATOM 3103 O O . ILE A 1 380 ? -13.720 -4.487 19.148 1.00 97.06 380 ILE A O 1
ATOM 3107 N N . LEU A 1 381 ? -14.069 -5.980 17.492 1.00 97.56 381 LEU A N 1
ATOM 3108 C CA . LEU A 1 381 ? -15.429 -5.561 17.158 1.00 97.56 381 LEU A CA 1
ATOM 3109 C C . LEU A 1 381 ? -16.432 -6.458 17.896 1.00 97.56 381 LEU A C 1
ATOM 3111 O O . LEU A 1 381 ? -16.556 -7.642 17.589 1.00 97.56 381 LEU A O 1
ATOM 3115 N N . ASP A 1 382 ? -17.163 -5.885 18.850 1.00 97.12 382 ASP A N 1
ATOM 3116 C CA . ASP A 1 382 ? -18.336 -6.511 19.461 1.00 97.12 382 ASP A CA 1
ATOM 3117 C C . ASP A 1 382 ? -19.558 -6.258 18.569 1.00 97.12 382 ASP A C 1
ATOM 3119 O O . ASP A 1 382 ? -20.085 -5.145 18.509 1.00 97.12 382 ASP A O 1
ATOM 3123 N N . THR A 1 383 ? -20.012 -7.286 17.851 1.00 96.19 383 THR A N 1
ATOM 3124 C CA . THR A 1 383 ? -21.160 -7.185 16.936 1.00 96.19 383 THR A CA 1
ATOM 3125 C C . THR A 1 383 ? -22.501 -7.057 17.667 1.00 96.19 383 THR A C 1
ATOM 3127 O O . THR A 1 383 ? -23.469 -6.526 17.108 1.00 96.19 383 THR A O 1
ATOM 3130 N N . GLY A 1 384 ? -22.571 -7.455 18.941 1.00 96.06 384 GLY A N 1
ATOM 3131 C CA . GLY A 1 384 ? -23.760 -7.277 19.769 1.00 96.06 384 GLY A CA 1
ATOM 3132 C C . GLY A 1 384 ? -24.063 -5.798 19.999 1.00 96.06 384 GLY A C 1
ATOM 3133 O O . GLY A 1 384 ? -25.217 -5.379 19.877 1.00 96.06 384 GLY A O 1
ATOM 3134 N N . THR A 1 385 ? -23.024 -5.001 20.260 1.00 96.25 385 THR A N 1
ATOM 3135 C CA . THR A 1 385 ? -23.145 -3.563 20.558 1.00 96.25 385 THR A CA 1
ATOM 3136 C C . THR A 1 385 ? -22.714 -2.643 19.417 1.00 96.25 385 THR A C 1
ATOM 3138 O O . THR A 1 385 ? -22.976 -1.445 19.488 1.00 96.25 385 THR A O 1
ATOM 3141 N N . GLY A 1 386 ? -22.045 -3.166 18.389 1.00 97.06 386 GLY A N 1
ATOM 3142 C CA . GLY A 1 386 ? -21.492 -2.368 17.291 1.00 97.06 386 GLY A CA 1
ATOM 3143 C C . GLY A 1 386 ? -20.321 -1.519 17.748 1.00 97.06 386 GLY A C 1
ATOM 3144 O O . GLY A 1 386 ? -20.206 -0.353 17.388 1.00 97.06 386 GLY A O 1
ATOM 3145 N N . THR A 1 387 ? -19.487 -2.057 18.635 1.00 98.31 387 THR A N 1
ATOM 3146 C CA . THR A 1 387 ? -18.428 -1.285 19.284 1.00 98.31 387 THR A CA 1
ATOM 3147 C C . THR A 1 387 ? -17.067 -1.891 19.012 1.00 98.31 387 THR A C 1
ATOM 3149 O O . THR A 1 387 ? -16.845 -3.072 19.264 1.00 98.31 387 THR A O 1
ATOM 3152 N N . VAL A 1 388 ? -16.145 -1.063 18.529 1.00 98.62 388 VAL A N 1
ATOM 3153 C CA . VAL A 1 388 ? -14.737 -1.407 18.368 1.00 98.62 388 VAL A CA 1
ATOM 3154 C C . VAL A 1 388 ? -13.984 -0.957 19.614 1.00 98.62 388 VAL A C 1
ATOM 3156 O O . VAL A 1 388 ? -14.039 0.213 19.992 1.00 98.62 388 VAL A O 1
ATOM 3159 N N . LYS A 1 389 ? -13.281 -1.893 20.249 1.00 98.75 389 LYS A N 1
ATOM 3160 C CA . LYS A 1 389 ? -12.490 -1.694 21.468 1.00 98.75 389 LYS A CA 1
ATOM 3161 C C . LYS A 1 389 ? -11.036 -2.039 21.200 1.00 98.75 389 LYS A C 1
ATOM 3163 O O . LYS A 1 389 ? -10.758 -3.151 20.757 1.00 98.75 389 LYS A O 1
ATOM 3168 N N . SER A 1 390 ? -10.126 -1.115 21.490 1.00 98.69 390 SER A N 1
ATOM 3169 C CA . SER A 1 390 ? -8.685 -1.328 21.334 1.00 98.69 390 SER A CA 1
ATOM 3170 C C . SER A 1 390 ? -8.011 -1.510 22.687 1.00 98.69 390 SER A C 1
ATOM 3172 O O . SER A 1 390 ? -8.242 -0.750 23.632 1.00 98.69 390 SER A O 1
ATOM 3174 N N . TYR A 1 391 ? -7.151 -2.516 22.757 1.00 98.25 391 TYR A N 1
ATOM 3175 C CA . TYR A 1 391 ? -6.460 -2.949 23.959 1.00 98.25 391 TYR A CA 1
ATOM 3176 C C . TYR A 1 391 ? -4.952 -2.878 23.777 1.00 98.25 391 TYR A C 1
ATOM 3178 O O . TYR A 1 391 ? -4.441 -3.100 22.679 1.00 98.25 391 TYR A O 1
ATOM 3186 N N . VAL A 1 392 ? -4.243 -2.594 24.866 1.00 97.50 392 VAL A N 1
ATOM 3187 C CA . VAL A 1 392 ? -2.784 -2.572 24.921 1.00 97.50 392 VAL A CA 1
ATOM 3188 C C . VAL A 1 392 ? -2.279 -3.549 25.974 1.00 97.50 392 VAL A C 1
ATOM 3190 O O . VAL A 1 392 ? -2.873 -3.697 27.044 1.00 97.50 392 VAL A O 1
ATOM 3193 N N . PHE A 1 393 ? -1.169 -4.207 25.664 1.00 94.75 393 PHE A N 1
ATOM 3194 C CA . PHE A 1 393 ? -0.448 -5.087 26.571 1.00 94.75 393 PHE A CA 1
ATOM 3195 C C . PHE A 1 393 ? 1.034 -4.708 26.599 1.00 94.75 393 PHE A C 1
ATOM 3197 O O . PHE A 1 393 ? 1.632 -4.463 25.547 1.00 94.75 393 PHE A O 1
ATOM 3204 N N . ASP A 1 394 ? 1.617 -4.643 27.797 1.00 93.62 394 ASP A N 1
ATOM 3205 C CA . ASP A 1 394 ? 3.039 -4.363 27.988 1.00 93.62 394 ASP A CA 1
ATOM 3206 C C . ASP A 1 394 ? 3.834 -5.672 28.024 1.00 93.62 394 ASP A C 1
ATOM 3208 O O . ASP A 1 394 ? 3.808 -6.419 29.000 1.00 93.62 394 ASP A O 1
ATOM 3212 N N . THR A 1 395 ? 4.572 -5.941 26.947 1.00 90.81 395 THR A N 1
ATOM 3213 C CA . THR A 1 395 ? 5.358 -7.175 26.822 1.00 90.81 395 THR A CA 1
ATOM 3214 C C . THR A 1 395 ? 6.563 -7.224 27.767 1.00 90.81 395 THR A C 1
ATOM 3216 O O . THR A 1 395 ? 7.085 -8.312 28.012 1.00 90.81 395 THR A O 1
ATOM 3219 N N . ALA A 1 396 ? 6.993 -6.088 28.336 1.00 90.00 396 ALA A N 1
ATOM 3220 C CA . ALA A 1 396 ? 8.054 -6.059 29.343 1.00 90.00 396 ALA A CA 1
ATOM 3221 C C . ALA A 1 396 ? 7.582 -6.541 30.725 1.00 90.00 396 ALA A C 1
ATOM 3223 O O . ALA A 1 396 ? 8.416 -6.927 31.547 1.00 90.00 396 ALA A O 1
ATOM 3224 N N . ASP A 1 397 ? 6.269 -6.562 30.972 1.00 90.31 397 ASP A N 1
ATOM 3225 C CA . ASP A 1 397 ? 5.663 -7.136 32.173 1.00 90.31 397 ASP A CA 1
ATOM 3226 C C . ASP A 1 397 ? 4.601 -8.182 31.793 1.00 90.31 397 ASP A C 1
ATOM 3228 O O . ASP A 1 397 ? 3.409 -7.871 31.709 1.00 90.31 397 ASP A O 1
ATOM 3232 N N . PRO A 1 398 ? 5.001 -9.456 31.602 1.00 85.31 398 PRO A N 1
ATOM 3233 C CA . PRO A 1 398 ? 4.081 -10.530 31.235 1.00 85.31 398 PRO A CA 1
ATOM 3234 C C . PRO A 1 398 ? 2.970 -10.814 32.257 1.00 85.31 398 PRO A C 1
ATOM 3236 O O . PRO A 1 398 ? 2.046 -11.561 31.942 1.00 85.31 398 PRO A O 1
ATOM 3239 N N . ALA A 1 399 ? 3.076 -10.282 33.481 1.00 87.56 399 ALA A N 1
ATOM 3240 C CA . ALA A 1 399 ? 2.052 -10.400 34.516 1.00 87.56 399 ALA A CA 1
ATOM 3241 C C . ALA A 1 399 ? 1.068 -9.216 34.522 1.00 87.56 399 ALA A C 1
ATOM 3243 O O . ALA A 1 399 ? 0.105 -9.241 35.292 1.00 87.56 399 ALA A O 1
ATOM 3244 N N . SER A 1 400 ? 1.304 -8.194 33.693 1.00 88.94 400 SER A N 1
ATOM 3245 C CA . SER A 1 400 ? 0.431 -7.030 33.577 1.00 88.94 400 SER A CA 1
ATOM 3246 C C . SER A 1 400 ? -0.936 -7.395 32.996 1.00 88.94 400 SER A C 1
ATOM 3248 O O . SER A 1 400 ? -1.093 -8.340 32.218 1.00 88.94 400 SER A O 1
ATOM 3250 N N . GLU A 1 401 ? -1.955 -6.632 33.386 1.00 92.12 401 GLU A N 1
ATOM 3251 C CA . GLU A 1 401 ? -3.273 -6.750 32.776 1.00 92.12 401 GLU A CA 1
ATOM 3252 C C . GLU A 1 401 ? -3.284 -6.114 31.385 1.00 92.12 401 GLU A C 1
ATOM 3254 O O . GLU A 1 401 ? -2.652 -5.087 31.127 1.00 92.12 401 GLU A O 1
ATOM 3259 N N . VAL A 1 402 ? -4.080 -6.702 30.497 1.00 95.62 402 VAL A N 1
ATOM 3260 C CA . VAL A 1 402 ? -4.438 -6.075 29.229 1.00 95.62 402 VAL A CA 1
ATOM 3261 C C . VAL A 1 402 ? -5.380 -4.903 29.510 1.00 95.62 402 VAL A C 1
ATOM 3263 O O . VAL A 1 402 ? -6.416 -5.074 30.150 1.00 95.62 402 VAL A O 1
ATOM 3266 N N . GLN A 1 403 ? -5.047 -3.715 29.007 1.00 97.94 403 GLN A N 1
ATOM 3267 C CA . GLN A 1 403 ? -5.783 -2.484 29.299 1.00 97.94 403 GLN A CA 1
ATOM 3268 C C . GLN A 1 403 ? -6.566 -2.000 28.077 1.00 97.94 403 GLN A C 1
ATOM 3270 O O . GLN A 1 403 ? -6.002 -1.834 26.998 1.00 97.94 403 GLN A O 1
ATOM 3275 N N . LEU A 1 404 ? -7.864 -1.741 28.251 1.00 98.69 404 LEU A N 1
ATOM 3276 C CA . LEU A 1 404 ? -8.690 -1.048 27.259 1.00 98.69 404 LEU A CA 1
ATOM 3277 C C . LEU A 1 404 ? -8.283 0.429 27.218 1.00 98.69 404 LEU A C 1
ATOM 3279 O O . LEU A 1 404 ? -8.336 1.095 28.251 1.00 98.69 404 LEU A O 1
ATOM 3283 N N . PHE A 1 405 ? -7.907 0.944 26.048 1.00 98.62 405 PHE A N 1
ATOM 3284 C CA . PHE A 1 405 ? -7.434 2.329 25.915 1.00 98.62 405 PHE A CA 1
ATOM 3285 C C . PHE A 1 405 ? -8.254 3.176 24.933 1.00 98.62 405 PHE A C 1
ATOM 3287 O O . PHE A 1 405 ? -8.246 4.405 25.029 1.00 98.62 405 PHE A O 1
ATOM 3294 N N . ASP A 1 406 ? -9.001 2.541 24.029 1.00 98.75 406 ASP A N 1
ATOM 3295 C CA . ASP A 1 406 ? -9.873 3.223 23.077 1.00 98.75 406 ASP A CA 1
ATOM 3296 C C . ASP A 1 406 ? -11.149 2.422 22.795 1.00 98.75 406 ASP A C 1
ATOM 3298 O O . ASP A 1 406 ? -11.150 1.191 22.799 1.00 98.75 406 ASP A O 1
ATOM 3302 N N . GLU A 1 407 ? -12.232 3.145 22.534 1.00 98.50 407 GLU A N 1
ATOM 3303 C CA . GLU A 1 407 ? -13.558 2.616 22.232 1.00 98.50 407 GLU A CA 1
ATOM 3304 C C . GLU A 1 407 ? -14.320 3.589 21.321 1.00 98.50 407 GLU A C 1
ATOM 3306 O O . GLU A 1 407 ? -14.363 4.796 21.593 1.00 98.50 407 GLU A O 1
ATOM 3311 N N . PHE A 1 408 ? -14.937 3.069 20.258 1.00 98.31 408 PHE A N 1
ATOM 3312 C CA . PHE A 1 408 ? -15.848 3.811 19.383 1.00 98.31 408 PHE A CA 1
ATOM 3313 C C . PHE A 1 408 ? -16.912 2.893 18.772 1.00 98.31 408 PHE A C 1
ATOM 3315 O O . PHE A 1 408 ? -16.722 1.683 18.665 1.00 98.31 408 PHE A O 1
ATOM 3322 N N . SER A 1 409 ? -18.045 3.465 18.369 1.00 97.94 409 SER A N 1
ATOM 3323 C CA . SER A 1 409 ? -19.149 2.718 17.756 1.00 97.94 409 SER A CA 1
ATOM 3324 C C . SER A 1 409 ? -19.105 2.792 16.232 1.00 97.94 409 SER A C 1
ATOM 3326 O O . SER A 1 409 ? -18.667 3.798 15.674 1.00 97.94 409 SER A O 1
ATOM 3328 N N . ILE A 1 410 ? -19.572 1.728 15.585 1.00 97.50 410 ILE A N 1
ATOM 3329 C CA . ILE A 1 410 ? -19.755 1.600 14.139 1.00 97.50 410 ILE A CA 1
ATOM 3330 C C . ILE A 1 410 ? -21.146 1.027 13.844 1.00 97.50 410 ILE A C 1
ATOM 3332 O O . ILE A 1 410 ? -21.756 0.420 14.725 1.00 97.50 410 ILE A O 1
ATOM 3336 N N . GLY A 1 411 ? -21.621 1.169 12.605 1.00 84.50 411 GLY A N 1
ATOM 3337 C CA . GLY A 1 411 ? -23.017 0.902 12.269 1.00 84.50 411 GLY A CA 1
ATOM 3338 C C . GLY A 1 411 ? -23.903 2.033 12.795 1.00 84.50 411 GLY A C 1
ATOM 3339 O O . GLY A 1 411 ? -23.857 2.376 13.976 1.00 84.50 411 GLY A O 1
ATOM 3340 N N . ASN A 1 412 ? -24.665 2.668 11.905 1.00 62.81 412 ASN A N 1
ATOM 3341 C CA . ASN A 1 412 ? -25.651 3.683 12.298 1.00 62.81 412 ASN A CA 1
ATOM 3342 C C . ASN A 1 412 ? -26.926 3.056 12.858 1.00 62.81 412 ASN A C 1
ATOM 3344 O O . ASN A 1 412 ? -27.394 2.055 12.267 1.00 62.81 412 ASN A O 1
#

Secondary structure (DSSP, 8-state):
----------TTTS-------TTS-B----TTSTT--HHHHTT----HHHHHHHHHHHHHHH-TT--HHHHHHHHHHHS-B-HHHHHH------BTTBTSSEEEEETTEEEEE----B-------SSSS--SSB--GGGTT-GGG---SS-BSS--STTSHHHHHHHHHHHSHHHHH-SEEEEE-SS-SSSSSGGG-S-S---EEEEEEE-TTS-EEEEEEESSPPHHHIIIIIHHHTTT-SEEEEE--GGG-HIIIIIHHHHHHTT--EEEE-SS--EEEEEETTEEEEEE--BS---------TTS------STTS-HHHHHHTSTT-SS-GGGS-SSS-TT-PPPPPPSS--THHHH-TTS---SEE--SSEEEEEEEETTTTEEEEEEEETT-TTSPPEEEEEEE---

pLDDT: mean 94.32, std 6.42, range [50.56, 98.81]

Foldseek 3Di:
DPDDDPDDPPPVPDDDDDADALQLKFAAADVVDPPDDRVVRSQHAAALQVQLLVCVVCCCPQPVVPDVVSSVVSSCNLHMDNVVVVVVDDAAQPAPNGRNWHWDDDPLETETHDQLYWRAFDLADPLCDAGLWWHNQVCLLPPSRHSQHGAGRADQFPVHSVVVRVLVVLPDPSNLVRQAYEYEYAFQQKFFFPRCPQASAFWFKWQWFADPVRDTDTDTDGPPHHSVCCVPPRNVCSVGGRIITTARAQVRRRCVPGPPVSCVVSQHQEYEYEDRLKFWWFDDPRYIYTYQNVAQAHPDGLADDPVCQPPRNQLLVPYCLNVLCPDPPRPYPVLSGPSGHINVNTDIDFAPAAACCCVVPVSDDRDRMDHDNQKHKDWDQDSVQQKIWMWIDGNVDPPDDIDTGHMDGTGD

Radius of gyration: 22.71 Å; chains: 1; bounding box: 54×48×68 Å

Sequence (412 aa):
SDAVYNGGEILQHVPLFAAIGNHEVMGRFLPQQSDHRMNNSFNDPQPRWYAEIAYEQLKEQINPDNDPQRKAQWIQDNSHNQQTYLDVFTFPDDSPGGKEYYAMAFGDVFLISMNVSRIWRSWNVSGQHRSKFVEALSELQTPDAWGFGEFMFERFDTQSEQYQWLESVLHSDAFKEAKYKVVLAHQGVFGLGDNVVPVLANPLMQLVETDENNIEILTELTFPISPQDWQNTVLPKLPNIREIRYQYLLKDDIWLRDIEPLLLKHQVDLVQIGHSHLWNRTKVGNMHYLETSNVGNTLGAYYNDPTDTYQQNNRNSKANFWIELNSENSRWDPANYAANGDPHGRQMIQPSLFSPMSLIDKTLPALPFVSSNQLTTFSILDTGTGTVKSYVFDTADPASEVQLFDEFSIGN